Protein AF-A0A212D4Y9-F1 (afdb_monomer_lite)

Secondary structure (DSSP, 8-state):
-HHHHHHHHHHHHH----SSHHHHHHTT-EEEE-TTSPEEE--TTHHHHHHHHHHHHHHHHHHHHHTSHHHHTTS-GGGTTTTSPPHHHHHHHTTPPPP---TTTS-S-S-HHHHHHHHHHHHHHHHHHHHHHHHHHHTHHHHTSTTHHHHHHHHTTTTGGGS-HHHHHHHIIIIIHHHHHT--GGGIIIIIHHHHHHHHHHHHHHHHHHHHHHHHHHHHTTS-----S-HHHHHHHHHHHHHHHHHHHHHHHHHHHEE-TT--TTSPPPS------------------EE-HHHHHHTTSHHHHHHHHHHHHHHTTSS-HHHHHHHIIIIIHHHHHHHTTSPPPHHHHHHHHHHHHHHHHHHTTSHHHHHHHHHHHHHHHHHHTTT-SHHHHHHTTSTT--HHHHHHHHHHHH-GGG--S-HHHHHHHHHHHTGGGSPPPHHHHS--------PPPS--PPPPPPP------------S---

InterPro domains:
  IPR011989 Armadillo-like helical [G3DSA:1.25.10.10] (1-416)
  IPR016024 Armadillo-type fold [SSF48371] (43-429)
  IPR045065 Exportin-1/5 [PTHR11223] (23-455)
  IPR045478 Exportin-5, C-terminal domain [PF19273] (5-444)

Structure (mmCIF, N/CA/C/O backbone):
data_AF-A0A212D4Y9-F1
#
_entry.id   AF-A0A212D4Y9-F1
#
loop_
_atom_site.group_PDB
_atom_site.id
_atom_site.type_symbol
_atom_site.label_atom_id
_atom_site.label_alt_id
_atom_site.label_comp_id
_atom_site.label_asym_id
_atom_site.label_entity_id
_atom_site.label_seq_id
_atom_site.pdbx_PDB_ins_code
_atom_site.Cartn_x
_atom_site.Cartn_y
_atom_site.Cartn_z
_atom_site.occupancy
_atom_site.B_iso_or_equiv
_atom_site.auth_seq_id
_atom_site.auth_comp_id
_atom_site.auth_asym_id
_atom_site.auth_atom_id
_atom_site.pdbx_PDB_model_num
ATOM 1 N N . MET A 1 1 ? 23.185 -9.339 -19.154 1.00 93.62 1 MET A N 1
ATOM 2 C CA . MET A 1 1 ? 21.873 -9.015 -18.549 1.00 93.62 1 MET A CA 1
ATOM 3 C C . MET A 1 1 ? 21.935 -7.752 -17.697 1.00 93.62 1 MET A C 1
ATOM 5 O O . MET A 1 1 ? 21.326 -6.777 -18.110 1.00 93.62 1 MET A O 1
ATOM 9 N N . SER A 1 2 ? 22.693 -7.715 -16.588 1.00 94.94 2 SER A N 1
ATOM 10 C CA . SER A 1 2 ? 22.741 -6.531 -15.702 1.00 94.94 2 SER A CA 1
ATOM 11 C C . SER A 1 2 ? 23.080 -5.238 -16.435 1.00 94.94 2 SER A C 1
ATOM 13 O O . SER A 1 2 ? 22.380 -4.257 -16.245 1.00 94.94 2 SER A O 1
ATOM 15 N N . PHE A 1 3 ? 24.086 -5.252 -17.320 1.00 97.56 3 PHE A N 1
ATOM 16 C CA . PHE A 1 3 ? 24.431 -4.093 -18.151 1.00 97.56 3 PHE A CA 1
ATOM 17 C C . PHE A 1 3 ? 23.211 -3.533 -18.897 1.00 97.56 3 PHE A C 1
ATOM 19 O O . PHE A 1 3 ? 22.905 -2.361 -18.748 1.00 97.56 3 PHE A O 1
ATOM 26 N N . CYS A 1 4 ? 22.459 -4.379 -19.608 1.00 97.88 4 CYS A N 1
ATOM 27 C CA . CYS A 1 4 ? 21.269 -3.963 -20.352 1.00 97.88 4 CYS A CA 1
ATOM 28 C C . CYS A 1 4 ? 20.215 -3.329 -19.436 1.00 97.88 4 CYS A C 1
ATOM 30 O O . CYS A 1 4 ? 19.709 -2.255 -19.744 1.00 97.88 4 CYS A O 1
ATOM 32 N N . VAL A 1 5 ? 19.917 -3.961 -18.295 1.00 98.00 5 VAL A N 1
ATOM 33 C CA . VAL A 1 5 ? 18.945 -3.438 -17.321 1.00 98.00 5 VAL A CA 1
ATOM 34 C C . VAL A 1 5 ? 19.407 -2.086 -16.763 1.00 98.00 5 VAL A C 1
ATOM 36 O O . VAL A 1 5 ? 18.630 -1.135 -16.735 1.00 98.00 5 VAL A O 1
ATOM 39 N N . TYR A 1 6 ? 20.683 -1.955 -16.393 1.00 97.56 6 TYR A N 1
ATOM 40 C CA . TYR A 1 6 ? 21.249 -0.685 -15.936 1.00 97.56 6 TYR A CA 1
ATOM 41 C C . TYR A 1 6 ? 21.228 0.399 -17.013 1.00 97.56 6 TYR A C 1
ATOM 43 O O . TYR A 1 6 ? 20.938 1.548 -16.695 1.00 97.56 6 TYR A O 1
ATOM 51 N N . SER A 1 7 ? 21.505 0.059 -18.273 1.00 97.81 7 SER A N 1
ATOM 52 C CA . SER A 1 7 ? 21.451 1.011 -19.385 1.00 97.81 7 SER A CA 1
ATOM 53 C C . SER A 1 7 ? 20.031 1.521 -19.619 1.00 97.81 7 SER A C 1
ATOM 55 O O . SER A 1 7 ? 19.841 2.731 -19.699 1.00 97.81 7 SER A O 1
ATOM 57 N N . ILE A 1 8 ? 19.035 0.626 -19.660 1.00 97.75 8 ILE A N 1
ATOM 58 C CA . ILE A 1 8 ? 17.616 0.998 -19.792 1.00 97.75 8 ILE A CA 1
ATOM 59 C C . ILE A 1 8 ? 17.222 1.934 -18.644 1.00 97.75 8 ILE A C 1
ATOM 61 O O . ILE A 1 8 ? 16.706 3.027 -18.877 1.00 97.75 8 ILE A O 1
ATOM 65 N N . LEU A 1 9 ? 17.536 1.542 -17.406 1.00 96.62 9 LEU A N 1
ATOM 66 C CA . LEU A 1 9 ? 17.219 2.337 -16.224 1.00 96.62 9 LEU A CA 1
ATOM 67 C C . LEU A 1 9 ? 17.926 3.699 -16.224 1.00 96.62 9 LEU A C 1
ATOM 69 O O . LEU A 1 9 ? 17.322 4.706 -15.858 1.00 96.62 9 LEU A O 1
ATOM 73 N N . GLY A 1 10 ? 19.198 3.736 -16.619 1.00 96.25 10 GLY A N 1
ATOM 74 C CA . GLY A 1 10 ? 20.003 4.952 -16.690 1.00 96.25 10 GLY A CA 1
ATOM 75 C C . GLY A 1 10 ? 19.449 5.949 -17.702 1.00 96.25 10 GLY A C 1
ATOM 76 O O . GLY A 1 10 ? 19.283 7.118 -17.360 1.00 96.25 10 GLY A O 1
ATOM 77 N N . VAL A 1 11 ? 19.096 5.482 -18.904 1.00 96.56 11 VAL A N 1
ATOM 78 C CA . VAL A 1 11 ? 18.457 6.308 -19.939 1.00 96.56 11 VAL A CA 1
ATOM 79 C C . VAL A 1 11 ? 17.124 6.855 -19.426 1.00 96.56 11 VAL A C 1
ATOM 81 O O . VAL A 1 11 ? 16.944 8.068 -19.368 1.00 96.56 11 VAL A O 1
ATOM 84 N N . MET A 1 12 ? 16.235 5.994 -18.926 1.00 92.81 12 MET A N 1
ATOM 85 C CA . MET A 1 12 ? 14.918 6.426 -18.437 1.00 92.81 12 MET A CA 1
ATOM 86 C C . MET A 1 12 ? 14.974 7.395 -17.254 1.00 92.81 12 MET A C 1
ATOM 88 O O . MET A 1 12 ? 14.111 8.260 -17.122 1.00 92.81 12 MET A O 1
ATOM 92 N N . LYS A 1 13 ? 15.977 7.263 -16.376 1.00 91.31 13 LYS A N 1
ATOM 93 C CA . LYS A 1 13 ? 16.162 8.170 -15.234 1.00 91.31 13 LYS A CA 1
ATOM 94 C C . LYS A 1 13 ? 16.714 9.539 -15.629 1.00 91.31 13 LYS A C 1
ATOM 96 O O . LYS A 1 13 ? 16.570 10.470 -14.841 1.00 91.31 13 LYS A O 1
ATOM 101 N N . ARG A 1 14 ? 17.414 9.651 -16.761 1.00 93.81 14 ARG A N 1
ATOM 102 C CA . ARG A 1 14 ? 18.201 10.848 -17.103 1.00 93.81 14 ARG A CA 1
ATOM 103 C C . ARG A 1 14 ? 17.676 11.605 -18.317 1.00 93.81 14 ARG A C 1
ATOM 105 O O . ARG A 1 14 ? 17.945 12.795 -18.416 1.00 93.81 14 ARG A O 1
ATOM 112 N N . THR A 1 15 ? 16.944 10.960 -19.221 1.00 95.06 15 THR A N 1
ATOM 113 C CA . THR A 1 15 ? 16.364 11.639 -20.383 1.00 95.06 15 THR A CA 1
ATOM 114 C C . THR A 1 15 ? 15.118 12.429 -19.982 1.00 95.06 15 THR A C 1
ATOM 116 O O . THR A 1 15 ? 14.112 11.850 -19.569 1.00 95.06 15 THR A O 1
ATOM 119 N N . CYS A 1 16 ? 15.174 13.748 -20.153 1.00 94.00 16 CYS A N 1
ATOM 120 C CA . CYS A 1 16 ? 14.063 14.674 -19.944 1.00 94.00 16 CYS A CA 1
ATOM 121 C C . CYS A 1 16 ? 13.984 15.703 -21.082 1.00 94.00 16 CYS A C 1
ATOM 123 O O . CYS A 1 16 ? 14.956 15.925 -21.808 1.00 94.00 16 CYS A O 1
ATOM 125 N N . TRP A 1 17 ? 12.812 16.314 -21.245 1.00 93.44 17 TRP A N 1
ATOM 126 C CA . TRP A 1 17 ? 12.629 17.516 -22.061 1.00 93.44 17 TRP A CA 1
ATOM 127 C C . TRP A 1 17 ? 13.047 18.774 -21.272 1.00 93.44 17 TRP A C 1
ATOM 129 O O . TRP A 1 17 ? 13.162 18.708 -20.043 1.00 93.44 17 TRP A O 1
ATOM 139 N N . PRO A 1 18 ? 13.279 19.916 -21.949 1.00 95.88 18 PRO A N 1
ATOM 140 C CA . PRO A 1 18 ? 13.567 21.186 -21.283 1.00 95.88 18 PRO A CA 1
ATOM 141 C C . PRO A 1 18 ? 12.462 21.597 -20.304 1.00 95.88 18 PRO A C 1
ATOM 143 O O . PRO A 1 18 ? 11.278 21.404 -20.578 1.00 95.88 18 PRO A O 1
ATOM 146 N N . THR A 1 19 ? 12.849 22.183 -19.170 1.00 93.75 19 THR A N 1
ATOM 147 C CA . THR A 1 19 ? 11.899 22.691 -18.167 1.00 93.75 19 THR A CA 1
ATOM 148 C C . THR A 1 19 ? 11.177 23.948 -18.658 1.00 93.75 19 THR A C 1
ATOM 150 O O . THR A 1 19 ? 10.019 24.164 -18.303 1.00 93.75 19 THR A O 1
ATOM 153 N N . ASP A 1 20 ? 11.846 24.771 -19.473 1.00 96.19 20 ASP A N 1
ATOM 154 C CA . ASP A 1 20 ? 11.232 25.939 -20.099 1.00 96.19 20 ASP A CA 1
ATOM 155 C C . ASP A 1 20 ? 10.284 25.513 -21.232 1.00 96.19 20 ASP A C 1
ATOM 157 O O . ASP A 1 20 ? 10.639 24.731 -22.119 1.00 96.19 20 ASP A O 1
ATOM 161 N N . LEU A 1 21 ? 9.050 26.022 -21.195 1.00 94.19 21 LEU A N 1
ATOM 162 C CA . LEU A 1 21 ? 8.006 25.618 -22.134 1.00 94.19 21 LEU A CA 1
ATOM 163 C C . LEU A 1 21 ? 8.288 26.100 -23.562 1.00 94.19 21 LEU A C 1
ATOM 165 O O . LEU A 1 21 ? 7.937 25.401 -24.515 1.00 94.19 21 LEU A O 1
ATOM 169 N N . GLU A 1 22 ? 8.898 27.271 -23.733 1.00 95.88 22 GLU A N 1
ATOM 170 C CA . GLU A 1 22 ? 9.214 27.802 -25.059 1.00 95.88 22 GLU A CA 1
ATOM 171 C C . GLU A 1 22 ? 10.401 27.050 -25.672 1.00 95.88 22 GLU A C 1
ATOM 173 O O . GLU A 1 22 ? 10.342 26.691 -26.850 1.00 95.88 22 GLU A O 1
ATOM 178 N N . GLU A 1 23 ? 11.408 26.684 -24.874 1.00 97.00 23 GLU A N 1
ATOM 179 C CA . GLU A 1 23 ? 12.475 25.763 -25.291 1.00 97.00 23 GLU A CA 1
ATOM 180 C C . GLU A 1 23 ? 11.918 24.386 -25.670 1.00 97.00 23 GLU A C 1
ATOM 182 O O . GLU A 1 23 ? 12.287 23.824 -26.705 1.00 97.00 23 GLU A O 1
ATOM 187 N N . ALA A 1 24 ? 10.989 23.845 -24.876 1.00 96.44 24 ALA A N 1
ATOM 188 C CA . ALA A 1 24 ? 10.356 22.564 -25.166 1.00 96.44 24 ALA A CA 1
ATOM 189 C C . ALA A 1 24 ? 9.527 22.609 -26.463 1.00 96.44 24 ALA A C 1
ATOM 191 O O . ALA A 1 24 ? 9.561 21.660 -27.252 1.00 96.44 24 ALA A O 1
ATOM 192 N N . LYS A 1 25 ? 8.811 23.709 -26.729 1.00 95.38 25 LYS A N 1
ATOM 193 C CA . LYS A 1 25 ? 8.102 23.925 -28.003 1.00 95.38 25 LYS A CA 1
ATOM 194 C C . LYS A 1 25 ? 9.075 24.059 -29.171 1.00 95.38 25 LYS A C 1
ATOM 196 O O . LYS A 1 25 ? 8.894 23.383 -30.181 1.00 95.38 25 LYS A O 1
ATOM 201 N N . ALA A 1 26 ? 10.113 24.884 -29.027 1.00 96.50 26 ALA A N 1
ATOM 202 C CA . ALA A 1 26 ? 11.122 25.107 -30.061 1.00 96.50 26 ALA A CA 1
ATOM 203 C C . ALA A 1 26 ? 11.876 23.814 -30.413 1.00 96.50 26 ALA A C 1
ATOM 205 O O . ALA A 1 26 ? 12.131 23.543 -31.585 1.00 96.50 26 ALA A O 1
ATOM 206 N N . GLY A 1 27 ? 12.167 22.982 -29.410 1.00 95.81 27 GLY A N 1
ATOM 207 C CA . GLY A 1 27 ? 12.758 21.653 -29.577 1.00 95.81 27 GLY A CA 1
ATOM 208 C C . GLY A 1 27 ? 11.782 20.575 -30.063 1.00 95.81 27 GLY A C 1
ATOM 209 O O . GLY A 1 27 ? 12.187 19.431 -30.260 1.00 95.81 27 GLY A O 1
ATOM 210 N N . GLY A 1 28 ? 10.500 20.902 -30.254 1.00 95.44 28 GLY A N 1
ATOM 211 C CA . GLY A 1 28 ? 9.482 19.963 -30.723 1.00 95.44 28 GLY A CA 1
ATOM 212 C C . GLY A 1 28 ? 9.141 18.858 -29.718 1.00 95.44 28 GLY A C 1
ATOM 213 O O . GLY A 1 28 ? 8.780 17.755 -30.130 1.00 95.44 28 GLY A O 1
ATOM 214 N N . PHE A 1 29 ? 9.278 19.109 -28.417 1.00 96.31 29 PHE A N 1
ATOM 215 C CA . PHE A 1 29 ? 8.906 18.166 -27.356 1.00 96.31 29 PHE A CA 1
ATOM 216 C C . PHE A 1 29 ? 7.416 18.217 -27.013 1.00 96.31 29 PHE A C 1
ATOM 218 O O . PHE A 1 29 ? 6.874 17.214 -26.558 1.00 96.31 29 PHE A O 1
ATOM 225 N N . VAL A 1 30 ? 6.750 19.353 -27.240 1.00 95.81 30 VAL A N 1
ATOM 226 C CA . VAL A 1 30 ? 5.304 19.504 -27.015 1.00 95.81 30 VAL A CA 1
ATOM 227 C C . VAL A 1 30 ? 4.541 18.973 -28.227 1.00 95.81 30 VAL A C 1
ATOM 229 O O . VAL A 1 30 ? 4.705 19.486 -29.333 1.00 95.81 30 VAL A O 1
ATOM 232 N N . VAL A 1 31 ? 3.707 17.952 -28.020 1.00 94.19 31 VAL A N 1
ATOM 233 C CA . VAL A 1 31 ? 2.950 17.280 -29.096 1.00 94.19 31 VAL A CA 1
ATOM 234 C C . VAL A 1 31 ? 1.458 17.596 -29.083 1.00 94.19 31 VAL A C 1
ATOM 236 O O . VAL A 1 31 ? 0.815 17.537 -30.128 1.00 94.19 31 VAL A O 1
ATOM 239 N N . ALA A 1 32 ? 0.899 17.931 -27.920 1.00 91.44 32 ALA A N 1
ATOM 240 C CA . ALA A 1 32 ? -0.518 18.237 -27.757 1.00 91.44 32 ALA A CA 1
ATOM 241 C C . ALA A 1 32 ? -0.763 19.053 -26.478 1.00 91.44 32 ALA A C 1
ATOM 243 O O . ALA A 1 32 ? 0.169 19.390 -25.746 1.00 91.44 32 ALA A O 1
ATOM 244 N N . TYR A 1 33 ? -2.035 19.339 -26.205 1.00 90.75 33 TYR A N 1
ATOM 245 C CA . TYR A 1 33 ? -2.509 19.911 -24.949 1.00 90.75 33 TYR A CA 1
ATOM 246 C C . TYR A 1 33 ? -3.666 19.070 -24.411 1.00 90.75 33 TYR A C 1
ATOM 248 O O . TYR A 1 33 ? -4.491 18.579 -25.185 1.00 90.75 33 TYR A O 1
ATOM 256 N N . THR A 1 34 ? -3.733 18.898 -23.092 1.00 87.62 34 THR A N 1
ATOM 257 C CA . THR A 1 34 ? -4.865 18.243 -22.426 1.00 87.62 34 THR A CA 1
ATOM 258 C C . THR A 1 34 ? -6.124 19.120 -22.512 1.00 87.62 34 THR A C 1
ATOM 260 O O . THR A 1 34 ? -6.019 20.325 -22.758 1.00 87.62 34 THR A O 1
ATOM 263 N N . PRO A 1 35 ? -7.327 18.577 -22.234 1.00 84.69 35 PRO A N 1
ATOM 264 C CA . PRO A 1 35 ? -8.555 19.378 -22.165 1.00 84.69 35 PRO A CA 1
ATOM 265 C C . PRO A 1 35 ? -8.492 20.526 -21.144 1.00 84.69 35 PRO A C 1
ATOM 267 O O . PRO A 1 35 ? -9.170 21.536 -21.299 1.00 84.69 35 PRO A O 1
ATOM 270 N N . THR A 1 36 ? -7.656 20.386 -20.111 1.00 86.06 36 THR A N 1
ATOM 271 C CA . THR A 1 36 ? -7.394 21.413 -19.092 1.00 86.06 36 THR A CA 1
ATOM 272 C C . THR A 1 36 ? -6.335 22.439 -19.512 1.00 86.06 36 THR A C 1
ATOM 274 O O . THR A 1 36 ? -6.017 23.329 -18.730 1.00 86.06 36 THR A O 1
ATOM 277 N N . GLY A 1 37 ? -5.779 22.325 -20.723 1.00 87.19 37 GLY A N 1
ATOM 278 C CA . GLY A 1 37 ? -4.776 23.242 -21.269 1.00 87.19 37 GLY A CA 1
ATOM 279 C C . GLY A 1 37 ? -3.330 22.944 -20.863 1.00 87.19 37 GLY A C 1
ATOM 280 O O . GLY A 1 37 ? -2.452 23.757 -21.147 1.00 87.19 37 GLY A O 1
ATOM 281 N N . ASN A 1 38 ? -3.048 21.799 -20.232 1.00 89.38 38 ASN A N 1
ATOM 282 C CA . ASN A 1 38 ? -1.681 21.428 -19.854 1.00 89.38 38 ASN A CA 1
ATOM 283 C C . ASN A 1 38 ? -0.919 20.865 -21.068 1.00 89.38 38 ASN A C 1
ATOM 285 O O . ASN A 1 38 ? -1.505 20.103 -21.839 1.00 89.38 38 ASN A O 1
ATOM 289 N N . PRO A 1 39 ? 0.369 21.202 -21.260 1.00 91.38 39 PRO A N 1
ATOM 290 C CA . PRO A 1 39 ? 1.160 20.671 -22.366 1.00 91.38 39 PRO A CA 1
ATOM 291 C C . PRO A 1 39 ? 1.391 19.162 -22.219 1.00 91.38 39 PRO A C 1
ATOM 293 O O . PRO A 1 39 ? 1.652 18.661 -21.125 1.00 91.38 39 PRO A O 1
ATOM 296 N N . VAL A 1 40 ? 1.322 18.452 -23.342 1.00 91.81 40 VAL A N 1
ATOM 297 C CA . VAL A 1 40 ? 1.643 17.026 -23.461 1.00 91.81 40 VAL A CA 1
ATOM 298 C C . VAL A 1 40 ? 3.011 16.894 -24.115 1.00 91.81 40 VAL A C 1
ATOM 300 O O . VAL A 1 40 ? 3.221 17.418 -25.214 1.00 91.81 40 VAL A O 1
ATOM 303 N N . PHE A 1 41 ? 3.930 16.201 -23.446 1.00 93.75 41 PHE A N 1
ATOM 304 C CA . PHE A 1 41 ? 5.310 16.050 -23.895 1.00 93.75 41 PHE A CA 1
ATOM 305 C C . PHE A 1 41 ? 5.570 14.652 -24.454 1.00 93.75 41 PHE A C 1
ATOM 307 O O . PHE A 1 41 ? 4.936 13.682 -24.051 1.00 93.75 41 PHE A O 1
ATOM 314 N N . ARG A 1 42 ? 6.553 14.548 -25.350 1.00 94.25 42 ARG A N 1
ATOM 315 C CA . ARG A 1 42 ? 7.141 13.270 -25.775 1.00 94.25 42 ARG A CA 1
ATOM 316 C C . ARG A 1 42 ? 8.570 13.138 -25.266 1.00 94.25 42 ARG A C 1
ATOM 318 O O . ARG A 1 42 ? 9.326 14.114 -25.263 1.00 94.25 42 ARG A O 1
ATOM 325 N N . ASN A 1 43 ? 8.969 11.926 -24.894 1.00 95.62 43 ASN A N 1
ATOM 326 C CA . ASN A 1 43 ? 10.338 11.649 -24.470 1.00 95.62 43 ASN A CA 1
ATOM 327 C C . ASN A 1 43 ? 11.170 11.084 -25.638 1.00 95.62 43 ASN A C 1
ATOM 329 O O . ASN A 1 43 ? 10.737 10.131 -26.286 1.00 95.62 43 ASN A O 1
ATOM 333 N N . PRO A 1 44 ? 12.391 11.589 -25.900 1.00 95.94 44 PRO A N 1
ATOM 334 C CA . PRO A 1 44 ? 13.267 11.029 -26.931 1.00 95.94 44 PRO A CA 1
ATOM 335 C C . PRO A 1 44 ? 13.588 9.546 -26.751 1.00 95.94 44 PRO A C 1
ATOM 337 O O . PRO A 1 44 ? 13.867 8.859 -27.731 1.00 95.94 44 PRO A O 1
ATOM 340 N N . CYS A 1 45 ? 13.578 9.038 -25.513 1.00 96.38 45 CYS A N 1
ATOM 341 C CA . CYS A 1 45 ? 13.884 7.633 -25.270 1.00 96.38 45 CYS A CA 1
ATOM 342 C C . CYS A 1 45 ? 12.695 6.693 -25.526 1.00 96.38 45 CYS A C 1
ATOM 344 O O . CYS A 1 45 ? 12.926 5.489 -25.646 1.00 96.38 45 CYS A O 1
ATOM 346 N N . THR A 1 46 ? 11.464 7.210 -25.670 1.00 96.25 46 THR A N 1
ATOM 347 C CA . THR A 1 46 ? 10.235 6.402 -25.750 1.00 96.25 46 THR A CA 1
ATOM 348 C C . THR A 1 46 ? 10.343 5.286 -26.785 1.00 96.25 46 THR A C 1
ATOM 350 O O . THR A 1 46 ? 10.201 4.113 -26.445 1.00 96.25 46 THR A O 1
ATOM 353 N N . GLU A 1 47 ? 10.643 5.625 -28.042 1.00 96.50 47 GLU A N 1
ATOM 354 C CA . GLU A 1 47 ? 10.642 4.653 -29.142 1.00 96.50 47 GLU A CA 1
ATOM 355 C C . GLU A 1 47 ? 11.610 3.489 -28.883 1.00 96.50 47 GLU A C 1
ATOM 357 O O . GLU A 1 47 ? 11.300 2.327 -29.152 1.00 96.50 47 GLU A O 1
ATOM 362 N N . GLN A 1 48 ? 12.787 3.788 -28.330 1.00 96.69 48 GLN A N 1
ATOM 363 C CA . GLN A 1 48 ? 13.800 2.777 -28.057 1.00 96.69 48 GLN A CA 1
ATOM 364 C C . GLN A 1 48 ? 13.449 1.928 -26.832 1.00 96.69 48 GLN A C 1
ATOM 366 O O . GLN A 1 48 ? 13.703 0.724 -26.836 1.00 96.69 48 GLN A O 1
ATOM 371 N N . ILE A 1 49 ? 12.874 2.531 -25.790 1.00 97.00 49 ILE A N 1
ATOM 372 C CA . ILE A 1 49 ? 12.504 1.832 -24.556 1.00 97.00 49 ILE A CA 1
ATOM 373 C C . ILE A 1 49 ? 11.305 0.910 -24.788 1.00 97.00 49 ILE A C 1
ATOM 375 O O . ILE A 1 49 ? 11.332 -0.234 -24.332 1.00 97.00 49 ILE A O 1
ATOM 379 N N . LEU A 1 50 ? 10.297 1.349 -25.547 1.00 97.00 50 LEU A N 1
ATOM 380 C CA . LEU A 1 50 ? 9.124 0.525 -25.852 1.00 97.00 50 LEU A CA 1
ATOM 381 C C . LEU A 1 50 ? 9.496 -0.749 -26.626 1.00 97.00 50 LEU A C 1
ATOM 383 O O . LEU A 1 50 ? 8.974 -1.815 -26.317 1.00 97.00 50 LEU A O 1
ATOM 387 N N . LYS A 1 51 ? 10.489 -0.695 -27.528 1.00 97.56 51 LYS A N 1
ATOM 388 C CA . LYS A 1 51 ? 11.032 -1.892 -28.213 1.00 97.56 51 LYS A CA 1
ATOM 389 C C . LYS A 1 51 ? 11.639 -2.927 -27.254 1.00 97.56 51 LYS A C 1
ATOM 391 O O . LYS A 1 51 ? 11.803 -4.089 -27.620 1.00 97.56 51 LYS A O 1
ATOM 396 N N . LEU A 1 52 ? 12.025 -2.514 -26.047 1.00 97.69 52 LEU A N 1
ATOM 397 C CA . LEU A 1 52 ? 12.647 -3.371 -25.034 1.00 97.69 52 LEU A CA 1
ATOM 398 C C . LEU A 1 52 ? 11.651 -3.830 -23.959 1.00 97.69 52 LEU A C 1
ATOM 400 O O . LEU A 1 52 ? 11.987 -4.718 -23.169 1.00 97.69 52 LEU A O 1
ATOM 404 N N . LEU A 1 53 ? 10.443 -3.257 -23.932 1.00 97.38 53 LEU A N 1
ATOM 405 C CA . LEU A 1 53 ? 9.449 -3.483 -22.885 1.00 97.38 53 LEU A CA 1
ATOM 406 C C . LEU A 1 53 ? 9.016 -4.952 -22.808 1.00 97.38 53 LEU A C 1
ATOM 408 O O . LEU A 1 53 ? 9.009 -5.522 -21.719 1.00 97.38 53 LEU A O 1
ATOM 412 N N . ASP A 1 54 ? 8.761 -5.601 -23.943 1.00 97.44 54 ASP A N 1
ATOM 413 C CA . ASP A 1 54 ? 8.308 -7.000 -23.976 1.00 97.44 54 ASP A CA 1
ATOM 414 C C . ASP A 1 54 ? 9.324 -7.956 -23.335 1.00 97.44 54 ASP A C 1
ATOM 416 O O . ASP A 1 54 ? 8.977 -8.836 -22.543 1.00 97.44 54 ASP A O 1
ATOM 420 N N . ASN A 1 55 ? 10.611 -7.752 -23.633 1.00 98.19 55 ASN A N 1
ATOM 421 C CA . ASN A 1 55 ? 11.697 -8.558 -23.077 1.00 98.19 55 ASN A CA 1
ATOM 422 C C . ASN A 1 55 ? 11.920 -8.262 -21.590 1.00 98.19 55 ASN A C 1
ATOM 424 O O . ASN A 1 55 ? 12.228 -9.174 -20.819 1.00 98.19 55 ASN A O 1
ATOM 428 N N . LEU A 1 56 ? 11.733 -7.008 -21.168 1.00 98.44 56 LEU A N 1
ATOM 429 C CA . LEU A 1 56 ? 11.754 -6.642 -19.755 1.00 98.44 56 LEU A CA 1
ATOM 430 C C . LEU A 1 56 ? 10.622 -7.342 -18.992 1.00 98.44 56 LEU A C 1
ATOM 432 O O . LEU A 1 56 ? 10.871 -7.946 -17.950 1.00 98.44 56 LEU A O 1
ATOM 436 N N . LEU A 1 57 ? 9.397 -7.311 -19.519 1.00 98.50 57 LEU A N 1
ATOM 437 C CA . LEU A 1 57 ? 8.246 -7.987 -18.920 1.00 98.50 57 LEU A CA 1
ATOM 438 C C . LEU A 1 57 ? 8.440 -9.507 -18.892 1.00 98.50 57 LEU A C 1
ATOM 440 O O . LEU A 1 57 ? 8.130 -10.148 -17.888 1.00 98.50 57 LEU A O 1
ATOM 444 N N . ALA A 1 58 ? 9.025 -10.089 -19.941 1.00 98.62 58 ALA A N 1
ATOM 445 C CA . ALA A 1 58 ? 9.395 -11.502 -19.957 1.00 98.62 58 ALA A CA 1
ATOM 446 C C . ALA A 1 58 ? 10.423 -11.853 -18.871 1.00 98.62 58 ALA A C 1
ATOM 448 O O . ALA A 1 58 ? 10.273 -12.873 -18.189 1.00 98.62 58 ALA A O 1
ATOM 449 N N . LEU A 1 59 ? 11.430 -11.001 -18.662 1.00 98.56 59 LEU A N 1
ATOM 450 C CA . LEU A 1 59 ? 12.408 -11.173 -17.591 1.00 98.56 59 LEU A CA 1
ATOM 451 C C . LEU A 1 59 ? 11.751 -11.080 -16.209 1.00 98.56 59 LEU A C 1
ATOM 453 O O . LEU A 1 59 ? 12.001 -11.942 -15.371 1.00 98.56 59 LEU A O 1
ATOM 457 N N . ILE A 1 60 ? 10.885 -10.089 -15.983 1.00 98.62 60 ILE A N 1
ATOM 458 C CA . ILE A 1 60 ? 10.149 -9.921 -14.719 1.00 98.62 60 ILE A CA 1
ATOM 459 C C . ILE A 1 60 ? 9.278 -11.145 -14.439 1.00 98.62 60 ILE A C 1
ATOM 461 O O . ILE A 1 60 ? 9.367 -11.725 -13.359 1.00 98.62 60 ILE A O 1
ATOM 465 N N . ARG A 1 61 ? 8.502 -11.597 -15.430 1.00 98.62 61 ARG A N 1
ATOM 466 C CA . ARG A 1 61 ? 7.665 -12.799 -15.321 1.00 98.62 61 ARG A CA 1
ATOM 467 C C . ARG A 1 61 ? 8.493 -14.029 -14.953 1.00 98.62 61 ARG A C 1
ATOM 469 O O . ARG A 1 61 ? 8.108 -14.795 -14.072 1.00 98.62 61 ARG A O 1
ATOM 476 N N . THR A 1 62 ? 9.644 -14.201 -15.602 1.00 98.44 62 THR A N 1
ATOM 477 C CA . THR A 1 62 ? 10.561 -15.320 -15.337 1.00 98.44 62 THR A CA 1
ATOM 478 C C . THR A 1 62 ? 11.138 -15.239 -13.926 1.00 98.44 62 THR A C 1
ATOM 480 O O . THR A 1 62 ? 11.143 -16.236 -13.211 1.00 98.44 62 THR A O 1
ATOM 483 N N . HIS A 1 63 ? 11.570 -14.051 -13.499 1.00 98.12 63 HIS A N 1
ATOM 484 C CA . HIS A 1 63 ? 12.122 -13.834 -12.165 1.00 98.12 63 HIS A CA 1
ATOM 485 C C . HIS A 1 63 ? 11.065 -14.092 -11.082 1.00 98.12 63 HIS A C 1
ATOM 487 O O . HIS A 1 63 ? 11.333 -14.823 -10.137 1.00 98.12 63 HIS A O 1
ATOM 493 N N . ASN A 1 64 ? 9.840 -13.590 -11.250 1.00 98.19 64 ASN A N 1
ATOM 494 C CA . ASN A 1 64 ? 8.736 -13.865 -10.330 1.00 98.19 64 ASN A CA 1
ATOM 495 C C . ASN A 1 64 ? 8.403 -15.362 -10.257 1.00 98.19 64 ASN A C 1
ATOM 497 O O . ASN A 1 64 ? 8.181 -15.901 -9.175 1.00 98.19 64 ASN A O 1
ATOM 501 N N . THR A 1 65 ? 8.415 -16.060 -11.395 1.00 98.06 65 THR A N 1
ATOM 502 C CA . THR A 1 65 ? 8.175 -17.514 -11.458 1.00 98.06 65 THR A CA 1
ATOM 503 C C . THR A 1 65 ? 9.280 -18.312 -10.759 1.00 98.06 65 THR A C 1
ATOM 505 O O . THR A 1 65 ? 9.012 -19.374 -10.205 1.00 98.06 65 THR A O 1
ATOM 508 N N . LEU A 1 66 ? 10.513 -17.795 -10.727 1.00 97.44 66 LEU A N 1
ATOM 509 C CA . LEU A 1 66 ? 11.649 -18.458 -10.084 1.00 97.44 66 LEU A CA 1
ATOM 510 C C . LEU A 1 66 ? 11.457 -18.652 -8.574 1.00 97.44 66 LEU A C 1
ATOM 512 O O . LEU A 1 66 ? 12.033 -19.583 -8.030 1.00 97.44 66 LEU A O 1
ATOM 516 N N . TYR A 1 67 ? 10.628 -17.828 -7.924 1.00 97.56 67 TYR A N 1
ATOM 517 C CA . TYR A 1 67 ? 10.283 -17.971 -6.504 1.00 97.56 67 TYR A CA 1
ATOM 518 C C . TYR A 1 67 ? 9.315 -19.127 -6.214 1.00 97.56 67 TYR A C 1
ATOM 520 O O . TYR A 1 67 ? 9.089 -19.443 -5.050 1.00 97.56 67 TYR A O 1
ATOM 528 N N . ALA A 1 68 ? 8.719 -19.763 -7.230 1.00 97.56 68 ALA A N 1
ATOM 529 C CA . ALA A 1 68 ? 7.890 -20.941 -6.999 1.00 97.56 68 ALA A CA 1
ATOM 530 C C . ALA A 1 68 ? 8.750 -22.104 -6.449 1.00 97.56 68 ALA A C 1
ATOM 532 O O . ALA A 1 68 ? 9.848 -22.326 -6.973 1.00 97.56 68 ALA A O 1
ATOM 533 N N . PRO A 1 69 ? 8.290 -22.865 -5.436 1.00 96.31 69 PRO A N 1
ATOM 534 C CA . PRO A 1 69 ? 9.080 -23.932 -4.813 1.00 96.31 69 PRO A CA 1
ATOM 535 C C . PRO A 1 69 ? 9.637 -24.956 -5.812 1.00 96.31 69 PRO A C 1
ATOM 537 O O . PRO A 1 69 ? 10.799 -25.352 -5.731 1.00 96.31 69 PRO A O 1
ATOM 540 N N . GLU A 1 70 ? 8.843 -25.330 -6.815 1.00 96.62 70 GLU A N 1
ATOM 541 C CA . GLU A 1 70 ? 9.228 -26.252 -7.886 1.00 96.62 70 GLU A CA 1
ATOM 542 C C . GLU A 1 70 ? 10.303 -25.693 -8.831 1.00 96.62 70 GLU A C 1
ATOM 544 O O . GLU A 1 70 ? 11.000 -26.458 -9.502 1.00 96.62 70 GLU A O 1
ATOM 549 N N . MET A 1 71 ? 10.448 -24.368 -8.901 1.00 96.62 71 MET A N 1
ATOM 550 C CA . MET A 1 71 ? 11.491 -23.695 -9.676 1.00 96.62 71 MET A CA 1
ATOM 551 C C . MET A 1 71 ? 12.742 -23.458 -8.832 1.00 96.62 71 MET A C 1
ATOM 553 O O . MET A 1 71 ? 13.846 -23.681 -9.330 1.00 96.62 71 MET A O 1
ATOM 557 N N . LEU A 1 72 ? 12.582 -23.100 -7.555 1.00 93.56 72 LEU A N 1
ATOM 558 C CA . LEU A 1 72 ? 13.672 -23.026 -6.578 1.00 93.56 72 LEU A CA 1
ATOM 559 C C . LEU A 1 72 ? 14.404 -24.366 -6.443 1.00 93.56 72 LEU A C 1
ATOM 561 O O . LEU A 1 72 ? 15.633 -24.401 -6.470 1.00 93.56 72 LEU A O 1
ATOM 565 N N . ALA A 1 73 ? 13.663 -25.477 -6.408 1.00 95.31 73 ALA A N 1
ATOM 566 C CA . ALA A 1 73 ? 14.222 -26.828 -6.327 1.00 95.31 73 ALA A CA 1
ATOM 567 C C . ALA A 1 73 ? 15.091 -27.226 -7.539 1.00 95.31 73 ALA A C 1
ATOM 569 O O . ALA A 1 73 ? 15.799 -28.229 -7.484 1.00 95.31 73 ALA A O 1
ATOM 570 N N . LYS A 1 74 ? 15.057 -26.459 -8.639 1.00 96.62 74 LYS A N 1
ATOM 571 C CA . LYS A 1 74 ? 15.922 -26.675 -9.812 1.00 96.62 74 LYS A CA 1
ATOM 572 C C . LYS A 1 74 ? 17.297 -26.020 -9.668 1.00 96.62 74 LYS A C 1
ATOM 574 O O . LYS A 1 74 ? 18.154 -26.237 -10.526 1.00 96.62 74 LYS A O 1
ATOM 579 N N . MET A 1 75 ? 17.514 -25.197 -8.641 1.00 95.12 75 MET A N 1
ATOM 580 C CA . MET A 1 75 ? 18.830 -24.631 -8.352 1.00 95.12 75 MET A CA 1
ATOM 581 C C . MET A 1 75 ? 19.763 -25.713 -7.804 1.00 95.12 75 MET A C 1
ATOM 583 O O . MET A 1 75 ? 19.356 -26.566 -7.021 1.00 95.12 75 MET A O 1
ATOM 587 N N . ALA A 1 76 ? 21.034 -25.671 -8.205 1.00 95.25 76 ALA A N 1
ATOM 588 C CA . ALA A 1 76 ? 22.042 -26.549 -7.625 1.00 95.25 76 ALA A CA 1
ATOM 589 C C . ALA A 1 76 ? 22.219 -26.248 -6.127 1.00 95.25 76 ALA A C 1
ATOM 591 O O . ALA A 1 76 ? 22.071 -25.102 -5.703 1.00 95.25 76 ALA A O 1
ATOM 592 N N . GLU A 1 77 ? 22.611 -27.262 -5.354 1.00 93.50 77 GLU A N 1
ATOM 593 C CA . GLU A 1 77 ? 22.787 -27.205 -3.896 1.00 93.50 77 GLU A CA 1
ATOM 594 C C . GLU A 1 77 ? 23.468 -25.922 -3.363 1.00 93.50 77 GLU A C 1
ATOM 596 O O . GLU A 1 77 ? 22.869 -25.273 -2.499 1.00 93.50 77 GLU A O 1
ATOM 601 N N . PRO A 1 78 ? 24.619 -25.447 -3.902 1.00 93.69 78 PRO A N 1
ATOM 602 C CA . PRO A 1 78 ? 25.278 -24.241 -3.384 1.00 93.69 78 PRO A CA 1
ATOM 603 C C . PRO A 1 78 ? 24.519 -22.927 -3.650 1.00 93.69 78 PRO A C 1
ATOM 605 O O . PRO A 1 78 ? 24.916 -21.884 -3.134 1.00 93.69 78 PRO A O 1
ATOM 608 N N . PHE A 1 79 ? 23.455 -22.948 -4.460 1.00 95.12 79 PHE A N 1
ATOM 609 C CA . PHE A 1 79 ? 22.670 -21.774 -4.863 1.00 95.12 79 PHE A CA 1
ATOM 610 C C . PHE A 1 79 ? 21.205 -21.831 -4.428 1.00 95.12 79 PHE A C 1
ATOM 612 O O . PHE A 1 79 ? 20.445 -20.930 -4.764 1.00 95.12 79 PHE A O 1
ATOM 619 N N . THR A 1 80 ? 20.802 -22.832 -3.649 1.00 93.31 80 THR A N 1
ATOM 620 C CA . THR A 1 80 ? 19.428 -22.961 -3.122 1.00 93.31 80 THR A CA 1
ATOM 621 C C . THR A 1 80 ? 18.954 -21.720 -2.357 1.00 93.31 80 THR A C 1
ATOM 623 O O . THR A 1 80 ? 17.775 -21.389 -2.383 1.00 93.31 80 THR A O 1
ATOM 626 N N . ARG A 1 81 ? 19.892 -20.984 -1.748 1.00 94.19 81 ARG A N 1
ATOM 627 C CA . ARG A 1 81 ? 19.664 -19.737 -0.997 1.00 94.19 81 ARG A CA 1
ATOM 628 C C . ARG A 1 81 ? 19.971 -18.465 -1.794 1.00 94.19 81 ARG A C 1
ATOM 630 O O . ARG A 1 81 ? 20.101 -17.383 -1.223 1.00 94.19 81 ARG A O 1
ATOM 637 N N . ALA A 1 82 ? 20.135 -18.563 -3.114 1.00 96.50 82 ALA A N 1
ATOM 638 C CA . ALA A 1 82 ? 20.511 -17.423 -3.955 1.00 96.50 82 ALA A CA 1
ATOM 639 C C . ALA A 1 82 ? 19.413 -16.352 -4.064 1.00 96.50 82 ALA A C 1
ATOM 641 O O . ALA A 1 82 ? 19.715 -15.227 -4.455 1.00 96.50 82 ALA A O 1
ATOM 642 N N . LEU A 1 83 ? 18.163 -16.686 -3.735 1.00 96.88 83 LEU A N 1
ATOM 643 C CA . LEU A 1 83 ? 17.050 -15.735 -3.689 1.00 96.88 83 LEU A CA 1
ATOM 644 C C . LEU A 1 83 ? 16.755 -15.206 -2.279 1.00 96.88 83 LEU A C 1
ATOM 646 O O . LEU A 1 83 ? 15.982 -14.256 -2.170 1.00 96.88 83 LEU A O 1
ATOM 650 N N . ASP A 1 84 ? 17.390 -15.764 -1.240 1.00 95.56 84 ASP A N 1
ATOM 651 C CA . ASP A 1 84 ? 17.241 -15.305 0.142 1.00 95.56 84 ASP A CA 1
ATOM 652 C C . ASP A 1 84 ? 17.702 -13.850 0.306 1.00 95.56 84 ASP A C 1
ATOM 654 O O . ASP A 1 84 ? 18.552 -13.338 -0.427 1.00 95.56 84 ASP A O 1
ATOM 658 N N . MET A 1 85 ? 17.159 -13.202 1.334 1.00 94.56 85 MET A N 1
ATOM 659 C CA . MET A 1 85 ? 17.581 -11.875 1.770 1.00 94.56 85 MET A CA 1
ATOM 660 C C . MET A 1 85 ? 19.045 -11.880 2.227 1.00 94.56 85 MET A C 1
ATOM 662 O O . MET A 1 85 ? 19.480 -12.818 2.907 1.00 94.56 85 MET A O 1
ATOM 666 N N . LEU A 1 86 ? 19.794 -10.825 1.889 1.00 92.31 86 LEU A N 1
ATOM 667 C CA . LEU A 1 86 ? 21.196 -10.713 2.286 1.00 92.31 86 LEU A CA 1
ATOM 668 C C . LEU A 1 86 ? 21.311 -10.501 3.803 1.00 92.31 86 LEU A C 1
ATOM 670 O O . LEU A 1 86 ? 20.495 -9.813 4.413 1.00 92.31 86 LEU A O 1
ATOM 674 N N . GLU A 1 87 ? 22.376 -11.019 4.418 1.00 89.88 87 GLU A N 1
ATOM 675 C CA . GLU A 1 87 ? 22.614 -10.851 5.863 1.00 89.88 87 GLU A CA 1
ATOM 676 C C . GLU A 1 87 ? 22.735 -9.373 6.274 1.00 89.88 87 GLU A C 1
ATOM 678 O O . GLU A 1 87 ? 22.230 -8.970 7.317 1.00 89.88 87 GLU A O 1
ATOM 683 N N . VAL A 1 88 ? 23.315 -8.531 5.411 1.00 89.38 88 VAL A N 1
ATOM 684 C CA . VAL A 1 88 ? 23.386 -7.075 5.626 1.00 89.38 88 VAL A CA 1
ATOM 685 C C . VAL A 1 88 ? 21.991 -6.439 5.721 1.00 89.38 88 VAL A C 1
ATOM 687 O O . VAL A 1 88 ? 21.776 -5.549 6.543 1.00 89.38 88 VAL A O 1
ATOM 690 N N . GLU A 1 89 ? 21.031 -6.922 4.924 1.00 92.06 89 GLU A N 1
ATOM 691 C CA . GLU A 1 89 ? 19.644 -6.443 4.909 1.00 92.06 89 GLU A CA 1
ATOM 692 C C . GLU A 1 89 ? 18.894 -6.933 6.154 1.00 92.06 89 GLU A C 1
ATOM 694 O O . GLU A 1 89 ? 18.170 -6.154 6.771 1.00 92.06 89 GLU A O 1
ATOM 699 N N . LYS A 1 90 ? 19.123 -8.185 6.580 1.00 93.00 90 LYS A N 1
ATOM 700 C CA . LYS A 1 90 ? 18.581 -8.730 7.839 1.00 93.00 90 LYS A CA 1
ATOM 701 C C . LYS A 1 90 ? 19.012 -7.897 9.041 1.00 93.00 90 LYS A C 1
ATOM 703 O O . LYS A 1 90 ? 18.159 -7.438 9.799 1.00 93.00 90 LYS A O 1
ATOM 708 N N . SER A 1 91 ? 20.314 -7.646 9.175 1.00 90.88 91 SER A N 1
ATOM 709 C CA . SER A 1 91 ? 20.862 -6.828 10.260 1.00 90.88 91 SER A CA 1
ATOM 710 C C . SER A 1 91 ? 20.310 -5.404 10.235 1.00 90.88 91 SER A C 1
ATOM 712 O O . SER A 1 91 ? 19.947 -4.878 11.283 1.00 90.88 91 SER A O 1
ATOM 714 N N . ALA A 1 92 ? 20.176 -4.802 9.047 1.00 91.50 92 ALA A N 1
ATOM 715 C CA . ALA A 1 92 ? 19.600 -3.466 8.904 1.00 91.50 92 ALA A CA 1
ATOM 716 C C . ALA A 1 92 ? 18.134 -3.414 9.368 1.00 91.50 92 ALA A C 1
ATOM 718 O O . ALA A 1 92 ? 17.753 -2.494 10.087 1.00 91.50 92 ALA A O 1
ATOM 719 N N . ILE A 1 93 ? 17.323 -4.412 9.007 1.00 93.06 93 ILE A N 1
ATOM 720 C CA . ILE A 1 93 ? 15.910 -4.493 9.410 1.00 93.06 93 ILE A CA 1
ATOM 721 C C . ILE A 1 93 ? 15.766 -4.701 10.923 1.00 93.06 93 ILE A C 1
ATOM 723 O O . ILE A 1 93 ? 14.867 -4.124 11.533 1.00 93.06 93 ILE A O 1
ATOM 727 N N . LEU A 1 94 ? 16.659 -5.487 11.530 1.00 91.38 94 LEU A N 1
ATOM 728 C CA . LEU A 1 94 ? 16.690 -5.729 12.976 1.00 91.38 94 LEU A CA 1
ATOM 729 C C . LEU A 1 94 ? 17.321 -4.576 13.780 1.00 91.38 94 LEU A C 1
ATOM 731 O O . LEU A 1 94 ? 17.357 -4.640 15.006 1.00 91.38 94 LEU A O 1
ATOM 735 N N . GLY A 1 95 ? 17.827 -3.527 13.122 1.00 88.94 95 GLY A N 1
ATOM 736 C CA . GLY A 1 95 ? 18.504 -2.410 13.788 1.00 88.94 95 GLY A CA 1
ATOM 737 C C . GLY A 1 95 ? 19.858 -2.786 14.402 1.00 88.94 95 GLY A C 1
ATOM 738 O O . GLY A 1 95 ? 20.340 -2.100 15.304 1.00 88.94 95 GLY A O 1
ATOM 739 N N . LEU A 1 96 ? 20.472 -3.875 13.934 1.00 87.75 96 LEU A N 1
ATOM 740 C CA . LEU A 1 96 ? 21.776 -4.330 14.403 1.00 87.75 96 LEU A CA 1
ATOM 741 C C . LEU A 1 96 ? 22.900 -3.516 13.737 1.00 87.75 96 LEU A C 1
ATOM 743 O O . LEU A 1 96 ? 22.827 -3.239 12.534 1.00 87.75 96 LEU A O 1
ATOM 747 N N . PRO A 1 97 ? 23.965 -3.155 14.479 1.00 84.94 97 PRO A N 1
ATOM 748 C CA . PRO A 1 97 ? 25.120 -2.474 13.908 1.00 84.94 97 PRO A CA 1
ATOM 749 C C . PRO A 1 97 ? 25.742 -3.280 12.767 1.00 84.94 97 PRO A C 1
ATOM 751 O O . PRO A 1 97 ? 25.943 -4.490 12.874 1.00 84.94 97 PRO A O 1
ATOM 754 N N . GLN A 1 98 ? 26.086 -2.597 11.677 1.00 80.38 98 GLN A N 1
ATOM 755 C CA . GLN A 1 98 ? 26.793 -3.228 10.569 1.00 80.38 98 GLN A CA 1
ATOM 756 C C . GLN A 1 98 ? 28.260 -3.471 10.949 1.00 80.38 98 GLN A C 1
ATOM 758 O O . GLN A 1 98 ? 28.862 -2.634 11.628 1.00 80.38 98 GLN A O 1
ATOM 763 N N . PRO A 1 99 ? 28.866 -4.588 10.512 1.00 73.81 99 PRO A N 1
ATOM 764 C CA . PRO A 1 99 ? 30.274 -4.848 10.768 1.00 73.81 99 PRO A CA 1
ATOM 765 C C . PRO A 1 99 ? 31.129 -3.756 10.113 1.00 73.81 99 PRO A C 1
ATOM 767 O O . PRO A 1 99 ? 31.023 -3.508 8.911 1.00 73.81 99 PRO A O 1
ATOM 770 N N . LEU A 1 100 ? 31.988 -3.112 10.906 1.00 72.12 100 LEU A N 1
ATOM 771 C CA . LEU A 1 100 ? 32.976 -2.159 10.406 1.00 72.12 100 LEU A CA 1
ATOM 772 C C . LEU A 1 100 ? 34.006 -2.931 9.576 1.00 72.12 100 LEU A C 1
ATOM 774 O O . LEU A 1 100 ? 34.817 -3.678 10.116 1.00 72.12 100 LEU A O 1
ATOM 778 N N . LEU A 1 101 ? 33.933 -2.794 8.253 1.00 69.75 101 LEU A N 1
ATOM 779 C CA . LEU A 1 101 ? 34.907 -3.375 7.335 1.00 69.75 101 LEU A CA 1
ATOM 780 C C . LEU A 1 101 ? 35.998 -2.342 7.053 1.00 69.75 101 LEU A C 1
ATOM 782 O O . LEU A 1 101 ? 35.704 -1.234 6.600 1.00 69.75 101 LEU A O 1
ATOM 786 N N . GLU A 1 102 ? 37.259 -2.712 7.267 1.00 68.25 102 GLU A N 1
ATOM 787 C CA . GLU A 1 102 ? 38.384 -1.949 6.733 1.00 68.25 102 GLU A CA 1
ATOM 788 C C . GLU A 1 102 ? 38.362 -2.057 5.200 1.00 68.25 102 GLU A C 1
ATOM 790 O O . GLU A 1 102 ? 38.620 -3.115 4.623 1.00 68.25 102 GLU A O 1
ATOM 795 N N . LEU A 1 103 ? 38.009 -0.954 4.529 1.00 64.44 103 LEU A N 1
ATOM 796 C CA . LEU A 1 103 ? 37.790 -0.887 3.075 1.00 64.44 103 LEU A CA 1
ATOM 797 C C . LEU A 1 103 ? 38.996 -1.326 2.231 1.00 64.44 103 LEU A C 1
ATOM 799 O O . LEU A 1 103 ? 38.820 -1.662 1.062 1.00 64.44 103 LEU A O 1
ATOM 803 N N . ASN A 1 104 ? 40.199 -1.321 2.804 1.00 65.62 104 ASN A N 1
ATOM 804 C CA . ASN A 1 104 ? 41.433 -1.617 2.083 1.00 65.62 104 ASN A CA 1
ATOM 805 C C . ASN A 1 104 ? 41.758 -3.119 2.005 1.00 65.62 104 ASN A C 1
ATOM 807 O O . ASN A 1 104 ? 42.538 -3.494 1.136 1.00 65.62 104 ASN A O 1
ATOM 811 N N . ASP A 1 105 ? 41.151 -3.963 2.852 1.00 64.06 105 ASP A N 1
ATOM 812 C CA . ASP A 1 105 ? 41.534 -5.381 3.001 1.00 64.06 105 ASP A CA 1
ATOM 813 C C . ASP A 1 105 ? 40.370 -6.375 2.809 1.00 64.06 105 ASP A C 1
ATOM 815 O O . ASP A 1 105 ? 40.546 -7.592 2.902 1.00 64.06 105 ASP A O 1
ATOM 819 N N . SER A 1 106 ? 39.158 -5.889 2.511 1.00 67.81 106 SER A N 1
ATOM 820 C CA . SER A 1 106 ? 37.982 -6.751 2.343 1.00 67.81 106 SER A CA 1
ATOM 821 C C . SER A 1 106 ? 37.647 -7.010 0.867 1.00 67.81 106 SER A C 1
ATOM 823 O O . SER A 1 106 ? 37.511 -6.058 0.091 1.00 67.81 106 SER A O 1
ATOM 825 N N . PRO A 1 107 ? 37.458 -8.275 0.438 1.00 75.38 107 PRO A N 1
ATOM 826 C CA . PRO A 1 107 ? 36.976 -8.557 -0.908 1.00 75.38 107 PRO A CA 1
ATOM 827 C C . PRO A 1 107 ? 35.556 -8.001 -1.098 1.00 75.38 107 PRO A C 1
ATOM 829 O O . PRO A 1 107 ? 34.713 -8.112 -0.214 1.00 75.38 107 PRO A O 1
ATOM 832 N N . VAL A 1 108 ? 35.261 -7.472 -2.295 1.00 74.81 108 VAL A N 1
ATOM 833 C CA . VAL A 1 108 ? 33.943 -6.888 -2.648 1.00 74.81 108 VAL A CA 1
ATOM 834 C C . VAL A 1 108 ? 32.777 -7.860 -2.406 1.00 74.81 108 VAL A C 1
ATOM 836 O O . VAL A 1 108 ? 31.663 -7.434 -2.112 1.00 74.81 108 VAL A O 1
ATOM 839 N N . TYR A 1 109 ? 33.033 -9.164 -2.535 1.00 77.81 109 TYR A N 1
ATOM 840 C CA . TYR A 1 109 ? 32.101 -10.236 -2.192 1.00 77.81 109 TYR A CA 1
ATOM 841 C C . TYR A 1 109 ? 32.833 -11.281 -1.363 1.00 77.81 109 TYR A C 1
ATOM 843 O O . TYR A 1 109 ? 33.886 -11.762 -1.797 1.00 77.81 109 TYR A O 1
ATOM 851 N N . LYS A 1 110 ? 32.259 -11.682 -0.226 1.00 79.50 110 LYS A N 1
ATOM 852 C CA . LYS A 1 110 ? 32.848 -12.717 0.631 1.00 79.50 110 LYS A CA 1
ATOM 853 C C . LYS A 1 110 ? 32.631 -14.107 0.040 1.00 79.50 110 LYS A C 1
ATOM 855 O O . LYS A 1 110 ? 33.494 -14.969 0.171 1.00 79.50 110 LYS A O 1
ATOM 860 N N . THR A 1 111 ? 31.502 -14.327 -0.642 1.00 89.06 111 THR A N 1
ATOM 861 C CA . THR A 1 111 ? 31.167 -15.628 -1.246 1.00 89.06 111 THR A CA 1
ATOM 862 C C . THR A 1 111 ? 30.550 -15.508 -2.644 1.00 89.06 111 THR A C 1
ATOM 864 O O . THR A 1 111 ? 30.030 -14.466 -3.049 1.00 89.06 111 THR A O 1
ATOM 867 N N . VAL A 1 112 ? 30.586 -16.608 -3.408 1.00 92.62 112 VAL A N 1
ATOM 868 C CA . VAL A 1 112 ? 29.897 -16.703 -4.710 1.00 92.62 112 VAL A CA 1
ATOM 869 C C . VAL A 1 112 ? 28.374 -16.675 -4.531 1.00 92.62 112 VAL A C 1
ATOM 871 O O . VAL A 1 112 ? 27.677 -16.100 -5.366 1.00 92.62 112 VAL A O 1
ATOM 874 N N . LEU A 1 113 ? 27.862 -17.233 -3.429 1.00 93.62 113 LEU A N 1
ATOM 875 C CA . LEU A 1 113 ? 26.445 -17.173 -3.069 1.00 93.62 113 LEU A CA 1
ATOM 876 C C . LEU A 1 113 ? 25.994 -15.727 -2.834 1.00 93.62 113 LEU A C 1
ATOM 878 O O . LEU A 1 113 ? 25.027 -15.292 -3.449 1.00 93.62 113 LEU A O 1
ATOM 882 N N . GLU A 1 114 ? 26.737 -14.959 -2.035 1.00 93.06 114 GLU A N 1
ATOM 883 C CA . GLU A 1 114 ? 26.455 -13.540 -1.777 1.00 93.06 114 GLU A CA 1
ATOM 884 C C . GLU A 1 114 ? 26.460 -12.719 -3.075 1.00 93.06 114 GLU A C 1
ATOM 886 O O . GLU A 1 114 ? 25.597 -11.865 -3.293 1.00 93.06 114 GLU A O 1
ATOM 891 N N . ARG A 1 115 ? 27.387 -13.020 -3.996 1.00 94.31 115 ARG A N 1
ATOM 892 C CA . ARG A 1 115 ? 27.398 -12.406 -5.332 1.00 94.31 115 ARG A CA 1
ATOM 893 C C . ARG A 1 115 ? 26.108 -12.698 -6.106 1.00 94.31 115 ARG A C 1
ATOM 895 O O . ARG A 1 115 ? 25.591 -11.795 -6.764 1.00 94.31 115 ARG A O 1
ATOM 902 N N . MET A 1 116 ? 25.593 -13.928 -6.044 1.00 96.62 116 MET A N 1
ATOM 903 C CA . MET A 1 116 ? 24.324 -14.295 -6.685 1.00 96.62 116 MET A CA 1
ATOM 904 C C . MET A 1 116 ? 23.125 -13.629 -6.003 1.00 96.62 116 MET A C 1
ATOM 906 O O . MET A 1 116 ? 22.289 -13.064 -6.704 1.00 96.62 116 MET A O 1
ATOM 910 N N . GLN A 1 117 ? 23.077 -13.606 -4.669 1.00 95.75 117 GLN A N 1
ATOM 911 C CA . GLN A 1 117 ? 22.029 -12.918 -3.906 1.00 95.75 117 GLN A CA 1
ATOM 912 C C . GLN A 1 117 ? 21.957 -11.438 -4.272 1.00 95.75 117 GLN A C 1
ATOM 914 O O . GLN A 1 117 ? 20.887 -10.932 -4.614 1.00 95.75 117 GLN A O 1
ATOM 919 N N . ARG A 1 118 ? 23.106 -10.751 -4.307 1.00 95.31 118 ARG A N 1
ATOM 920 C CA . ARG A 1 118 ? 23.161 -9.347 -4.726 1.00 95.31 118 ARG A CA 1
ATOM 921 C C . ARG A 1 118 ? 22.738 -9.172 -6.182 1.00 95.31 118 ARG A C 1
ATOM 923 O O . ARG A 1 118 ? 21.995 -8.244 -6.488 1.00 95.31 118 ARG A O 1
ATOM 930 N N . PHE A 1 119 ? 23.164 -10.067 -7.076 1.00 97.00 119 PHE A N 1
ATOM 931 C CA . PHE A 1 119 ? 22.747 -10.041 -8.478 1.00 97.00 119 PHE A CA 1
ATOM 932 C C . PHE A 1 119 ? 21.224 -10.145 -8.625 1.00 97.00 119 PHE A C 1
ATOM 934 O O . PHE A 1 119 ? 20.635 -9.280 -9.273 1.00 97.00 119 PHE A O 1
ATOM 941 N N . PHE A 1 120 ? 20.582 -11.151 -8.021 1.00 97.69 120 PHE A N 1
ATOM 942 C CA . PHE A 1 120 ? 19.129 -11.312 -8.101 1.00 97.69 120 PHE A CA 1
ATOM 943 C C . PHE A 1 120 ? 18.399 -10.155 -7.423 1.00 97.69 120 PHE A C 1
ATOM 945 O O . PHE A 1 120 ? 17.444 -9.631 -7.996 1.00 97.69 120 PHE A O 1
ATOM 952 N N . CYS A 1 121 ? 18.896 -9.700 -6.269 1.00 96.50 121 CYS A N 1
ATOM 953 C CA . CYS A 1 121 ? 18.339 -8.567 -5.543 1.00 96.50 121 CYS A CA 1
ATOM 954 C C . CYS A 1 121 ? 18.277 -7.310 -6.409 1.00 96.50 121 CYS A C 1
ATOM 956 O O . CYS A 1 121 ? 17.206 -6.779 -6.708 1.00 96.50 121 CYS A O 1
ATOM 958 N N . THR A 1 122 ? 19.439 -6.894 -6.899 1.00 96.69 122 THR A N 1
ATOM 959 C CA . THR A 1 122 ? 19.572 -5.677 -7.687 1.00 96.69 122 THR A CA 1
ATOM 960 C C . THR A 1 122 ? 18.903 -5.800 -9.055 1.00 96.69 122 THR A C 1
ATOM 962 O O . THR A 1 122 ? 18.344 -4.826 -9.556 1.00 96.69 122 THR A O 1
ATOM 965 N N . LEU A 1 123 ? 18.917 -6.984 -9.676 1.00 98.00 123 LEU A N 1
ATOM 966 C CA . LEU A 1 123 ? 18.208 -7.211 -10.933 1.00 98.00 123 LEU A CA 1
ATOM 967 C C . LEU A 1 123 ? 16.693 -7.061 -10.754 1.00 98.00 123 LEU A C 1
ATOM 969 O O . LEU A 1 123 ? 16.063 -6.390 -11.570 1.00 98.00 123 LEU A O 1
ATOM 973 N N . TYR A 1 124 ? 16.128 -7.661 -9.702 1.00 97.69 124 TYR A N 1
ATOM 974 C CA . TYR A 1 124 ? 14.703 -7.572 -9.390 1.00 97.69 124 TYR A CA 1
ATOM 975 C C . TYR A 1 124 ? 14.284 -6.108 -9.225 1.00 97.69 124 TYR A C 1
ATOM 977 O O . TYR A 1 124 ? 13.437 -5.615 -9.970 1.00 97.69 124 TYR A O 1
ATOM 985 N N . GLU A 1 125 ? 14.940 -5.382 -8.320 1.00 97.06 125 GLU A N 1
ATOM 986 C CA . GLU A 1 125 ? 14.612 -3.983 -8.031 1.00 97.06 125 GLU A CA 1
ATOM 987 C C . GLU A 1 125 ? 14.787 -3.078 -9.248 1.00 97.06 125 GLU A C 1
ATOM 989 O O . GLU A 1 125 ? 13.918 -2.252 -9.529 1.00 97.06 125 GLU A O 1
ATOM 994 N N . ASN A 1 126 ? 15.863 -3.252 -10.020 1.00 98.19 126 ASN A N 1
ATOM 995 C CA . ASN A 1 126 ? 16.091 -2.435 -11.207 1.00 98.19 126 ASN A CA 1
ATOM 996 C C . ASN A 1 126 ? 15.016 -2.653 -12.277 1.00 98.19 126 ASN A C 1
ATOM 998 O O . ASN A 1 126 ? 14.585 -1.681 -12.896 1.00 98.19 126 ASN A O 1
ATOM 1002 N N . CYS A 1 127 ? 14.547 -3.887 -12.481 1.00 98.31 127 CYS A N 1
ATOM 1003 C CA . CYS A 1 127 ? 13.452 -4.153 -13.413 1.00 98.31 127 CYS A CA 1
ATOM 1004 C C . CYS A 1 127 ? 12.162 -3.424 -13.002 1.00 98.31 127 CYS A C 1
ATOM 1006 O O . CYS A 1 127 ? 11.512 -2.797 -13.842 1.00 98.31 127 CYS A O 1
ATOM 1008 N N . PHE A 1 128 ? 11.818 -3.436 -11.712 1.00 98.12 128 PHE A N 1
ATOM 1009 C CA . PHE A 1 128 ? 10.661 -2.693 -11.206 1.00 98.12 128 PHE A CA 1
ATOM 1010 C C . PHE A 1 128 ? 10.880 -1.177 -11.220 1.00 98.12 128 PHE A C 1
ATOM 1012 O O . PHE A 1 128 ? 9.941 -0.440 -11.509 1.00 98.12 128 PHE A O 1
ATOM 1019 N N . HIS A 1 129 ? 12.106 -0.695 -11.004 1.00 97.75 129 HIS A N 1
ATOM 1020 C CA . HIS A 1 129 ? 12.451 0.720 -11.159 1.00 97.75 129 HIS A CA 1
ATOM 1021 C C . HIS A 1 129 ? 12.264 1.215 -12.590 1.00 97.75 129 HIS A C 1
ATOM 1023 O O . HIS A 1 129 ? 11.823 2.348 -12.776 1.00 97.75 129 HIS A O 1
ATOM 1029 N N . ILE A 1 130 ? 12.591 0.391 -13.588 1.00 97.88 130 ILE A N 1
ATOM 1030 C CA . ILE A 1 130 ? 12.350 0.715 -14.995 1.00 97.88 130 ILE A CA 1
ATOM 1031 C C . ILE A 1 130 ? 10.849 0.927 -15.214 1.00 97.88 130 ILE A C 1
ATOM 1033 O O . ILE A 1 130 ? 10.448 2.002 -15.653 1.00 97.88 130 ILE A O 1
ATOM 1037 N N . LEU A 1 131 ? 10.009 -0.038 -14.822 1.00 97.31 131 LEU A N 1
ATOM 1038 C CA . LEU A 1 131 ? 8.554 0.090 -14.964 1.00 97.31 131 LEU A CA 1
ATOM 1039 C C . LEU A 1 131 ? 7.981 1.270 -14.162 1.00 97.31 131 LEU A C 1
ATOM 1041 O O . LEU A 1 131 ? 7.170 2.032 -14.679 1.00 97.31 131 LEU A O 1
ATOM 1045 N N . GLY A 1 132 ? 8.441 1.476 -12.928 1.00 96.12 132 GLY A N 1
ATOM 1046 C CA . GLY A 1 132 ? 8.008 2.588 -12.081 1.00 96.12 132 GLY A CA 1
ATOM 1047 C C . GLY A 1 132 ? 8.381 3.968 -12.624 1.00 96.12 132 GLY A C 1
ATOM 1048 O O . GLY A 1 132 ? 7.676 4.946 -12.381 1.00 96.12 132 GLY A O 1
ATOM 1049 N N . LYS A 1 133 ? 9.478 4.067 -13.385 1.00 95.62 133 LYS A N 1
ATOM 1050 C CA . LYS A 1 133 ? 9.888 5.304 -14.067 1.00 95.62 133 LYS A CA 1
ATOM 1051 C C . LYS A 1 133 ? 9.279 5.457 -15.460 1.00 95.62 133 LYS A C 1
ATOM 1053 O O . LYS A 1 133 ? 9.308 6.568 -15.981 1.00 95.62 133 LYS A O 1
ATOM 1058 N N . ALA A 1 134 ? 8.702 4.404 -16.038 1.00 95.56 134 ALA A N 1
ATOM 1059 C CA . ALA A 1 134 ? 8.110 4.440 -17.375 1.00 95.56 134 ALA A CA 1
ATOM 1060 C C . ALA A 1 134 ? 6.973 5.458 -17.478 1.00 95.56 134 ALA A C 1
ATOM 1062 O O . ALA A 1 134 ? 6.998 6.308 -18.365 1.00 95.56 134 ALA A O 1
ATOM 1063 N N . GLY A 1 135 ? 6.053 5.433 -16.511 1.00 93.50 135 GLY A N 1
ATOM 1064 C CA . GLY A 1 135 ? 4.943 6.379 -16.406 1.00 93.50 135 GLY A CA 1
ATOM 1065 C C . GLY A 1 135 ? 5.377 7.850 -16.400 1.00 93.50 135 GLY A C 1
ATOM 1066 O O . GLY A 1 135 ? 5.040 8.573 -17.331 1.00 93.50 135 GLY A O 1
ATOM 1067 N N . PRO A 1 136 ? 6.153 8.325 -15.407 1.00 92.31 136 PRO A N 1
ATOM 1068 C CA . PRO A 1 136 ? 6.577 9.726 -15.363 1.00 92.31 136 PRO A CA 1
ATOM 1069 C C . PRO A 1 136 ? 7.525 10.133 -16.502 1.00 92.31 136 PRO A C 1
ATOM 1071 O O . PRO A 1 136 ? 7.552 11.306 -16.865 1.00 92.31 136 PRO A O 1
ATOM 1074 N N . SER A 1 137 ? 8.309 9.202 -17.057 1.00 94.19 137 SER A N 1
ATOM 1075 C CA . SER A 1 137 ? 9.289 9.507 -18.110 1.00 94.19 137 SER A CA 1
ATOM 1076 C C . SER A 1 137 ? 8.651 9.628 -19.495 1.00 94.19 137 SER A C 1
ATOM 1078 O O . SER A 1 137 ? 8.983 10.558 -20.224 1.00 94.19 137 SER A O 1
ATOM 1080 N N . MET A 1 138 ? 7.745 8.714 -19.859 1.00 94.19 138 MET A N 1
ATOM 1081 C CA . MET A 1 138 ? 7.150 8.629 -21.204 1.00 94.19 138 MET A CA 1
ATOM 1082 C C . MET A 1 138 ? 5.675 9.064 -21.242 1.00 94.19 138 MET A C 1
ATOM 1084 O O . MET A 1 138 ? 5.107 9.197 -22.320 1.00 94.19 138 MET A O 1
ATOM 1088 N N . GLN A 1 139 ? 5.053 9.303 -20.083 1.00 90.31 139 GLN A N 1
ATOM 1089 C CA . GLN A 1 139 ? 3.687 9.815 -19.941 1.00 90.31 139 GLN A CA 1
ATOM 1090 C C . GLN A 1 139 ? 2.665 9.018 -20.775 1.00 90.31 139 GLN A C 1
ATOM 1092 O O . GLN A 1 139 ? 2.546 7.800 -20.610 1.00 90.31 139 GLN A O 1
ATOM 1097 N N . GLN A 1 140 ? 1.908 9.689 -21.648 1.00 90.62 140 GLN A N 1
ATOM 1098 C CA . GLN A 1 140 ? 0.841 9.093 -22.453 1.00 90.62 140 GLN A CA 1
ATOM 1099 C C . GLN A 1 140 ? 1.358 7.957 -23.339 1.00 90.62 140 GLN A C 1
ATOM 1101 O O . GLN A 1 140 ? 0.654 6.962 -23.494 1.00 90.62 140 GLN A O 1
ATOM 1106 N N . ASP A 1 141 ? 2.588 8.046 -23.853 1.00 93.69 141 ASP A N 1
ATOM 1107 C CA . ASP A 1 141 ? 3.161 7.003 -24.713 1.00 93.69 141 ASP A CA 1
ATOM 1108 C C . ASP A 1 141 ? 3.299 5.662 -23.977 1.00 93.69 141 ASP A C 1
ATOM 1110 O O . ASP A 1 141 ? 3.190 4.601 -24.587 1.00 93.69 141 ASP A O 1
ATOM 1114 N N . PHE A 1 142 ? 3.515 5.689 -22.657 1.00 95.62 142 PHE A N 1
ATOM 1115 C CA . PHE A 1 142 ? 3.511 4.476 -21.842 1.00 95.62 142 PHE A CA 1
ATOM 1116 C C . PHE A 1 142 ? 2.088 4.022 -21.526 1.00 95.62 142 PHE A C 1
ATOM 1118 O O . PHE A 1 142 ? 1.755 2.861 -21.733 1.00 95.62 142 PHE A O 1
ATOM 1125 N N . TYR A 1 143 ? 1.231 4.925 -21.044 1.00 94.75 143 TYR A N 1
ATOM 1126 C CA . TYR A 1 143 ? -0.116 4.562 -20.585 1.00 94.75 143 TYR A CA 1
ATOM 1127 C C . TYR A 1 143 ? -1.075 4.141 -21.708 1.00 94.75 143 TYR A C 1
ATOM 1129 O O . TYR A 1 143 ? -2.106 3.530 -21.427 1.00 94.75 143 TYR A O 1
ATOM 1137 N N . THR A 1 144 ? -0.728 4.424 -22.964 1.00 93.81 144 THR A N 1
ATOM 1138 C CA . THR A 1 144 ? -1.476 4.003 -24.159 1.00 93.81 144 THR A CA 1
ATOM 1139 C C . THR A 1 144 ? -0.932 2.731 -24.813 1.00 93.81 144 THR A C 1
ATOM 1141 O O . THR A 1 144 ? -1.471 2.303 -25.834 1.00 93.81 144 THR A O 1
ATOM 1144 N N . VAL A 1 145 ? 0.086 2.084 -24.225 1.00 95.94 145 VAL A N 1
ATOM 1145 C CA . VAL A 1 145 ? 0.563 0.769 -24.682 1.00 95.94 145 VAL A CA 1
ATOM 1146 C C . VAL A 1 145 ? -0.594 -0.232 -24.687 1.00 95.94 145 VAL A C 1
ATOM 1148 O O . VAL A 1 145 ? -1.340 -0.378 -23.714 1.00 95.94 145 VAL A O 1
ATOM 1151 N N . GLU A 1 146 ? -0.731 -0.946 -25.802 1.00 95.00 146 GLU A N 1
ATOM 1152 C CA . GLU A 1 146 ? -1.828 -1.877 -26.027 1.00 95.00 146 GLU A CA 1
ATOM 1153 C C . GLU A 1 146 ? -1.863 -2.972 -24.950 1.00 95.00 146 GLU A C 1
ATOM 1155 O O . GLU A 1 146 ? -0.868 -3.643 -24.666 1.00 95.00 146 GLU A O 1
ATOM 1160 N N . HIS A 1 147 ? -3.027 -3.147 -24.321 1.00 95.25 147 HIS A N 1
ATOM 1161 C CA . HIS A 1 147 ? -3.243 -4.124 -23.250 1.00 95.25 147 HIS A CA 1
ATOM 1162 C C . HIS A 1 147 ? -2.263 -4.018 -22.064 1.00 95.25 147 HIS A C 1
ATOM 1164 O O . HIS A 1 147 ? -2.036 -5.014 -21.372 1.00 95.25 147 HIS A O 1
ATOM 1170 N N . LEU A 1 148 ? -1.710 -2.829 -21.779 1.00 96.31 148 LEU A N 1
ATOM 1171 C CA . LEU A 1 148 ? -0.711 -2.637 -20.718 1.00 96.31 148 LEU A CA 1
ATOM 1172 C C . LEU A 1 148 ? -1.133 -3.237 -19.366 1.00 96.31 148 LEU A C 1
ATOM 1174 O O . LEU A 1 148 ? -0.326 -3.892 -18.708 1.00 96.31 148 LEU A O 1
ATOM 1178 N N . ALA A 1 149 ? -2.399 -3.074 -18.966 1.00 96.12 149 ALA A N 1
ATOM 1179 C CA . ALA A 1 149 ? -2.915 -3.633 -17.715 1.00 96.12 149 ALA A CA 1
ATOM 1180 C C . ALA A 1 149 ? -2.746 -5.157 -17.650 1.00 96.12 149 ALA A C 1
ATOM 1182 O O . ALA A 1 149 ? -2.196 -5.699 -16.690 1.00 96.12 149 ALA A O 1
ATOM 1183 N N . THR A 1 150 ? -3.163 -5.849 -18.710 1.00 96.81 150 THR A N 1
ATOM 1184 C CA . THR A 1 150 ? -3.055 -7.304 -18.847 1.00 96.81 150 THR A CA 1
ATOM 1185 C C . THR A 1 150 ? -1.596 -7.753 -18.909 1.00 96.81 150 THR A C 1
ATOM 1187 O O . THR A 1 150 ? -1.232 -8.763 -18.300 1.00 96.81 150 THR A O 1
ATOM 1190 N N . GLN A 1 151 ? -0.737 -6.999 -19.597 1.00 97.50 151 GLN A N 1
ATOM 1191 C CA . GLN A 1 151 ? 0.694 -7.292 -19.670 1.00 97.50 151 GLN A CA 1
ATOM 1192 C C . GLN A 1 151 ? 1.382 -7.181 -18.299 1.00 97.50 151 GLN A C 1
ATOM 1194 O O . GLN A 1 151 ? 2.166 -8.059 -17.925 1.00 97.50 151 GLN A O 1
ATOM 1199 N N . LEU A 1 152 ? 1.051 -6.147 -17.518 1.00 97.62 152 LEU A N 1
ATOM 1200 C CA . LEU A 1 152 ? 1.556 -5.976 -16.155 1.00 97.62 152 LEU A CA 1
ATOM 1201 C C . LEU A 1 152 ? 1.031 -7.076 -15.227 1.00 97.62 152 LEU A C 1
ATOM 1203 O O . LEU A 1 152 ? 1.826 -7.695 -14.519 1.00 97.62 152 LEU A O 1
ATOM 1207 N N . LEU A 1 153 ? -0.269 -7.379 -15.266 1.00 97.38 153 LEU A N 1
ATOM 1208 C CA . LEU A 1 153 ? -0.868 -8.451 -14.462 1.00 97.38 153 LEU A CA 1
ATOM 1209 C C . LEU A 1 153 ? -0.226 -9.817 -14.739 1.00 97.38 153 LEU A C 1
ATOM 1211 O O . LEU A 1 153 ? 0.122 -10.538 -13.809 1.00 97.38 153 LEU A O 1
ATOM 1215 N N . SER A 1 154 ? 0.000 -10.145 -16.012 1.00 97.06 154 SER A N 1
ATOM 1216 C CA . SER A 1 154 ? 0.603 -11.421 -16.426 1.00 97.06 154 SER A CA 1
ATOM 1217 C C . SER A 1 154 ? 2.123 -11.501 -16.235 1.00 97.06 154 SER A C 1
ATOM 1219 O O . SER A 1 154 ? 2.701 -12.572 -16.426 1.00 97.06 154 SER A O 1
ATOM 1221 N N . SER A 1 155 ? 2.783 -10.401 -15.854 1.00 97.88 155 SER A N 1
ATOM 1222 C CA . SER A 1 155 ? 4.245 -10.344 -15.728 1.00 97.88 155 SER A CA 1
ATOM 1223 C C . SER A 1 155 ? 4.711 -9.876 -14.351 1.00 97.88 155 SER A C 1
ATOM 1225 O O . SER A 1 155 ? 5.345 -10.639 -13.625 1.00 97.88 155 SER A O 1
ATOM 1227 N N . ALA A 1 156 ? 4.385 -8.640 -13.970 1.00 97.06 156 ALA A N 1
ATOM 1228 C CA . ALA A 1 156 ? 4.780 -8.030 -12.701 1.00 97.06 156 ALA A CA 1
ATOM 1229 C C . ALA A 1 156 ? 4.038 -8.628 -11.499 1.00 97.06 156 ALA A C 1
ATOM 1231 O O . ALA A 1 156 ? 4.637 -8.784 -10.439 1.00 97.06 156 ALA A O 1
ATOM 1232 N N . PHE A 1 157 ? 2.770 -9.002 -11.682 1.00 96.94 157 PHE A N 1
ATOM 1233 C CA . PHE A 1 157 ? 1.901 -9.517 -10.617 1.00 96.94 157 PHE A CA 1
ATOM 1234 C C . PHE A 1 157 ? 1.637 -11.027 -10.724 1.00 96.94 157 PHE A C 1
ATOM 1236 O O . PHE A 1 157 ? 0.676 -11.544 -10.158 1.00 96.94 157 PHE A O 1
ATOM 1243 N N . VAL A 1 158 ? 2.501 -11.757 -11.433 1.00 95.38 158 VAL A N 1
ATOM 1244 C CA . VAL A 1 158 ? 2.468 -13.223 -11.447 1.00 95.38 158 VAL A CA 1
ATOM 1245 C C . VAL A 1 158 ? 3.075 -13.778 -10.157 1.00 95.38 158 VAL A C 1
ATOM 1247 O O . VAL A 1 158 ? 4.001 -13.197 -9.595 1.00 95.38 158 VAL A O 1
ATOM 1250 N N . ASN A 1 159 ? 2.593 -14.939 -9.715 1.00 95.81 159 ASN A N 1
ATOM 1251 C CA . ASN A 1 159 ? 3.194 -15.712 -8.626 1.00 95.81 159 ASN A CA 1
ATOM 1252 C C . ASN A 1 159 ? 3.324 -14.970 -7.277 1.00 95.81 159 ASN A C 1
ATOM 1254 O O . ASN A 1 159 ? 4.178 -15.320 -6.464 1.00 95.81 159 ASN A O 1
ATOM 1258 N N . LEU A 1 160 ? 2.476 -13.967 -7.003 1.00 97.31 160 LEU A N 1
ATOM 1259 C CA . LEU A 1 160 ? 2.591 -13.140 -5.793 1.00 97.31 160 LEU A CA 1
ATOM 1260 C C . LEU A 1 160 ? 2.618 -13.960 -4.496 1.00 97.31 160 LEU A C 1
ATOM 1262 O O . LEU A 1 160 ? 3.326 -13.577 -3.566 1.00 97.31 160 LEU A O 1
ATOM 1266 N N . ASN A 1 161 ? 1.899 -15.088 -4.451 1.00 96.94 161 ASN A N 1
ATOM 1267 C CA . ASN A 1 161 ? 1.844 -15.998 -3.302 1.00 96.94 161 ASN A CA 1
ATOM 1268 C C . ASN A 1 161 ? 3.236 -16.449 -2.834 1.00 96.94 161 ASN A C 1
ATOM 1270 O O . ASN A 1 161 ? 3.470 -16.537 -1.633 1.00 96.94 161 ASN A O 1
ATOM 1274 N N . ASN A 1 162 ? 4.156 -16.692 -3.772 1.00 97.56 162 ASN A N 1
ATOM 1275 C CA . ASN A 1 162 ? 5.504 -17.175 -3.479 1.00 97.56 162 ASN A CA 1
ATOM 1276 C C . ASN A 1 162 ? 6.544 -16.044 -3.382 1.00 97.56 162 ASN A C 1
ATOM 1278 O O . ASN A 1 162 ? 7.670 -16.276 -2.950 1.00 97.56 162 ASN A O 1
ATOM 1282 N N . ILE A 1 163 ? 6.190 -14.807 -3.752 1.00 98.00 163 ILE A N 1
ATOM 1283 C CA . ILE A 1 163 ? 7.078 -13.651 -3.580 1.00 98.00 163 ILE A CA 1
ATOM 1284 C C . ILE A 1 163 ? 7.176 -13.312 -2.084 1.00 98.00 163 ILE A C 1
ATOM 1286 O O . ILE A 1 163 ? 6.139 -13.124 -1.441 1.00 98.00 163 ILE A O 1
ATOM 1290 N N . PRO A 1 164 ? 8.380 -13.195 -1.499 1.00 97.38 164 PRO A N 1
ATOM 1291 C CA . PRO A 1 164 ? 8.555 -12.890 -0.080 1.00 97.38 164 PRO A CA 1
ATOM 1292 C C . PRO A 1 164 ? 8.355 -11.398 0.231 1.00 97.38 164 PRO A C 1
ATOM 1294 O O . PRO A 1 164 ? 8.436 -10.542 -0.651 1.00 97.38 164 PRO A O 1
ATOM 1297 N N . ASP A 1 165 ? 8.120 -11.062 1.503 1.00 97.81 165 ASP A N 1
ATOM 1298 C CA . ASP A 1 165 ? 7.784 -9.688 1.923 1.00 97.81 165 ASP A CA 1
ATOM 1299 C C . ASP A 1 165 ? 8.896 -8.677 1.589 1.00 97.81 165 ASP A C 1
ATOM 1301 O O . ASP A 1 165 ? 8.603 -7.570 1.135 1.00 97.81 165 ASP A O 1
ATOM 1305 N N . TYR A 1 166 ? 10.168 -9.080 1.715 1.00 96.62 166 TYR A N 1
ATOM 1306 C CA . TYR A 1 166 ? 11.329 -8.248 1.371 1.00 96.62 166 TYR A CA 1
ATOM 1307 C C . TYR A 1 166 ? 11.452 -7.945 -0.133 1.00 96.62 166 TYR A C 1
ATOM 1309 O O . TYR A 1 166 ? 12.176 -7.030 -0.509 1.00 96.62 166 TYR A O 1
ATOM 1317 N N . ARG A 1 167 ? 10.724 -8.661 -1.004 1.00 97.81 167 ARG A N 1
ATOM 1318 C CA . ARG A 1 167 ? 10.611 -8.367 -2.448 1.00 97.81 167 ARG A CA 1
ATOM 1319 C C . ARG A 1 167 ? 9.312 -7.665 -2.797 1.00 97.81 167 ARG A C 1
ATOM 1321 O O . ARG A 1 167 ? 9.300 -6.763 -3.636 1.00 97.81 167 ARG A O 1
ATOM 1328 N N . LEU A 1 168 ? 8.225 -8.058 -2.138 1.00 98.38 168 LEU A N 1
ATOM 1329 C CA . LEU A 1 168 ? 6.911 -7.473 -2.355 1.00 98.38 168 LEU A CA 1
ATOM 1330 C C . LEU A 1 168 ? 6.886 -6.002 -1.928 1.00 98.38 168 LEU A C 1
ATOM 1332 O O . LEU A 1 168 ? 6.389 -5.170 -2.681 1.00 98.38 168 LEU A O 1
ATOM 1336 N N . ARG A 1 169 ? 7.473 -5.651 -0.777 1.00 97.88 169 ARG A N 1
ATOM 1337 C CA . ARG A 1 169 ? 7.516 -4.257 -0.311 1.00 97.88 169 ARG A CA 1
ATOM 1338 C C . ARG A 1 169 ? 8.201 -3.323 -1.330 1.00 97.88 169 ARG A C 1
ATOM 1340 O O . ARG A 1 169 ? 7.545 -2.369 -1.749 1.00 97.88 169 ARG A O 1
ATOM 1347 N N . PRO A 1 170 ? 9.443 -3.577 -1.795 1.00 96.56 170 PRO A N 1
ATOM 1348 C CA . PRO A 1 170 ? 10.054 -2.764 -2.847 1.00 96.56 170 PRO A CA 1
ATOM 1349 C C . PRO A 1 170 ? 9.223 -2.717 -4.131 1.00 96.56 170 PRO A C 1
ATOM 1351 O O . PRO A 1 170 ? 9.107 -1.659 -4.735 1.00 96.56 170 PRO A O 1
ATOM 1354 N N . MET A 1 171 ? 8.586 -3.821 -4.535 1.00 97.94 171 MET A N 1
ATOM 1355 C CA . MET A 1 171 ? 7.707 -3.843 -5.711 1.00 97.94 171 MET A CA 1
ATOM 1356 C C . MET A 1 171 ? 6.530 -2.862 -5.578 1.00 97.94 171 MET A C 1
ATOM 1358 O O . MET A 1 171 ? 6.230 -2.112 -6.510 1.00 97.94 171 MET A O 1
ATOM 1362 N N . LEU A 1 172 ? 5.867 -2.834 -4.419 1.00 98.12 172 LEU A N 1
ATOM 1363 C CA . LEU A 1 172 ? 4.778 -1.891 -4.151 1.00 98.12 172 LEU A CA 1
ATOM 1364 C C . LEU A 1 172 ? 5.286 -0.445 -4.172 1.00 98.12 172 LEU A C 1
ATOM 1366 O O . LEU A 1 172 ? 4.698 0.401 -4.850 1.00 98.12 172 LEU A O 1
ATOM 1370 N N . HIS A 1 173 ? 6.413 -0.197 -3.508 1.00 97.06 173 HIS A N 1
ATOM 1371 C CA . HIS A 1 173 ? 7.011 1.128 -3.394 1.00 97.06 173 HIS A CA 1
ATOM 1372 C C . HIS A 1 173 ? 7.498 1.690 -4.735 1.00 97.06 173 HIS A C 1
ATOM 1374 O O . HIS A 1 173 ? 7.294 2.860 -5.050 1.00 97.06 173 HIS A O 1
ATOM 1380 N N . ILE A 1 174 ? 8.168 0.857 -5.528 1.00 96.62 174 ILE A N 1
ATOM 1381 C CA . ILE A 1 174 ? 8.916 1.279 -6.712 1.00 96.62 174 ILE A CA 1
ATOM 1382 C C . ILE A 1 174 ? 8.050 1.239 -7.970 1.00 96.62 174 ILE A C 1
ATOM 1384 O O . ILE A 1 174 ? 8.252 2.067 -8.855 1.00 96.62 174 ILE A O 1
ATOM 1388 N N . LEU A 1 175 ? 7.097 0.307 -8.067 1.00 96.38 175 LEU A N 1
ATOM 1389 C CA . LEU A 1 175 ? 6.195 0.197 -9.217 1.00 96.38 175 LEU A CA 1
ATOM 1390 C C . LEU A 1 175 ? 4.799 0.722 -8.892 1.00 96.38 175 LEU A C 1
ATOM 1392 O O . LEU A 1 175 ? 4.329 1.644 -9.552 1.00 96.38 175 LEU A O 1
ATOM 1396 N N . SER A 1 176 ? 4.128 0.137 -7.898 1.00 96.56 176 SER A N 1
ATOM 1397 C CA . SER A 1 176 ? 2.684 0.358 -7.709 1.00 96.56 176 SER A CA 1
ATOM 1398 C C . SER A 1 176 ? 2.378 1.797 -7.295 1.00 96.56 176 SER A C 1
ATOM 1400 O O . SER A 1 176 ? 1.479 2.422 -7.852 1.00 96.56 176 SER A O 1
ATOM 1402 N N . LYS A 1 177 ? 3.162 2.360 -6.371 1.00 95.75 177 LYS A N 1
ATOM 1403 C CA . LYS A 1 177 ? 2.978 3.738 -5.904 1.00 95.75 177 LYS A CA 1
ATOM 1404 C C . LYS A 1 177 ? 3.256 4.783 -7.003 1.00 95.75 177 LYS A C 1
ATOM 1406 O O . LYS A 1 177 ? 2.389 5.630 -7.216 1.00 95.75 177 LYS A O 1
ATOM 1411 N N . PRO A 1 178 ? 4.372 4.739 -7.761 1.00 94.06 178 PRO A N 1
ATOM 1412 C CA . PRO A 1 178 ? 4.578 5.633 -8.903 1.00 94.06 178 PRO A CA 1
ATOM 1413 C C . PRO A 1 178 ? 3.542 5.459 -10.012 1.00 94.06 178 PRO A C 1
ATOM 1415 O O . PRO A 1 178 ? 3.098 6.459 -10.571 1.00 94.06 178 PRO A O 1
ATOM 1418 N N . LEU A 1 179 ? 3.115 4.223 -10.296 1.00 92.50 179 LEU A N 1
ATOM 1419 C CA . LEU A 1 179 ? 2.058 3.966 -11.276 1.00 92.50 179 LEU A CA 1
ATOM 1420 C C . LEU A 1 179 ? 0.780 4.730 -10.917 1.00 92.50 179 LEU A C 1
ATOM 1422 O O . LEU A 1 179 ? 0.122 5.256 -11.798 1.00 92.50 179 LEU A O 1
ATOM 1426 N N . VAL A 1 180 ? 0.453 4.838 -9.631 1.00 92.12 180 VAL A N 1
ATOM 1427 C CA . VAL A 1 180 ? -0.705 5.607 -9.163 1.00 92.12 180 VAL A CA 1
ATOM 1428 C C . VAL A 1 180 ? -0.459 7.108 -9.231 1.00 92.12 180 VAL A C 1
ATOM 1430 O O . VAL A 1 180 ? -1.265 7.836 -9.804 1.00 92.12 180 VAL A O 1
ATOM 1433 N N . LEU A 1 181 ? 0.658 7.569 -8.663 1.00 91.12 181 LEU A N 1
ATOM 1434 C CA . LEU A 1 181 ? 0.963 8.996 -8.522 1.00 91.12 181 LEU A CA 1
ATOM 1435 C C . LEU A 1 181 ? 1.109 9.723 -9.860 1.00 91.12 181 LEU A C 1
ATOM 1437 O O . LEU A 1 181 ? 0.805 10.908 -9.945 1.00 91.12 181 LEU A O 1
ATOM 1441 N N . PHE A 1 182 ? 1.595 9.028 -10.888 1.00 92.06 182 PHE A N 1
ATOM 1442 C CA . PHE A 1 182 ? 1.901 9.624 -12.186 1.00 92.06 182 PHE A CA 1
ATOM 1443 C C . PHE A 1 182 ? 0.933 9.201 -13.291 1.00 92.06 182 PHE A C 1
ATOM 1445 O O . PHE A 1 182 ? 1.178 9.536 -14.451 1.00 92.06 182 PHE A O 1
ATOM 1452 N N . CYS A 1 183 ? -0.116 8.431 -12.988 1.00 92.25 183 CYS A N 1
ATOM 1453 C CA . CYS A 1 183 ? -1.099 8.047 -13.996 1.00 92.25 183 CYS A CA 1
ATOM 1454 C C . CYS A 1 183 ? -2.135 9.167 -14.183 1.00 92.25 183 CYS A C 1
ATOM 1456 O O . CYS A 1 183 ? -2.722 9.623 -13.195 1.00 92.25 183 CYS A O 1
ATOM 1458 N N . PRO A 1 184 ? -2.361 9.625 -15.428 1.00 89.81 184 PRO A N 1
ATOM 1459 C CA . PRO A 1 184 ? -3.414 10.581 -15.733 1.00 89.81 184 PRO A CA 1
ATOM 1460 C C . PRO A 1 184 ? -4.810 10.021 -15.403 1.00 89.81 184 PRO A C 1
ATOM 1462 O O . PRO A 1 184 ? -5.042 8.821 -15.602 1.00 89.81 184 PRO A O 1
ATOM 1465 N N . PRO A 1 185 ? -5.761 10.859 -14.945 1.00 88.56 185 PRO A N 1
ATOM 1466 C CA . PRO A 1 185 ? -7.099 10.408 -14.563 1.00 88.56 185 PRO A CA 1
ATOM 1467 C C . PRO A 1 185 ? -7.860 9.651 -15.655 1.00 88.56 185 PRO A C 1
ATOM 1469 O O . PRO A 1 185 ? -8.656 8.762 -15.350 1.00 88.56 185 PRO A O 1
ATOM 1472 N N . GLU A 1 186 ? -7.589 9.952 -16.925 1.00 90.06 186 GLU A N 1
ATOM 1473 C CA . GLU A 1 186 ? -8.209 9.313 -18.090 1.00 90.06 186 GLU A CA 1
ATOM 1474 C C . GLU A 1 186 ? -7.903 7.808 -18.172 1.00 90.06 186 GLU A C 1
ATOM 1476 O O . GLU A 1 186 ? -8.662 7.047 -18.772 1.00 90.06 186 GLU A O 1
ATOM 1481 N N . HIS A 1 187 ? -6.808 7.364 -17.551 1.00 91.06 187 HIS A N 1
ATOM 1482 C CA . HIS A 1 187 ? -6.357 5.974 -17.577 1.00 91.06 187 HIS A CA 1
ATOM 1483 C C . HIS A 1 187 ? -6.655 5.212 -16.274 1.00 91.06 187 HIS A C 1
ATOM 1485 O O . HIS A 1 187 ? -6.340 4.023 -16.181 1.00 91.06 187 HIS A O 1
ATOM 1491 N N . TYR A 1 188 ? -7.293 5.834 -15.275 1.00 91.12 188 TYR A N 1
ATOM 1492 C CA . TYR A 1 188 ? -7.593 5.163 -14.005 1.00 91.12 188 TYR A CA 1
ATOM 1493 C C . TYR A 1 188 ? -8.497 3.942 -14.172 1.00 91.12 188 TYR A C 1
ATOM 1495 O O . TYR A 1 188 ? -8.136 2.862 -13.704 1.00 91.12 188 TYR A O 1
ATOM 1503 N N . GLU A 1 189 ? -9.620 4.081 -14.879 1.00 90.25 189 GLU A N 1
ATOM 1504 C CA . GLU A 1 189 ? -10.564 2.972 -15.085 1.00 90.25 189 GLU A CA 1
ATOM 1505 C C . GLU A 1 189 ? -9.986 1.876 -15.995 1.00 90.25 189 GLU A C 1
ATOM 1507 O O . GLU A 1 189 ? -10.200 0.692 -15.747 1.00 90.25 189 GLU A O 1
ATOM 1512 N N . ALA A 1 190 ? -9.213 2.249 -17.020 1.00 89.00 190 ALA A N 1
ATOM 1513 C CA . ALA A 1 190 ? -8.697 1.303 -18.011 1.00 89.00 190 ALA A CA 1
ATOM 1514 C C . ALA A 1 190 ? -7.440 0.539 -17.553 1.00 89.00 190 ALA A C 1
ATOM 1516 O O . ALA A 1 190 ? -7.233 -0.602 -17.969 1.00 89.00 190 ALA A O 1
ATOM 1517 N N . LEU A 1 191 ? -6.590 1.157 -16.724 1.00 91.50 191 LEU A N 1
ATOM 1518 C CA . LEU A 1 191 ? -5.283 0.611 -16.343 1.00 91.50 191 LEU A CA 1
ATOM 1519 C C . LEU A 1 191 ? -5.146 0.389 -14.838 1.00 91.50 191 LEU A C 1
ATOM 1521 O O . LEU A 1 191 ? -4.821 -0.715 -14.404 1.00 91.50 191 LEU A O 1
ATOM 1525 N N . VAL A 1 192 ? -5.366 1.430 -14.035 1.00 92.44 192 VAL A N 1
ATOM 1526 C CA . VAL A 1 192 ? -5.005 1.407 -12.610 1.00 92.44 192 VAL A CA 1
ATOM 1527 C C . VAL A 1 192 ? -5.985 0.564 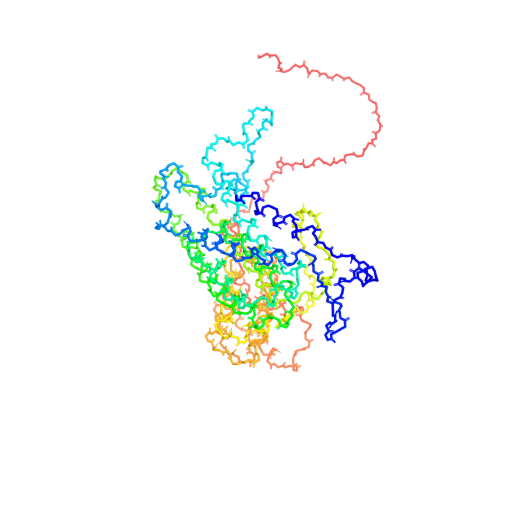-11.799 1.00 92.44 192 VAL A C 1
ATOM 1529 O O . VAL A 1 192 ? -5.556 -0.294 -11.029 1.00 92.44 192 VAL A O 1
ATOM 1532 N N . SER A 1 193 ? -7.294 0.752 -11.980 1.00 91.75 193 SER A N 1
ATOM 1533 C CA . SER A 1 193 ? -8.316 0.006 -11.237 1.00 91.75 193 SER A CA 1
ATOM 1534 C C . SER A 1 193 ? -8.269 -1.514 -11.482 1.00 91.75 193 SER A C 1
ATOM 1536 O O . SER A 1 193 ? -8.282 -2.248 -10.490 1.00 91.75 193 SER A O 1
ATOM 1538 N N . PRO A 1 194 ? -8.118 -2.019 -12.727 1.00 92.88 194 PRO A N 1
ATOM 1539 C CA . PRO A 1 194 ? -7.975 -3.455 -12.989 1.00 92.88 194 PRO A CA 1
ATOM 1540 C C . PRO A 1 194 ? -6.734 -4.096 -12.357 1.00 92.88 194 PRO A C 1
ATOM 1542 O O . PRO A 1 194 ? -6.747 -5.292 -12.074 1.00 92.88 194 PRO A O 1
ATOM 1545 N N . ILE A 1 195 ? -5.665 -3.324 -12.128 1.00 95.38 195 ILE A N 1
ATOM 1546 C CA . ILE A 1 195 ? -4.452 -3.806 -11.452 1.00 95.38 195 ILE A CA 1
ATOM 1547 C C . ILE A 1 195 ? -4.629 -3.757 -9.933 1.00 95.38 195 ILE A C 1
ATOM 1549 O O . ILE A 1 195 ? -4.398 -4.748 -9.237 1.00 95.38 195 ILE A O 1
ATOM 1553 N N . LEU A 1 196 ? -5.026 -2.597 -9.407 1.00 94.75 196 LEU A N 1
ATOM 1554 C CA . LEU A 1 196 ? -5.062 -2.353 -7.969 1.00 94.75 196 LEU A CA 1
ATOM 1555 C C . LEU A 1 196 ? -6.173 -3.110 -7.253 1.00 94.75 196 LEU A C 1
ATOM 1557 O O . LEU A 1 196 ? -5.975 -3.488 -6.104 1.00 94.75 196 LEU A O 1
ATOM 1561 N N . GLY A 1 197 ? -7.319 -3.341 -7.898 1.00 92.25 197 GLY A N 1
ATOM 1562 C CA . GLY A 1 197 ? -8.427 -4.071 -7.283 1.00 92.25 197 GLY A CA 1
ATOM 1563 C C . GLY A 1 197 ? -8.001 -5.461 -6.792 1.00 92.25 197 GLY A C 1
ATOM 1564 O O . GLY A 1 197 ? -7.979 -5.693 -5.582 1.00 92.25 197 GLY A O 1
ATOM 1565 N N . PRO A 1 198 ? -7.570 -6.363 -7.696 1.00 93.69 198 PRO A N 1
ATOM 1566 C CA . PRO A 1 198 ? -7.049 -7.676 -7.319 1.00 93.69 198 PRO A CA 1
ATOM 1567 C C . PRO A 1 198 ? -5.834 -7.603 -6.388 1.00 93.69 198 PRO A C 1
ATOM 1569 O O . PRO A 1 198 ? -5.708 -8.424 -5.478 1.00 93.69 198 PRO A O 1
ATOM 1572 N N . LEU A 1 199 ? -4.952 -6.613 -6.581 1.00 96.50 199 LEU A N 1
ATOM 1573 C CA . LEU A 1 199 ? -3.780 -6.423 -5.728 1.00 96.50 199 LEU A CA 1
ATOM 1574 C C . LEU A 1 199 ? -4.177 -6.117 -4.278 1.00 96.50 199 LEU A C 1
ATOM 1576 O O . LEU A 1 199 ? -3.632 -6.732 -3.365 1.00 96.50 199 LEU A O 1
ATOM 1580 N N . PHE A 1 200 ? -5.128 -5.213 -4.039 1.00 96.19 200 PHE A N 1
ATOM 1581 C CA . PHE A 1 200 ? -5.580 -4.887 -2.685 1.00 96.19 200 PHE A CA 1
ATOM 1582 C C . PHE A 1 200 ? -6.309 -6.050 -2.023 1.00 96.19 200 PHE A C 1
ATOM 1584 O O . PHE A 1 200 ? -6.057 -6.316 -0.848 1.00 96.19 200 PHE A O 1
ATOM 1591 N N . THR A 1 201 ? -7.129 -6.795 -2.767 1.00 94.19 201 THR A N 1
ATOM 1592 C CA . THR A 1 201 ? -7.746 -8.026 -2.252 1.00 94.19 201 THR A CA 1
ATOM 1593 C C . THR A 1 201 ? -6.685 -9.051 -1.846 1.00 94.19 201 THR A C 1
ATOM 1595 O O . THR A 1 201 ? -6.759 -9.628 -0.762 1.00 94.19 201 THR A O 1
ATOM 1598 N N . TYR A 1 202 ? -5.647 -9.236 -2.663 1.00 96.56 202 TYR A N 1
ATOM 1599 C CA . TYR A 1 202 ? -4.530 -10.119 -2.333 1.00 96.56 202 TYR A CA 1
ATOM 1600 C C . TYR A 1 202 ? -3.753 -9.654 -1.089 1.00 96.56 202 TYR A C 1
ATOM 1602 O O . TYR A 1 202 ? -3.512 -10.440 -0.169 1.00 96.56 202 TYR A O 1
ATOM 1610 N N . LEU A 1 203 ? -3.379 -8.372 -1.037 1.00 97.38 203 LEU A N 1
ATOM 1611 C CA . LEU A 1 203 ? -2.629 -7.793 0.081 1.00 97.38 203 LEU A CA 1
ATOM 1612 C C . LEU A 1 203 ? -3.419 -7.877 1.389 1.00 97.38 203 LEU A C 1
ATOM 1614 O O . LEU A 1 203 ? -2.837 -8.191 2.427 1.00 97.38 203 LEU A O 1
ATOM 1618 N N . HIS A 1 204 ? -4.736 -7.664 1.329 1.00 94.62 204 HIS A N 1
ATOM 1619 C CA . HIS A 1 204 ? -5.638 -7.852 2.459 1.00 94.62 204 HIS A CA 1
ATOM 1620 C C . HIS A 1 204 ? -5.533 -9.270 3.034 1.00 94.62 204 HIS A C 1
ATOM 1622 O O . HIS A 1 204 ? -5.291 -9.436 4.234 1.00 94.62 204 HIS A O 1
ATOM 1628 N N . VAL A 1 205 ? -5.686 -10.290 2.182 1.00 95.94 205 VAL A N 1
ATOM 1629 C CA . VAL A 1 205 ? -5.643 -11.700 2.595 1.00 95.94 205 VAL A CA 1
ATOM 1630 C C . VAL A 1 205 ? -4.273 -12.046 3.178 1.00 95.94 205 VAL A C 1
ATOM 1632 O O . VAL A 1 205 ? -4.197 -12.581 4.285 1.00 95.94 205 VAL A O 1
ATOM 1635 N N . ARG A 1 206 ? -3.187 -11.677 2.485 1.00 97.69 206 ARG A N 1
ATOM 1636 C CA . ARG A 1 206 ? -1.811 -11.951 2.924 1.00 97.69 206 ARG A CA 1
ATOM 1637 C C . ARG A 1 206 ? -1.496 -11.310 4.275 1.00 97.69 206 ARG A C 1
ATOM 1639 O O . ARG A 1 206 ? -0.971 -11.986 5.160 1.00 97.69 206 ARG A O 1
ATOM 1646 N N . LEU A 1 207 ? -1.800 -10.019 4.441 1.00 96.88 207 LEU A N 1
ATOM 1647 C CA . LEU A 1 207 ? -1.549 -9.313 5.699 1.00 96.88 207 LEU A CA 1
ATOM 1648 C C . LEU A 1 207 ? -2.400 -9.885 6.830 1.00 96.88 207 LEU A C 1
ATOM 1650 O O . LEU A 1 207 ? -1.873 -10.117 7.913 1.00 96.88 207 LEU A O 1
ATOM 1654 N N . SER A 1 208 ? -3.680 -10.174 6.582 1.00 94.12 208 SER A N 1
ATOM 1655 C CA . SER A 1 208 ? -4.567 -10.743 7.604 1.00 94.12 208 SER A CA 1
ATOM 1656 C C . SER A 1 208 ? -4.061 -12.097 8.105 1.00 94.12 208 SER A C 1
ATOM 1658 O O . SER A 1 208 ? -3.998 -12.310 9.314 1.00 94.12 208 SER A O 1
ATOM 1660 N N . GLN A 1 209 ? -3.622 -12.979 7.199 1.00 95.50 209 GLN A N 1
ATOM 1661 C CA . GLN A 1 209 ? -3.030 -14.273 7.560 1.00 95.50 209 GLN A CA 1
ATOM 1662 C C . GLN A 1 209 ? -1.731 -14.106 8.359 1.00 95.50 209 GLN A C 1
ATOM 1664 O O . GLN A 1 209 ? -1.568 -14.720 9.413 1.00 95.50 209 GLN A O 1
ATOM 1669 N N . LYS A 1 210 ? -0.817 -13.242 7.904 1.00 95.69 210 LYS A N 1
ATOM 1670 C CA . LYS A 1 210 ? 0.463 -13.003 8.591 1.00 95.69 210 LYS A CA 1
ATOM 1671 C C . LYS A 1 210 ? 0.276 -12.391 9.979 1.00 95.69 210 LYS A C 1
ATOM 1673 O O . LYS A 1 210 ? 0.888 -12.855 10.937 1.00 95.69 210 LYS A O 1
ATOM 1678 N N . TRP A 1 211 ? -0.618 -11.415 10.118 1.00 94.25 211 TRP A N 1
ATOM 1679 C CA . TRP A 1 211 ? -0.951 -10.829 11.416 1.00 94.25 211 TRP A CA 1
ATOM 1680 C C . TRP A 1 211 ? -1.680 -11.799 12.339 1.00 94.25 211 TRP A C 1
ATOM 1682 O O . TRP A 1 211 ? -1.463 -11.754 13.548 1.00 94.25 211 TRP A O 1
ATOM 1692 N N . GLN A 1 212 ? -2.505 -12.701 11.803 1.00 92.50 212 GLN A N 1
ATOM 1693 C CA . GLN A 1 212 ? -3.103 -13.771 12.596 1.00 92.50 212 GLN A CA 1
ATOM 1694 C C . GLN A 1 212 ? -2.023 -14.674 13.204 1.00 92.50 212 GLN A C 1
ATOM 1696 O O . GLN A 1 212 ? -2.081 -14.939 14.403 1.00 92.50 212 GLN A O 1
ATOM 1701 N N . VAL A 1 213 ? -1.020 -15.079 12.418 1.00 92.38 213 VAL A N 1
ATOM 1702 C CA . VAL A 1 213 ? 0.113 -15.885 12.906 1.00 92.38 213 VAL A CA 1
ATOM 1703 C C . VAL A 1 213 ? 0.891 -15.137 13.995 1.00 92.38 213 VAL A C 1
ATOM 1705 O O . VAL A 1 213 ? 1.094 -15.686 15.075 1.00 92.38 213 VAL A O 1
ATOM 1708 N N . ILE A 1 214 ? 1.252 -13.870 13.765 1.00 90.69 214 ILE A N 1
ATOM 1709 C CA . ILE A 1 214 ? 1.972 -13.038 14.752 1.00 90.69 214 ILE A CA 1
ATOM 1710 C C . ILE A 1 214 ? 1.173 -12.909 16.060 1.00 90.69 214 ILE A C 1
ATOM 1712 O O . ILE A 1 214 ? 1.709 -13.079 17.157 1.00 90.69 214 ILE A O 1
ATOM 1716 N N . ASN A 1 215 ? -0.131 -12.647 15.961 1.00 86.69 215 ASN A N 1
ATOM 1717 C CA . ASN A 1 215 ? -0.988 -12.486 17.134 1.00 86.69 215 ASN A CA 1
ATOM 1718 C C . ASN A 1 215 ? -1.185 -13.802 17.902 1.00 86.69 215 ASN A C 1
ATOM 1720 O O . ASN A 1 215 ? -1.233 -13.770 19.129 1.00 86.69 215 ASN A O 1
ATOM 1724 N N . GLN A 1 216 ? -1.276 -14.944 17.210 1.00 86.56 216 GLN A N 1
ATOM 1725 C CA . GLN A 1 216 ? -1.361 -16.264 17.843 1.00 86.56 216 GLN A CA 1
ATOM 1726 C C . GLN A 1 216 ? -0.066 -16.627 18.576 1.00 86.56 216 GLN A C 1
ATOM 1728 O O . GLN A 1 216 ? -0.139 -17.078 19.717 1.00 86.56 216 GLN A O 1
ATOM 1733 N N . ARG A 1 217 ? 1.106 -16.360 17.981 1.00 81.69 217 ARG A N 1
ATOM 1734 C CA . ARG A 1 217 ? 2.412 -16.578 18.635 1.00 81.69 217 ARG A CA 1
ATOM 1735 C C . ARG A 1 217 ? 2.514 -15.797 19.944 1.00 81.69 217 ARG A C 1
ATOM 1737 O O . ARG A 1 217 ? 2.806 -16.369 20.986 1.00 81.69 217 ARG A O 1
ATOM 1744 N N . SER A 1 218 ? 2.119 -14.524 19.929 1.00 68.94 218 SER A N 1
ATOM 1745 C CA . SER A 1 218 ? 2.104 -13.690 21.137 1.00 68.94 218 SER A CA 1
ATOM 1746 C C . SER A 1 218 ? 1.215 -14.220 22.274 1.00 68.94 218 SER A C 1
ATOM 1748 O O . SER A 1 218 ? 1.392 -13.770 23.405 1.00 68.94 218 SER A O 1
ATOM 1750 N N . LEU A 1 219 ? 0.243 -15.093 21.993 1.00 63.09 219 LEU A N 1
ATOM 1751 C CA . LEU A 1 219 ? -0.618 -15.722 23.002 1.00 63.09 219 LEU A CA 1
ATOM 1752 C C . LEU A 1 219 ? -0.047 -17.055 23.514 1.00 63.09 219 LEU A C 1
ATOM 1754 O O . LEU A 1 219 ? -0.437 -17.492 24.593 1.00 63.09 219 LEU A O 1
ATOM 1758 N N . LEU A 1 220 ? 0.842 -17.687 22.741 1.00 60.59 220 LEU A N 1
ATOM 1759 C CA . LEU A 1 220 ? 1.383 -19.029 22.971 1.00 60.59 220 LEU A CA 1
ATOM 1760 C C . LEU A 1 220 ? 2.830 -19.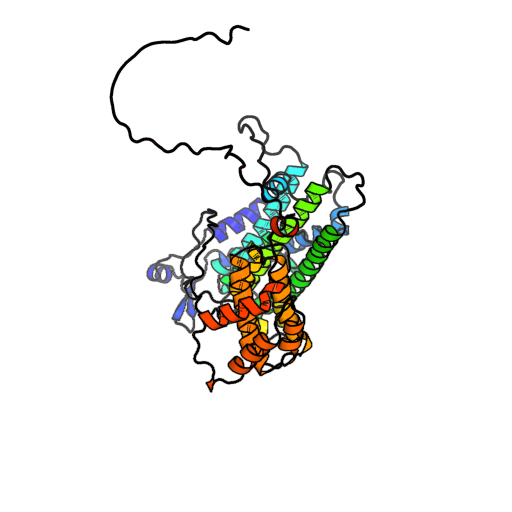040 23.490 1.00 60.59 220 LEU A C 1
ATOM 1762 O O . LEU A 1 220 ? 3.287 -20.105 23.887 1.00 60.59 220 LEU A O 1
ATOM 1766 N N . CYS A 1 221 ? 3.538 -17.900 23.525 1.00 50.44 221 CYS A N 1
ATOM 1767 C CA . CYS A 1 221 ? 4.902 -17.763 24.075 1.00 50.44 221 CYS A CA 1
ATOM 1768 C C . CYS A 1 221 ? 4.972 -17.968 25.608 1.00 50.44 221 CYS A C 1
ATOM 1770 O O . CYS A 1 221 ? 5.394 -17.083 26.353 1.00 50.44 221 CYS A O 1
ATOM 1772 N N . GLY A 1 222 ? 4.540 -19.140 26.071 1.00 47.91 222 GLY A N 1
ATOM 1773 C CA . GLY A 1 222 ? 4.703 -19.654 27.423 1.00 47.91 222 GLY A CA 1
ATOM 1774 C C . GLY A 1 222 ? 5.249 -21.084 27.473 1.00 47.91 222 GLY A C 1
ATOM 1775 O O . GLY A 1 222 ? 5.766 -21.455 28.520 1.00 47.91 222 GLY A O 1
ATOM 1776 N N . GLU A 1 223 ? 5.182 -21.878 26.397 1.00 44.00 223 GLU A N 1
ATOM 1777 C CA . GLU A 1 223 ? 5.632 -23.278 26.414 1.00 44.00 223 GLU A CA 1
ATOM 1778 C C . GLU A 1 223 ? 6.233 -23.690 25.053 1.00 44.00 223 GLU A C 1
ATOM 1780 O O . GLU A 1 223 ? 5.687 -23.357 24.004 1.00 44.00 223 GLU A O 1
ATOM 1785 N N . ASP A 1 224 ? 7.350 -24.423 25.125 1.00 41.12 224 ASP A N 1
ATOM 1786 C CA . ASP A 1 224 ? 8.093 -25.138 24.070 1.00 41.12 224 ASP A CA 1
ATOM 1787 C C . ASP A 1 224 ? 9.189 -24.386 23.283 1.00 41.12 224 ASP A C 1
ATOM 1789 O O . ASP A 1 224 ? 9.019 -23.931 22.153 1.00 41.12 224 ASP A O 1
ATOM 1793 N N . GLU A 1 225 ? 10.396 -24.374 23.867 1.00 42.03 225 GLU A N 1
ATOM 1794 C CA . GLU A 1 225 ? 11.662 -24.197 23.148 1.00 42.03 225 GLU A CA 1
ATOM 1795 C C . GLU A 1 225 ? 12.041 -25.503 22.425 1.00 42.03 225 GLU A C 1
ATOM 1797 O O . GLU A 1 225 ? 12.315 -26.522 23.064 1.00 42.03 225 GLU A O 1
ATOM 1802 N N . THR A 1 226 ? 12.139 -25.474 21.093 1.00 44.41 226 THR A N 1
ATOM 1803 C CA . THR A 1 226 ? 12.866 -26.506 20.338 1.00 44.41 226 THR A CA 1
ATOM 1804 C C . THR A 1 226 ? 13.980 -25.906 19.493 1.00 44.41 226 THR A C 1
ATOM 1806 O O . THR A 1 226 ? 13.794 -24.919 18.792 1.00 44.41 226 THR A O 1
ATOM 1809 N N . THR A 1 227 ? 15.123 -26.583 19.590 1.00 43.53 227 THR A N 1
ATOM 1810 C CA . THR A 1 227 ? 16.372 -26.554 18.818 1.00 43.53 227 THR A CA 1
ATOM 1811 C C . THR A 1 227 ? 16.310 -25.987 17.390 1.00 43.53 227 THR A C 1
ATOM 1813 O O . THR A 1 227 ? 16.343 -26.749 16.427 1.00 43.53 227 THR A O 1
ATOM 1816 N N . ASP A 1 228 ? 16.345 -24.665 17.260 1.00 43.00 228 ASP A N 1
ATOM 1817 C CA . ASP A 1 228 ? 16.932 -23.982 16.104 1.00 43.00 228 ASP A CA 1
ATOM 1818 C C . ASP A 1 228 ? 18.021 -23.026 16.610 1.00 43.00 228 ASP A C 1
ATOM 1820 O O . ASP A 1 228 ? 17.955 -22.516 17.733 1.00 43.00 228 ASP A O 1
ATOM 1824 N N . GLU A 1 229 ? 19.064 -22.795 15.814 1.00 45.62 229 GLU A N 1
ATOM 1825 C CA . GLU A 1 229 ? 20.031 -21.742 16.122 1.00 45.62 229 GLU A CA 1
ATOM 1826 C C . GLU A 1 229 ? 19.336 -20.381 15.944 1.00 45.62 229 GLU A C 1
ATOM 1828 O O . GLU A 1 229 ? 19.192 -19.869 14.838 1.00 45.62 229 GLU A O 1
ATOM 1833 N N . ASN A 1 230 ? 18.902 -19.802 17.067 1.00 56.44 230 ASN A N 1
ATOM 1834 C CA . ASN A 1 230 ? 18.321 -18.460 17.205 1.00 56.44 230 ASN A CA 1
ATOM 1835 C C . ASN A 1 230 ? 16.937 -18.230 16.532 1.00 56.44 230 ASN A C 1
ATOM 1837 O O . ASN A 1 230 ? 16.777 -17.272 15.764 1.00 56.44 230 ASN A O 1
ATOM 1841 N N . PRO A 1 231 ? 15.908 -19.046 16.852 1.00 61.72 231 PRO A N 1
ATOM 1842 C CA . PRO A 1 231 ? 14.542 -18.891 16.334 1.00 61.72 231 PRO A CA 1
ATOM 1843 C C . PRO A 1 231 ? 13.952 -17.508 16.645 1.00 61.72 231 PRO A C 1
ATOM 1845 O O . PRO A 1 231 ? 13.252 -16.933 15.815 1.00 61.72 231 PRO A O 1
ATOM 1848 N N . GLU A 1 232 ? 14.318 -16.920 17.788 1.00 68.75 232 GLU A N 1
ATOM 1849 C CA . GLU A 1 232 ? 13.855 -15.598 18.224 1.00 68.75 232 GLU A CA 1
ATOM 1850 C C . GLU A 1 232 ? 14.218 -14.488 17.221 1.00 68.75 232 GLU A C 1
ATOM 1852 O O . GLU A 1 232 ? 13.395 -13.625 16.909 1.00 68.75 232 GLU A O 1
ATOM 1857 N N . SER A 1 233 ? 15.424 -14.529 16.641 1.00 78.56 233 SER A N 1
ATOM 1858 C CA . SER A 1 233 ? 15.849 -13.516 15.664 1.00 78.56 233 SER A CA 1
ATOM 1859 C C . SER A 1 233 ? 15.178 -13.684 14.300 1.00 78.56 233 SER A C 1
ATOM 1861 O O . SER A 1 233 ? 14.907 -12.688 13.624 1.00 78.56 233 SER A O 1
ATOM 1863 N N . GLN A 1 234 ? 14.879 -14.920 13.886 1.00 84.06 234 GLN A N 1
ATOM 1864 C CA . GLN A 1 234 ? 14.151 -15.170 12.641 1.00 84.06 234 GLN A CA 1
ATOM 1865 C C . GLN A 1 234 ? 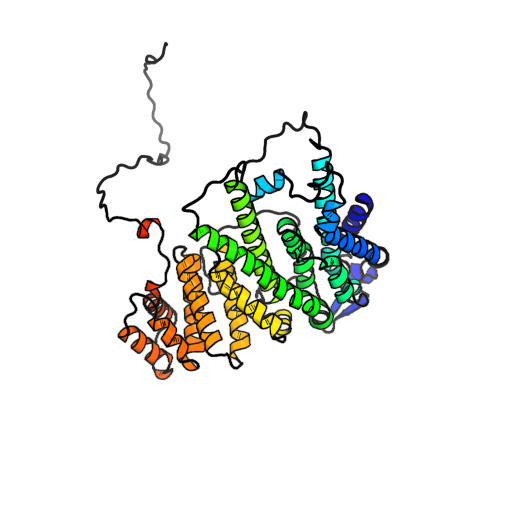12.682 -14.755 12.761 1.00 84.06 234 GLN A C 1
ATOM 1867 O O . GLN A 1 234 ? 12.159 -14.095 11.861 1.00 84.06 234 GLN A O 1
ATOM 1872 N N . GLU A 1 235 ? 12.029 -15.071 13.879 1.00 87.75 235 GLU A N 1
ATOM 1873 C CA . GLU A 1 235 ? 10.652 -14.644 14.131 1.00 87.75 235 GLU A CA 1
ATOM 1874 C C . GLU A 1 235 ? 10.533 -13.120 14.211 1.00 87.75 235 GLU A C 1
ATOM 1876 O O . GLU A 1 235 ? 9.638 -12.538 13.591 1.00 87.75 235 GLU A O 1
ATOM 1881 N N . MET A 1 236 ? 11.469 -12.459 14.901 1.00 89.50 236 MET A N 1
ATOM 1882 C CA . MET A 1 236 ? 11.516 -10.998 14.973 1.00 89.50 236 MET A CA 1
ATOM 1883 C C . MET A 1 236 ? 11.710 -10.368 13.589 1.00 89.50 236 MET A C 1
ATOM 1885 O O . MET A 1 236 ? 11.071 -9.364 13.264 1.00 89.50 236 MET A O 1
ATOM 1889 N N . LEU A 1 237 ? 12.562 -10.966 12.751 1.00 93.25 237 LEU A N 1
ATOM 1890 C CA . LEU A 1 237 ? 12.783 -10.515 11.381 1.00 93.25 237 LEU A CA 1
ATOM 1891 C C . LEU A 1 237 ? 11.511 -10.646 10.532 1.00 93.25 237 LEU A C 1
ATOM 1893 O O . LEU A 1 237 ? 11.150 -9.707 9.819 1.00 93.25 237 LEU A O 1
ATOM 1897 N N . GLU A 1 238 ? 10.827 -11.790 10.608 1.00 92.00 238 GLU A N 1
ATOM 1898 C CA . GLU A 1 238 ? 9.551 -12.011 9.921 1.00 92.00 238 GLU A CA 1
ATOM 1899 C C . GLU A 1 238 ? 8.498 -10.997 10.370 1.00 92.00 238 GLU A C 1
ATOM 1901 O O . GLU A 1 238 ? 7.855 -10.368 9.528 1.00 92.00 238 GLU A O 1
ATOM 1906 N N . GLU A 1 239 ? 8.347 -10.787 11.679 1.00 93.81 239 GLU A N 1
ATOM 1907 C CA . GLU A 1 239 ? 7.407 -9.805 12.216 1.00 93.81 239 GLU A CA 1
ATOM 1908 C C . GLU A 1 239 ? 7.735 -8.392 11.718 1.00 93.81 239 GLU A C 1
ATOM 1910 O O . GLU A 1 239 ? 6.844 -7.664 11.265 1.00 93.81 239 GLU A O 1
ATOM 1915 N N . GLN A 1 240 ? 9.012 -8.005 11.732 1.00 94.88 240 GLN A N 1
ATOM 1916 C CA . GLN A 1 240 ? 9.427 -6.687 11.271 1.00 94.88 240 GLN A CA 1
ATOM 1917 C C . GLN A 1 240 ? 9.182 -6.497 9.768 1.00 94.88 240 GLN A C 1
ATOM 1919 O O . GLN A 1 240 ? 8.691 -5.441 9.358 1.00 94.88 240 GLN A O 1
ATOM 1924 N N . LEU A 1 241 ? 9.422 -7.522 8.946 1.00 96.69 241 LEU A N 1
ATOM 1925 C CA . LEU A 1 241 ? 9.065 -7.506 7.525 1.00 96.69 241 LEU A CA 1
ATOM 1926 C C . LEU A 1 241 ? 7.558 -7.306 7.316 1.00 96.69 241 LEU A C 1
ATOM 1928 O O . LEU A 1 241 ? 7.161 -6.511 6.459 1.00 96.69 241 LEU A O 1
ATOM 1932 N N . VAL A 1 242 ? 6.714 -7.965 8.117 1.00 96.81 242 VAL A N 1
ATOM 1933 C CA . VAL A 1 242 ? 5.252 -7.804 8.048 1.00 96.81 242 VAL A CA 1
ATOM 1934 C C . VAL A 1 242 ? 4.825 -6.397 8.451 1.00 96.81 242 VAL A C 1
ATOM 1936 O O . VAL A 1 242 ? 3.973 -5.811 7.776 1.00 96.81 242 VAL A O 1
ATOM 1939 N N . ARG A 1 243 ? 5.431 -5.806 9.488 1.00 95.88 243 ARG A N 1
ATOM 1940 C CA . ARG A 1 243 ? 5.179 -4.403 9.863 1.00 95.88 243 ARG A CA 1
ATOM 1941 C C . ARG A 1 243 ? 5.565 -3.446 8.738 1.00 95.88 243 ARG A C 1
ATOM 1943 O O . ARG A 1 243 ? 4.769 -2.592 8.357 1.00 95.88 243 ARG A O 1
ATOM 1950 N N . MET A 1 244 ? 6.753 -3.610 8.157 1.00 96.88 244 MET A N 1
ATOM 1951 C CA . MET A 1 244 ? 7.215 -2.770 7.048 1.00 96.88 244 MET A CA 1
ATOM 1952 C C . MET A 1 244 ? 6.328 -2.914 5.806 1.00 96.88 244 MET A C 1
ATOM 1954 O O . MET A 1 244 ? 5.998 -1.912 5.171 1.00 96.88 244 MET A O 1
ATOM 1958 N N . LEU A 1 245 ? 5.905 -4.137 5.471 1.00 97.88 245 LEU A N 1
ATOM 1959 C CA . LEU A 1 245 ? 4.962 -4.378 4.380 1.00 97.88 245 LEU A CA 1
ATOM 1960 C C . LEU A 1 245 ? 3.598 -3.745 4.677 1.00 97.88 245 LEU A C 1
ATOM 1962 O O . LEU A 1 245 ? 3.027 -3.104 3.803 1.00 97.88 245 LEU A O 1
ATOM 1966 N N . THR A 1 246 ? 3.098 -3.870 5.907 1.00 97.12 246 THR A N 1
ATOM 1967 C CA . THR A 1 246 ? 1.841 -3.244 6.348 1.00 97.12 246 THR A CA 1
ATOM 1968 C C . THR A 1 246 ? 1.876 -1.736 6.133 1.00 97.12 246 THR A C 1
ATOM 1970 O O . THR A 1 246 ? 0.961 -1.190 5.519 1.00 97.12 246 THR A O 1
ATOM 1973 N N . ARG A 1 247 ? 2.954 -1.072 6.570 1.00 96.94 247 ARG A N 1
ATOM 1974 C CA . ARG A 1 247 ? 3.155 0.372 6.376 1.00 96.94 247 ARG A CA 1
ATOM 1975 C C . ARG A 1 247 ? 3.132 0.752 4.900 1.00 96.94 247 ARG A C 1
ATOM 1977 O O . ARG A 1 247 ? 2.450 1.706 4.541 1.00 96.94 247 ARG A O 1
ATOM 1984 N N . GLU A 1 248 ? 3.825 -0.009 4.053 1.00 97.81 248 GLU A N 1
ATOM 1985 C CA . GLU A 1 248 ? 3.856 0.242 2.607 1.00 97.81 248 GLU A CA 1
ATOM 1986 C C . GLU A 1 248 ? 2.472 0.064 1.965 1.00 97.81 248 GLU A C 1
ATOM 1988 O O . GLU A 1 248 ? 2.060 0.878 1.144 1.00 97.81 248 GLU A O 1
ATOM 1993 N N . VAL A 1 249 ? 1.716 -0.963 2.367 1.00 97.69 249 VAL A N 1
ATOM 1994 C CA . VAL A 1 249 ? 0.350 -1.188 1.874 1.00 97.69 249 VAL A CA 1
ATOM 1995 C C . VAL A 1 249 ? -0.588 -0.067 2.324 1.00 97.69 249 VAL A C 1
ATOM 1997 O O . VAL A 1 249 ? -1.347 0.447 1.503 1.00 97.69 249 VAL A O 1
ATOM 2000 N N . MET A 1 250 ? -0.528 0.353 3.594 1.00 96.38 250 MET A N 1
ATOM 2001 C CA . MET A 1 250 ? -1.351 1.464 4.092 1.00 96.38 250 MET A CA 1
ATOM 2002 C C . MET A 1 250 ? -0.999 2.779 3.390 1.00 96.38 250 MET A C 1
ATOM 2004 O O . MET A 1 250 ? -1.894 3.552 3.043 1.00 96.38 250 MET A O 1
ATOM 2008 N N . ASP A 1 251 ? 0.287 3.030 3.143 1.00 95.81 251 ASP A N 1
ATOM 2009 C CA . ASP A 1 251 ? 0.750 4.200 2.399 1.00 95.81 251 ASP A CA 1
ATOM 2010 C C . ASP A 1 251 ? 0.261 4.174 0.944 1.00 95.81 251 ASP A C 1
ATOM 2012 O O . ASP A 1 251 ? -0.300 5.165 0.474 1.00 95.81 251 ASP A O 1
ATOM 2016 N N . LEU A 1 252 ? 0.368 3.028 0.264 1.00 96.75 252 LEU A N 1
ATOM 2017 C CA . LEU A 1 252 ? -0.148 2.846 -1.092 1.00 96.75 252 LEU A CA 1
ATOM 2018 C C . LEU A 1 252 ? -1.658 3.103 -1.155 1.00 96.75 252 LEU A C 1
ATOM 2020 O O . LEU A 1 252 ? -2.103 3.879 -2.001 1.00 96.75 252 LEU A O 1
ATOM 2024 N N . ILE A 1 253 ? -2.447 2.513 -0.251 1.00 96.12 253 ILE A N 1
ATOM 2025 C CA . ILE A 1 253 ? -3.900 2.738 -0.199 1.00 96.12 253 ILE A CA 1
ATOM 2026 C C . ILE A 1 253 ? -4.207 4.219 0.056 1.00 96.12 253 ILE A C 1
ATOM 2028 O O . ILE A 1 253 ? -5.080 4.791 -0.600 1.00 96.12 253 ILE A O 1
ATOM 2032 N N . THR A 1 254 ? -3.476 4.850 0.977 1.00 94.88 254 THR A N 1
ATOM 2033 C CA . THR A 1 254 ? -3.646 6.271 1.302 1.00 94.88 254 THR A CA 1
ATOM 2034 C C . THR A 1 254 ? -3.394 7.143 0.079 1.00 94.88 254 THR A C 1
ATOM 2036 O O . THR A 1 254 ? -4.214 8.000 -0.228 1.00 94.88 254 THR A O 1
ATOM 2039 N N . VAL A 1 255 ? -2.317 6.894 -0.664 1.00 93.50 255 VAL A N 1
ATOM 2040 C CA . VAL A 1 255 ? -2.006 7.622 -1.902 1.00 93.50 255 VAL A CA 1
ATOM 2041 C C . VAL A 1 255 ? -3.062 7.386 -2.986 1.00 93.50 255 VAL A C 1
ATOM 2043 O O . VAL A 1 255 ? -3.409 8.312 -3.715 1.00 93.50 255 VAL A O 1
ATOM 2046 N N . CYS A 1 256 ? -3.609 6.173 -3.078 1.00 93.44 256 CYS A N 1
ATOM 2047 C CA . CYS A 1 256 ? -4.667 5.869 -4.040 1.00 93.44 256 CYS A CA 1
ATOM 2048 C C . CYS A 1 256 ? -5.969 6.595 -3.716 1.00 93.44 256 CYS A C 1
ATOM 2050 O O . CYS A 1 256 ? -6.668 7.020 -4.632 1.00 93.44 256 CYS A O 1
ATOM 2052 N N . CYS A 1 257 ? -6.309 6.702 -2.431 1.00 92.81 257 CYS A N 1
ATOM 2053 C CA . CYS A 1 257 ? -7.649 7.078 -2.005 1.00 92.81 257 CYS A CA 1
ATOM 2054 C C . CYS A 1 257 ? -7.748 8.500 -1.462 1.00 92.81 257 CYS A C 1
ATOM 2056 O O . CYS A 1 257 ? -8.813 9.086 -1.556 1.00 92.81 257 CYS A O 1
ATOM 2058 N N . VAL A 1 258 ? -6.701 9.082 -0.887 1.00 92.12 258 VAL A N 1
ATOM 2059 C CA . VAL A 1 258 ? -6.826 10.284 -0.052 1.00 92.12 258 VAL A CA 1
ATOM 2060 C C . VAL A 1 258 ? -6.105 11.468 -0.678 1.00 92.12 258 VAL A C 1
ATOM 2062 O O . VAL A 1 258 ? -4.896 11.434 -0.903 1.00 92.12 258 VAL A O 1
ATOM 2065 N N . SER A 1 259 ? -6.843 12.552 -0.918 1.00 83.88 259 SER A N 1
ATOM 2066 C CA . SER A 1 259 ? -6.255 13.801 -1.391 1.00 83.88 259 SER A CA 1
ATOM 2067 C C . SER A 1 259 ? -5.621 14.559 -0.226 1.00 83.88 259 SER A C 1
ATOM 2069 O O . SER A 1 259 ? -6.299 14.936 0.735 1.00 83.88 259 SER A O 1
ATOM 2071 N N . LYS A 1 260 ? -4.315 14.824 -0.317 1.00 70.62 260 LYS A N 1
ATOM 2072 C CA . LYS A 1 260 ? -3.655 15.811 0.540 1.00 70.62 260 LYS A CA 1
ATOM 2073 C C . LYS A 1 260 ? -3.878 17.185 -0.086 1.00 70.62 260 LYS A C 1
ATOM 2075 O O . LYS A 1 260 ? -3.185 17.554 -1.030 1.00 70.62 260 LYS A O 1
ATOM 2080 N N . LYS A 1 261 ? -4.842 17.953 0.432 1.00 45.25 261 LYS A N 1
ATOM 2081 C CA . LYS A 1 261 ? -4.991 19.375 0.077 1.00 45.25 261 LYS A CA 1
ATOM 2082 C C . LYS A 1 261 ? -3.697 20.103 0.477 1.00 45.25 261 LYS A C 1
ATOM 2084 O O . LYS A 1 261 ? -3.510 20.389 1.655 1.00 45.25 261 LYS A O 1
ATOM 2089 N N . GLY A 1 262 ? -2.801 20.344 -0.484 1.00 41.81 262 GLY A N 1
ATOM 2090 C CA . GLY A 1 262 ? -1.565 21.108 -0.272 1.00 41.81 262 GLY A CA 1
ATOM 2091 C C . GLY A 1 262 ? -0.306 20.655 -1.024 1.00 41.81 262 GLY A C 1
ATOM 2092 O O . GLY A 1 262 ? 0.718 21.304 -0.855 1.00 41.81 262 GLY A O 1
ATOM 2093 N N . ALA A 1 263 ? -0.335 19.593 -1.834 1.00 32.72 263 ALA A N 1
ATOM 2094 C CA . ALA A 1 263 ? 0.821 19.207 -2.651 1.00 32.72 263 ALA A CA 1
ATOM 2095 C C . ALA A 1 263 ? 0.520 19.411 -4.142 1.00 32.72 263 ALA A C 1
ATOM 2097 O O . ALA A 1 263 ? -0.052 18.538 -4.793 1.00 32.72 263 ALA A O 1
ATOM 2098 N N . ASP A 1 264 ? 0.907 20.566 -4.683 1.00 26.95 264 ASP A N 1
ATOM 2099 C CA . ASP A 1 264 ? 1.057 20.725 -6.128 1.00 26.95 264 ASP A CA 1
ATOM 2100 C C . ASP A 1 264 ? 2.138 19.740 -6.604 1.00 26.95 264 ASP A C 1
ATOM 2102 O O . ASP A 1 264 ? 3.320 19.870 -6.288 1.00 26.95 264 ASP A O 1
ATOM 2106 N N . HIS A 1 265 ? 1.730 18.713 -7.349 1.00 39.97 265 HIS A N 1
ATOM 2107 C CA . HIS A 1 265 ? 2.607 17.653 -7.860 1.00 39.97 265 HIS A CA 1
ATOM 2108 C C . HIS A 1 265 ? 3.437 18.070 -9.093 1.00 39.97 265 HIS A C 1
ATOM 2110 O O . HIS A 1 265 ? 3.887 17.221 -9.859 1.00 39.97 265 HIS A O 1
ATOM 2116 N N . THR A 1 266 ? 3.675 19.367 -9.299 1.00 29.67 266 THR A N 1
ATOM 2117 C CA . THR A 1 266 ? 4.497 19.887 -10.407 1.00 29.67 266 THR A CA 1
ATOM 2118 C C . THR A 1 266 ? 5.978 20.062 -10.061 1.00 29.67 266 THR A C 1
ATOM 2120 O O . THR A 1 266 ? 6.764 20.398 -10.944 1.00 29.67 266 THR A O 1
ATOM 2123 N N . ALA A 1 267 ? 6.405 19.780 -8.827 1.00 28.17 267 ALA A N 1
ATOM 2124 C CA . ALA A 1 267 ? 7.822 19.774 -8.469 1.00 28.17 267 ALA A CA 1
ATOM 2125 C C . ALA A 1 267 ? 8.430 18.366 -8.606 1.00 28.17 267 ALA A C 1
ATOM 2127 O O . ALA A 1 267 ? 7.932 17.394 -8.036 1.00 28.17 267 ALA A O 1
ATOM 2128 N N . ALA A 1 268 ? 9.523 18.269 -9.369 1.00 27.09 268 ALA A N 1
ATOM 2129 C CA . ALA A 1 268 ? 10.345 17.068 -9.482 1.00 27.09 268 ALA A CA 1
ATOM 2130 C C . ALA A 1 268 ? 10.738 16.532 -8.087 1.00 27.09 268 ALA A C 1
ATOM 2132 O O . ALA A 1 268 ? 10.986 17.331 -7.182 1.00 27.09 268 ALA A O 1
ATOM 2133 N N . PRO A 1 269 ? 10.822 15.201 -7.889 1.00 29.36 269 PRO A N 1
ATOM 2134 C CA . PRO A 1 269 ? 11.226 14.654 -6.601 1.00 29.36 269 PRO A CA 1
ATOM 2135 C C . PRO A 1 269 ? 12.664 15.102 -6.294 1.00 29.36 269 PRO A C 1
ATOM 2137 O O . PRO A 1 269 ? 13.530 14.923 -7.160 1.00 29.36 269 PRO A O 1
ATOM 2140 N N . PRO A 1 270 ? 12.950 15.661 -5.103 1.00 26.11 270 PRO A N 1
ATOM 2141 C CA . PRO A 1 270 ? 14.323 15.901 -4.700 1.00 26.11 270 PRO A CA 1
ATOM 2142 C C . PRO A 1 270 ? 15.046 14.554 -4.637 1.00 26.11 270 PRO A C 1
ATOM 2144 O O . PRO A 1 270 ? 14.580 13.589 -4.028 1.00 26.11 270 PRO A O 1
ATOM 2147 N N . ALA A 1 271 ? 16.162 14.478 -5.351 1.00 33.94 271 ALA A N 1
ATOM 2148 C CA . ALA A 1 271 ? 17.142 13.429 -5.175 1.00 33.94 271 ALA A CA 1
ATOM 2149 C C . ALA A 1 271 ? 17.925 13.770 -3.909 1.00 33.94 271 ALA A C 1
ATOM 2151 O O . ALA A 1 271 ? 18.770 14.650 -3.955 1.00 33.94 271 ALA A O 1
ATOM 2152 N N . ASP A 1 272 ? 17.537 13.174 -2.790 1.00 29.08 272 ASP A N 1
ATOM 2153 C CA . ASP A 1 272 ? 18.424 12.597 -1.778 1.00 29.08 272 ASP A CA 1
ATOM 2154 C C . ASP A 1 272 ? 17.581 12.215 -0.563 1.00 29.08 272 ASP A C 1
ATOM 2156 O O . ASP A 1 272 ? 16.670 12.933 -0.152 1.00 29.08 272 ASP A O 1
ATOM 2160 N N . GLY A 1 273 ? 17.823 11.000 -0.074 1.00 39.25 273 GLY A N 1
ATOM 2161 C CA . GLY A 1 273 ? 17.179 10.486 1.119 1.00 39.25 273 GLY A CA 1
ATOM 2162 C C . GLY A 1 273 ? 17.763 11.171 2.339 1.00 39.25 273 GLY A C 1
ATOM 2163 O O . GLY A 1 273 ? 18.971 11.110 2.545 1.00 39.25 273 GLY A O 1
ATOM 2164 N N . ASP A 1 274 ? 16.894 11.764 3.145 1.00 27.27 274 ASP A N 1
ATOM 2165 C CA . ASP A 1 274 ? 17.161 11.917 4.563 1.00 27.27 274 ASP A CA 1
ATOM 2166 C C . ASP A 1 274 ? 15.860 11.684 5.336 1.00 27.27 274 ASP A C 1
ATOM 2168 O O . ASP A 1 274 ? 14.804 12.245 5.018 1.00 27.27 274 ASP A O 1
ATOM 2172 N N . ASP A 1 275 ? 15.941 10.753 6.283 1.00 41.69 275 ASP A N 1
ATOM 2173 C CA . ASP A 1 275 ? 14.873 10.350 7.189 1.00 41.69 275 ASP A CA 1
ATOM 2174 C C . ASP A 1 275 ? 14.698 11.439 8.256 1.00 41.69 275 ASP A C 1
ATOM 2176 O O . ASP A 1 275 ? 15.416 11.474 9.252 1.00 41.69 275 ASP A O 1
ATOM 2180 N N . GLU A 1 276 ? 13.689 12.292 8.100 1.00 34.09 276 GLU A N 1
ATOM 2181 C CA . GLU A 1 276 ? 13.138 13.062 9.218 1.00 34.09 276 GLU A CA 1
ATOM 2182 C C . GLU A 1 276 ? 11.725 12.565 9.563 1.00 34.09 276 GLU A C 1
ATOM 2184 O O . GLU A 1 276 ? 10.719 13.242 9.352 1.00 34.09 276 GLU A O 1
ATOM 2189 N N . GLU A 1 277 ? 11.627 11.370 10.159 1.00 38.38 277 GLU A N 1
ATOM 2190 C CA . GLU A 1 277 ? 10.463 10.991 10.979 1.00 38.38 277 GLU A CA 1
ATOM 2191 C C . GLU A 1 277 ? 10.573 11.651 12.369 1.00 38.38 277 GLU A C 1
ATOM 2193 O O . GLU A 1 277 ? 10.679 10.992 13.405 1.00 38.38 277 GLU A O 1
ATOM 2198 N N . MET A 1 278 ? 10.542 12.987 12.419 1.00 30.52 278 MET A N 1
ATOM 2199 C CA . MET A 1 278 ? 10.285 13.692 13.674 1.00 30.52 278 MET A CA 1
ATOM 2200 C C . MET A 1 278 ? 8.788 13.630 13.989 1.00 30.52 278 MET A C 1
ATOM 2202 O O . MET A 1 278 ? 7.940 14.079 13.219 1.00 30.52 278 MET A O 1
ATOM 2206 N N . MET A 1 279 ? 8.468 13.048 15.147 1.00 34.50 279 MET A N 1
ATOM 2207 C CA . MET A 1 279 ? 7.128 12.975 15.730 1.00 34.50 279 MET A CA 1
ATOM 2208 C C . MET A 1 279 ? 6.502 14.373 15.816 1.00 34.50 279 MET A C 1
ATOM 2210 O O . MET A 1 279 ? 6.733 15.108 16.775 1.00 34.50 279 MET A O 1
ATOM 2214 N N . ALA A 1 280 ? 5.681 14.738 14.833 1.00 29.45 280 ALA A N 1
ATOM 2215 C CA . ALA A 1 280 ? 4.849 15.926 14.920 1.00 29.45 280 ALA A CA 1
ATOM 2216 C C . ALA A 1 280 ? 3.795 15.707 16.018 1.00 29.45 280 ALA A C 1
ATOM 2218 O O . ALA A 1 280 ? 2.795 15.012 15.831 1.00 29.45 280 ALA A O 1
ATOM 2219 N N . THR A 1 281 ? 4.029 16.298 17.187 1.00 33.53 281 THR A N 1
ATOM 2220 C CA . THR A 1 281 ? 3.126 16.309 18.349 1.00 33.53 281 THR A CA 1
ATOM 2221 C C . THR A 1 281 ? 1.946 17.273 18.199 1.00 33.53 281 THR A C 1
ATOM 2223 O O . THR A 1 281 ? 1.175 17.458 19.140 1.00 33.53 281 THR A O 1
ATOM 2226 N N . GLU A 1 282 ? 1.735 17.849 17.017 1.00 30.31 282 GLU A N 1
ATOM 2227 C CA . GLU A 1 282 ? 0.648 18.790 16.769 1.00 30.31 282 GLU A CA 1
ATOM 2228 C C . GLU A 1 282 ? -0.396 18.194 15.825 1.00 30.31 282 GLU A C 1
ATOM 2230 O O . GLU A 1 282 ? -0.253 18.170 14.603 1.00 30.31 282 GLU A O 1
ATOM 2235 N N . VAL A 1 283 ? -1.505 17.734 16.411 1.00 40.84 283 VAL A N 1
ATOM 2236 C CA . VAL A 1 283 ? -2.746 17.465 15.677 1.00 40.84 283 VAL A CA 1
ATOM 2237 C C . VAL A 1 283 ? -3.373 18.816 15.328 1.00 40.84 283 VAL A C 1
ATOM 2239 O O . VAL A 1 283 ? -4.315 19.272 15.981 1.00 40.84 283 VAL A O 1
ATOM 2242 N N . ALA A 1 284 ? -2.837 19.489 14.309 1.00 31.00 284 ALA A N 1
ATOM 2243 C CA . ALA A 1 284 ? -3.593 20.528 13.626 1.00 31.00 284 ALA A CA 1
ATOM 2244 C C . ALA A 1 284 ? -4.886 19.884 13.086 1.00 31.00 284 ALA A C 1
ATOM 2246 O O . ALA A 1 284 ? -4.846 18.729 12.644 1.00 31.00 284 ALA A O 1
ATOM 2247 N N . PRO A 1 285 ? -6.046 20.566 13.138 1.00 35.06 285 PRO A N 1
ATOM 2248 C CA . PRO A 1 285 ? -7.268 20.043 12.552 1.00 35.06 285 PRO A CA 1
ATOM 2249 C C . PRO A 1 285 ? -7.030 19.915 11.049 1.00 35.06 285 PRO A C 1
ATOM 2251 O O . PRO A 1 285 ? -7.100 20.897 10.314 1.00 35.06 285 PRO A O 1
ATOM 2254 N N . SER A 1 286 ? -6.685 18.703 10.609 1.00 40.56 286 SER A N 1
ATOM 2255 C CA . SER A 1 286 ? -6.581 18.360 9.200 1.00 40.56 286 SER A CA 1
ATOM 2256 C C . SER A 1 286 ? -7.861 18.848 8.541 1.00 40.56 286 SER A C 1
ATOM 2258 O O . SER A 1 286 ? -8.952 18.427 8.936 1.00 40.56 286 SER A O 1
ATOM 2260 N N . ALA A 1 287 ? -7.737 19.728 7.543 1.00 46.47 287 ALA A N 1
ATOM 2261 C CA . ALA A 1 287 ? -8.795 19.924 6.563 1.00 46.47 287 ALA A CA 1
ATOM 2262 C C . ALA A 1 287 ? -9.346 18.532 6.220 1.00 46.47 287 ALA A C 1
ATOM 2264 O O . ALA A 1 287 ? -8.545 17.620 5.998 1.00 46.47 287 ALA A O 1
ATOM 2265 N N . MET A 1 288 ? -10.668 18.336 6.324 1.00 57.91 288 MET A N 1
ATOM 2266 C CA . MET A 1 288 ? -11.277 17.007 6.194 1.00 57.91 288 MET A CA 1
ATOM 2267 C C . MET A 1 288 ? -10.728 16.344 4.936 1.00 57.91 288 MET A C 1
ATOM 2269 O O . MET A 1 288 ? -10.972 16.830 3.835 1.00 57.91 288 MET A O 1
ATOM 2273 N N . ALA A 1 289 ? -9.948 15.281 5.116 1.00 70.31 289 ALA A N 1
ATOM 2274 C CA . ALA A 1 289 ? -9.388 14.544 4.006 1.00 70.31 289 ALA A CA 1
ATOM 2275 C C . ALA A 1 289 ? -10.548 14.023 3.140 1.00 70.31 289 ALA A C 1
ATOM 2277 O O . ALA A 1 289 ? -11.544 13.509 3.659 1.00 70.31 289 ALA A O 1
ATOM 2278 N N . GLU A 1 290 ? -10.454 14.221 1.829 1.00 84.75 290 GLU A N 1
ATOM 2279 C CA . GLU A 1 290 ? -11.470 13.797 0.864 1.00 84.75 290 GLU A CA 1
ATOM 2280 C C . GLU A 1 290 ? -10.905 12.717 -0.049 1.00 84.75 290 GLU A C 1
ATOM 2282 O O . GLU A 1 290 ? -9.691 12.628 -0.258 1.00 84.75 290 GLU A O 1
ATOM 2287 N N . LEU A 1 291 ? -11.800 11.891 -0.592 1.00 90.25 291 LEU A N 1
ATOM 2288 C CA . LEU A 1 291 ? -11.409 10.871 -1.550 1.00 90.25 291 LEU A CA 1
ATOM 2289 C C . LEU A 1 291 ? -10.951 11.498 -2.869 1.00 90.25 291 LEU A C 1
ATOM 2291 O O . LEU A 1 291 ? -11.633 12.369 -3.418 1.00 90.25 291 LEU A O 1
ATOM 2295 N N . THR A 1 292 ? -9.832 11.008 -3.396 1.00 92.31 292 THR A N 1
ATOM 2296 C CA . THR A 1 292 ? -9.379 11.274 -4.768 1.00 92.31 292 THR A CA 1
ATOM 2297 C C . THR A 1 292 ? -10.360 10.680 -5.781 1.00 92.31 292 THR A C 1
ATOM 2299 O O . THR A 1 292 ? -11.185 9.822 -5.451 1.00 92.31 292 THR A O 1
ATOM 2302 N N . ASP A 1 293 ? -10.258 11.089 -7.044 1.00 90.38 293 ASP A N 1
ATOM 2303 C CA . ASP A 1 293 ? -11.094 10.517 -8.103 1.00 90.38 293 ASP A CA 1
ATOM 2304 C C . ASP A 1 293 ? -10.763 9.042 -8.369 1.00 90.38 293 ASP A C 1
ATOM 2306 O O . ASP A 1 293 ? -11.676 8.239 -8.569 1.00 90.38 293 ASP A O 1
ATOM 2310 N N . LEU A 1 294 ? -9.488 8.650 -8.242 1.00 91.50 294 LEU A N 1
ATOM 2311 C CA . LEU A 1 294 ? -9.091 7.240 -8.239 1.00 91.50 294 LEU A CA 1
ATOM 2312 C C . LEU A 1 294 ? -9.706 6.481 -7.056 1.00 91.50 294 LEU A C 1
ATOM 2314 O O . LEU A 1 294 ? -10.235 5.388 -7.241 1.00 91.50 294 LEU A O 1
ATOM 2318 N N . GLY A 1 295 ? -9.687 7.058 -5.854 1.00 92.81 295 GLY A N 1
ATOM 2319 C CA . GLY A 1 295 ? -10.306 6.473 -4.668 1.00 92.81 295 GLY A CA 1
ATOM 2320 C C . GLY A 1 295 ? -11.798 6.237 -4.868 1.00 92.81 295 GLY A C 1
ATOM 2321 O O . GLY A 1 295 ? -12.291 5.138 -4.627 1.00 92.81 295 GLY A O 1
ATOM 2322 N N . LYS A 1 296 ? -12.520 7.234 -5.393 1.00 91.44 296 LYS A N 1
ATOM 2323 C CA . LYS A 1 296 ? -13.940 7.085 -5.754 1.00 91.44 296 LYS A CA 1
ATOM 2324 C C . LYS A 1 296 ? -14.141 5.983 -6.791 1.00 91.44 296 LYS A C 1
ATOM 2326 O O . LYS A 1 296 ? -15.088 5.217 -6.656 1.00 91.44 296 LYS A O 1
ATOM 2331 N N . CYS A 1 297 ? -13.269 5.900 -7.797 1.00 90.44 297 CYS A N 1
ATOM 2332 C CA . CYS A 1 297 ? -13.303 4.869 -8.831 1.00 90.44 297 CYS A CA 1
ATOM 2333 C C . CYS A 1 297 ? -13.138 3.457 -8.249 1.00 90.44 297 CYS A C 1
ATOM 2335 O O . CYS A 1 297 ? -13.986 2.598 -8.478 1.00 90.44 297 CYS A O 1
ATOM 2337 N N . LEU A 1 298 ? -12.110 3.236 -7.425 1.00 91.25 298 LEU A N 1
ATOM 2338 C CA . LEU A 1 298 ? -11.861 1.952 -6.758 1.00 91.25 298 LEU A CA 1
ATOM 2339 C C . LEU A 1 298 ? -13.038 1.533 -5.867 1.00 91.25 298 LEU A C 1
ATOM 2341 O O . LEU A 1 298 ? -13.442 0.373 -5.880 1.00 91.25 298 LEU A O 1
ATOM 2345 N N . MET A 1 299 ? -13.631 2.488 -5.148 1.00 90.50 299 MET A N 1
ATOM 2346 C CA . MET A 1 299 ? -14.764 2.248 -4.249 1.00 90.50 299 MET A CA 1
ATOM 2347 C C . MET A 1 299 ? -16.083 1.929 -4.979 1.00 90.50 299 MET A C 1
ATOM 2349 O O . MET A 1 299 ? -17.047 1.548 -4.316 1.00 90.50 299 MET A O 1
ATOM 2353 N N . LYS A 1 300 ? -16.158 2.051 -6.318 1.00 89.06 300 LYS A N 1
ATOM 2354 C CA . LYS A 1 300 ? -17.323 1.592 -7.104 1.00 89.06 300 LYS A CA 1
ATOM 2355 C C . LYS A 1 300 ? -17.423 0.064 -7.157 1.00 89.06 300 LYS A C 1
ATOM 2357 O O . LYS A 1 300 ? -18.520 -0.460 -7.323 1.00 89.06 300 LYS A O 1
ATOM 2362 N N . HIS A 1 301 ? -16.297 -0.642 -7.054 1.00 86.38 301 HIS A N 1
ATOM 2363 C CA . HIS A 1 301 ? -16.259 -2.101 -7.096 1.00 86.38 301 HIS A CA 1
ATOM 2364 C C . HIS A 1 301 ? -16.432 -2.671 -5.688 1.00 86.38 301 HIS A C 1
ATOM 2366 O O . HIS A 1 301 ? -15.635 -2.375 -4.800 1.00 86.38 301 HIS A O 1
ATOM 2372 N N . GLU A 1 302 ? -17.451 -3.506 -5.488 1.00 87.88 302 GLU A N 1
ATOM 2373 C CA . GLU A 1 302 ? -17.839 -4.019 -4.168 1.00 87.88 302 GLU A CA 1
ATOM 2374 C C . GLU A 1 302 ? -16.716 -4.806 -3.475 1.00 87.88 302 GLU A C 1
ATOM 2376 O O . GLU A 1 302 ? -16.403 -4.532 -2.314 1.00 87.88 302 GLU A O 1
ATOM 2381 N N . ASP A 1 303 ? -16.041 -5.701 -4.201 1.00 87.00 303 ASP A N 1
ATOM 2382 C CA . ASP A 1 303 ? -14.930 -6.500 -3.665 1.00 87.00 303 ASP A CA 1
ATOM 2383 C C . ASP A 1 303 ? -13.755 -5.623 -3.212 1.00 87.00 303 ASP A C 1
ATOM 2385 O O . ASP A 1 303 ? -13.168 -5.839 -2.151 1.00 87.00 303 ASP A O 1
ATOM 2389 N N . VAL A 1 304 ? -13.430 -4.595 -4.002 1.00 90.25 304 VAL A N 1
ATOM 2390 C CA . VAL A 1 304 ? -12.318 -3.675 -3.725 1.00 90.25 304 VAL A CA 1
ATOM 2391 C C . VAL A 1 304 ? -12.670 -2.763 -2.557 1.00 90.25 304 VAL A C 1
ATOM 2393 O O . VAL A 1 304 ? -11.873 -2.609 -1.636 1.00 90.25 304 VAL A O 1
ATOM 2396 N N . CYS A 1 305 ? -13.878 -2.200 -2.555 1.00 92.00 305 CYS A N 1
ATOM 2397 C CA . CYS A 1 305 ? -14.410 -1.400 -1.456 1.00 92.00 305 CYS A CA 1
ATOM 2398 C C . CYS A 1 305 ? -14.360 -2.177 -0.132 1.00 92.00 305 CYS A C 1
ATOM 2400 O O . CYS A 1 305 ? -13.839 -1.680 0.870 1.00 92.00 305 CYS A O 1
ATOM 2402 N N . THR A 1 306 ? -14.818 -3.430 -0.158 1.00 91.56 306 THR A N 1
ATOM 2403 C CA . THR A 1 306 ? -14.790 -4.340 0.990 1.00 91.56 306 THR A CA 1
ATOM 2404 C C . THR A 1 306 ? -13.358 -4.612 1.443 1.00 91.56 306 THR A C 1
ATOM 2406 O O . THR A 1 306 ? -13.050 -4.429 2.621 1.00 91.56 306 THR A O 1
ATOM 2409 N N . ALA A 1 307 ? -12.450 -4.964 0.528 1.00 92.56 307 ALA A N 1
ATOM 2410 C CA . ALA A 1 307 ? -11.046 -5.197 0.860 1.00 92.56 307 ALA A CA 1
ATOM 2411 C C . ALA A 1 307 ? -10.379 -3.953 1.475 1.00 92.56 307 ALA A C 1
ATOM 2413 O O . ALA A 1 307 ? -9.669 -4.072 2.475 1.00 92.56 307 ALA A O 1
ATOM 2414 N N . LEU A 1 308 ? -10.630 -2.758 0.931 1.00 95.06 308 LEU A N 1
ATOM 2415 C CA . LEU A 1 308 ? -10.075 -1.496 1.429 1.00 95.06 308 LEU A CA 1
ATOM 2416 C C . LEU A 1 308 ? -10.595 -1.148 2.827 1.00 95.06 308 LEU A C 1
ATOM 2418 O O . LEU A 1 308 ? -9.795 -0.862 3.721 1.00 95.06 308 LEU A O 1
ATOM 2422 N N . LEU A 1 309 ? -11.915 -1.209 3.035 1.00 94.75 309 LEU A N 1
ATOM 2423 C CA . LEU A 1 309 ? -12.537 -0.951 4.337 1.00 94.75 309 LEU A CA 1
ATOM 2424 C C . LEU A 1 309 ? -12.055 -1.953 5.384 1.00 94.75 309 LEU A C 1
ATOM 2426 O O . LEU A 1 309 ? -11.607 -1.548 6.458 1.00 94.75 309 LEU A O 1
ATOM 2430 N N . ILE A 1 310 ? -12.096 -3.251 5.070 1.00 93.94 310 ILE A N 1
ATOM 2431 C CA . ILE A 1 310 ? -11.691 -4.279 6.026 1.00 93.94 310 ILE A CA 1
ATOM 2432 C C . ILE A 1 310 ? -10.212 -4.120 6.373 1.00 93.94 310 ILE A C 1
ATOM 2434 O O . ILE A 1 310 ? -9.856 -4.154 7.549 1.00 93.94 310 ILE A O 1
ATOM 2438 N N . THR A 1 311 ? -9.348 -3.902 5.381 1.00 95.31 311 THR A N 1
ATOM 2439 C CA . THR A 1 311 ? -7.907 -3.736 5.614 1.00 95.31 311 THR A CA 1
ATOM 2440 C C . THR A 1 311 ? -7.613 -2.509 6.468 1.00 95.31 311 THR A C 1
ATOM 2442 O O . THR A 1 311 ? -6.884 -2.627 7.452 1.00 95.31 311 THR A O 1
ATOM 2445 N N . ALA A 1 312 ? -8.202 -1.352 6.145 1.00 96.81 312 ALA A N 1
ATOM 2446 C CA . ALA A 1 312 ? -7.964 -0.127 6.903 1.00 96.81 312 ALA A CA 1
ATOM 2447 C C . ALA A 1 312 ? -8.405 -0.272 8.367 1.00 96.81 312 ALA A C 1
ATOM 2449 O O . ALA A 1 312 ? -7.635 0.050 9.270 1.00 96.81 312 ALA A O 1
ATOM 2450 N N . PHE A 1 313 ? -9.599 -0.817 8.621 1.00 96.75 313 PHE A N 1
ATOM 2451 C CA . PHE A 1 313 ? -10.112 -0.968 9.986 1.00 96.75 313 PHE A CA 1
ATOM 2452 C C . PHE A 1 313 ? -9.462 -2.120 10.770 1.00 96.75 313 PHE A C 1
ATOM 2454 O O . PHE A 1 313 ? -9.243 -1.963 11.971 1.00 96.75 313 PHE A O 1
ATOM 2461 N N . ASN A 1 314 ? -9.083 -3.236 10.132 1.00 93.88 314 ASN A N 1
ATOM 2462 C CA . ASN A 1 314 ? -8.319 -4.299 10.805 1.00 93.88 314 ASN A CA 1
ATOM 2463 C C . ASN A 1 314 ? -6.915 -3.835 11.194 1.00 93.88 314 ASN A C 1
ATOM 2465 O O . ASN A 1 314 ? -6.408 -4.245 12.239 1.00 93.88 314 ASN A O 1
ATOM 2469 N N . SER A 1 315 ? -6.308 -2.956 10.389 1.00 95.31 315 SER A N 1
ATOM 2470 C CA . SER A 1 315 ? -4.969 -2.428 10.666 1.00 95.31 315 SER A CA 1
ATOM 2471 C C . SER A 1 315 ? -4.867 -1.704 12.008 1.00 95.31 315 SER A C 1
ATOM 2473 O O . SER A 1 315 ? -3.802 -1.697 12.617 1.00 95.31 315 SER A O 1
ATOM 2475 N N . LEU A 1 316 ? -5.985 -1.176 12.520 1.00 95.50 316 LEU A N 1
ATOM 2476 C CA . LEU A 1 316 ? -6.049 -0.510 13.821 1.00 95.50 316 LEU A CA 1
ATOM 2477 C C . LEU A 1 316 ? -5.751 -1.450 14.992 1.00 95.50 316 LEU A C 1
ATOM 2479 O O . LEU A 1 316 ? -5.344 -0.973 16.045 1.00 95.50 316 LEU A O 1
ATOM 2483 N N . ALA A 1 317 ? -5.981 -2.756 14.830 1.00 91.44 317 ALA A N 1
ATOM 2484 C CA . ALA A 1 317 ? -5.744 -3.766 15.858 1.00 91.44 317 ALA A CA 1
ATOM 2485 C C . ALA A 1 317 ? -4.377 -4.462 15.719 1.00 91.44 317 ALA A C 1
ATOM 2487 O O . ALA A 1 317 ? -3.986 -5.217 16.611 1.00 91.44 317 ALA A O 1
ATOM 2488 N N . TRP A 1 318 ? -3.664 -4.255 14.609 1.00 92.75 318 TRP A N 1
ATOM 2489 C CA . TRP A 1 318 ? -2.343 -4.837 14.379 1.00 92.75 318 TRP A CA 1
ATOM 2490 C C . TRP A 1 318 ? -1.285 -4.116 15.209 1.00 92.75 318 TRP A C 1
ATOM 2492 O O . TRP A 1 318 ? -1.333 -2.899 15.341 1.00 92.75 318 TRP A O 1
ATOM 2502 N N . LYS A 1 319 ? -0.300 -4.848 15.747 1.00 88.88 319 LYS A N 1
ATOM 2503 C CA . LYS A 1 319 ? 0.738 -4.309 16.647 1.00 88.88 319 LYS A CA 1
ATOM 2504 C C . LYS A 1 319 ? 1.791 -3.461 15.908 1.00 88.88 319 LYS A C 1
ATOM 2506 O O . LYS A 1 319 ? 2.985 -3.748 15.947 1.00 88.88 319 LYS A O 1
ATOM 2511 N N . ASP A 1 320 ? 1.342 -2.407 15.234 1.00 91.75 320 ASP A N 1
ATOM 2512 C CA . ASP A 1 320 ? 2.162 -1.369 14.618 1.00 91.75 320 ASP A CA 1
ATOM 2513 C C . ASP A 1 320 ? 1.537 0.018 14.842 1.00 91.75 320 ASP A C 1
ATOM 2515 O O . ASP A 1 320 ? 0.682 0.488 14.086 1.00 91.75 320 ASP A O 1
ATOM 2519 N N . THR A 1 321 ? 1.992 0.692 15.899 1.00 91.31 321 THR A N 1
ATOM 2520 C CA . THR A 1 321 ? 1.480 1.997 16.344 1.00 91.31 321 THR A CA 1
ATOM 2521 C C . THR A 1 321 ? 1.542 3.065 15.245 1.00 91.31 321 THR A C 1
ATOM 2523 O O . THR A 1 321 ? 0.617 3.869 15.120 1.00 91.31 321 THR A O 1
ATOM 2526 N N . LEU A 1 322 ? 2.587 3.058 14.408 1.00 90.88 322 LEU A N 1
ATOM 2527 C CA . LEU A 1 322 ? 2.740 4.045 13.335 1.00 90.88 322 LEU A CA 1
ATOM 2528 C C . LEU A 1 322 ? 1.664 3.868 12.254 1.00 90.88 322 LEU A C 1
ATOM 2530 O O . LEU A 1 322 ? 1.006 4.840 11.870 1.00 90.88 322 LEU A O 1
ATOM 2534 N N . SER A 1 323 ? 1.443 2.629 11.803 1.00 92.62 323 SER A N 1
ATOM 2535 C CA . SER A 1 323 ? 0.370 2.314 10.851 1.00 92.62 323 SER A CA 1
ATOM 2536 C C . SER A 1 323 ? -1.002 2.659 11.418 1.00 92.62 323 SER A C 1
ATOM 2538 O O . SER A 1 323 ? -1.809 3.259 10.707 1.00 92.62 323 SER A O 1
ATOM 2540 N N . CYS A 1 324 ? -1.255 2.351 12.694 1.00 95.56 324 CYS A N 1
ATOM 2541 C CA . CYS A 1 324 ? -2.515 2.678 13.358 1.00 95.56 324 CYS A CA 1
ATOM 2542 C C . CYS A 1 324 ? -2.795 4.190 13.330 1.00 95.56 324 CYS A C 1
ATOM 2544 O O . CYS A 1 324 ? -3.849 4.618 12.846 1.00 95.56 324 CYS A O 1
ATOM 2546 N N . GLN A 1 325 ? -1.839 5.020 13.763 1.00 92.75 325 GLN A N 1
ATOM 2547 C CA . GLN A 1 325 ? -2.011 6.475 13.782 1.00 92.75 325 GLN A CA 1
ATOM 2548 C C . GLN A 1 325 ? -2.229 7.051 12.376 1.00 92.75 325 GLN A C 1
ATOM 2550 O O . GLN A 1 325 ? -3.159 7.839 12.166 1.00 92.75 325 GLN A O 1
ATOM 2555 N N . ARG A 1 326 ? -1.408 6.649 11.397 1.00 92.31 326 ARG A N 1
ATOM 2556 C CA . ARG A 1 326 ? -1.511 7.138 10.010 1.00 92.31 326 ARG A CA 1
ATOM 2557 C C . ARG A 1 326 ? -2.835 6.735 9.361 1.00 92.31 326 ARG A C 1
ATOM 2559 O O . ARG A 1 326 ? -3.525 7.584 8.804 1.00 92.31 326 ARG A O 1
ATOM 2566 N N . THR A 1 327 ? -3.226 5.472 9.494 1.00 94.44 327 THR A N 1
ATOM 2567 C CA . THR A 1 327 ? -4.460 4.937 8.896 1.00 94.44 327 THR A CA 1
ATOM 2568 C C . THR A 1 327 ? -5.701 5.573 9.516 1.00 94.44 327 THR A C 1
ATOM 2570 O O . THR A 1 327 ? -6.610 5.993 8.798 1.00 94.44 327 THR A O 1
ATOM 2573 N N . THR A 1 328 ? -5.705 5.753 10.840 1.00 95.06 328 THR A N 1
ATOM 2574 C CA . THR A 1 328 ? -6.795 6.428 11.561 1.00 95.06 328 THR A CA 1
ATOM 2575 C C . THR A 1 328 ? -6.985 7.867 11.091 1.00 95.06 328 THR A C 1
ATOM 2577 O O . THR A 1 328 ? -8.111 8.293 10.840 1.00 95.06 328 THR A O 1
ATOM 2580 N N . THR A 1 329 ? -5.889 8.624 10.989 1.00 91.81 329 THR A N 1
ATOM 2581 C CA . THR A 1 329 ? -5.936 10.063 10.687 1.00 91.81 329 THR A CA 1
ATOM 2582 C C . THR A 1 329 ? -6.194 10.358 9.216 1.00 91.81 329 THR A C 1
ATOM 2584 O O . THR A 1 329 ? -6.870 11.338 8.911 1.00 91.81 329 THR A O 1
ATOM 2587 N N . GLN A 1 330 ? -5.671 9.532 8.308 1.00 91.06 330 GLN A N 1
ATOM 2588 C CA . GLN A 1 330 ? -5.679 9.834 6.876 1.00 91.06 330 GLN A CA 1
ATOM 2589 C C . GLN A 1 330 ? -6.729 9.033 6.106 1.00 91.06 330 GLN A C 1
ATOM 2591 O O . GLN A 1 330 ? -7.293 9.566 5.158 1.00 91.06 330 GLN A O 1
ATOM 2596 N N . LEU A 1 331 ? -7.018 7.785 6.492 1.00 94.06 331 LEU A N 1
ATOM 2597 C CA . LEU A 1 331 ? -7.674 6.827 5.596 1.00 94.06 331 LEU A CA 1
ATOM 2598 C C . LEU A 1 331 ? -9.054 6.344 6.067 1.00 94.06 331 LEU A C 1
ATOM 2600 O O . LEU A 1 331 ? -9.992 6.328 5.268 1.00 94.06 331 LEU A O 1
ATOM 2604 N N . CYS A 1 332 ? -9.214 5.973 7.342 1.00 96.31 332 CYS A N 1
ATOM 2605 C CA . CYS A 1 332 ? -10.442 5.321 7.822 1.00 96.31 332 CYS A CA 1
ATOM 2606 C C . CYS A 1 332 ? -11.705 6.168 7.607 1.00 96.31 332 CYS A C 1
ATOM 2608 O O . CYS A 1 332 ? -12.726 5.661 7.137 1.00 96.31 332 CYS A O 1
ATOM 2610 N N . TRP A 1 333 ? -11.647 7.461 7.942 1.00 95.12 333 TRP A N 1
ATOM 2611 C CA . TRP A 1 333 ? -12.813 8.337 7.834 1.00 95.12 333 TRP A CA 1
ATOM 2612 C C . TRP A 1 333 ? -13.221 8.634 6.380 1.00 95.12 333 TRP A C 1
ATOM 2614 O O . TRP A 1 333 ? -14.403 8.463 6.077 1.00 95.12 333 TRP A O 1
ATOM 2624 N N . PRO A 1 334 ? -12.312 9.018 5.457 1.00 93.56 334 PRO A N 1
ATOM 2625 C CA . PRO A 1 334 ? -12.671 9.203 4.049 1.00 93.56 334 PRO A CA 1
ATOM 2626 C C . PRO A 1 334 ? -13.312 7.965 3.412 1.00 93.56 334 PRO A C 1
ATOM 2628 O O . PRO A 1 334 ? -14.335 8.101 2.739 1.00 93.56 334 PRO A O 1
ATOM 2631 N N . LEU A 1 335 ? -12.765 6.768 3.671 1.00 94.00 335 LEU A N 1
ATOM 2632 C CA . LEU A 1 335 ? -13.329 5.511 3.164 1.00 94.00 335 LEU A CA 1
ATOM 2633 C C . LEU A 1 335 ? -14.747 5.279 3.690 1.00 94.00 335 LEU A C 1
ATOM 2635 O O . LEU A 1 335 ? -15.660 5.012 2.908 1.00 94.00 335 LEU A O 1
ATOM 2639 N N . LEU A 1 336 ? -14.951 5.427 5.003 1.00 93.94 336 LEU A N 1
ATOM 2640 C CA . LEU A 1 336 ? -16.269 5.247 5.600 1.00 93.94 336 LEU A CA 1
ATOM 2641 C C . LEU A 1 336 ? -17.266 6.278 5.062 1.00 93.94 336 LEU A C 1
ATOM 2643 O O . LEU A 1 336 ? -18.370 5.911 4.667 1.00 93.94 336 LEU A O 1
ATOM 2647 N N . LYS A 1 337 ? -16.873 7.557 4.991 1.00 92.31 337 LYS A N 1
ATOM 2648 C CA . LYS A 1 337 ? -17.725 8.663 4.527 1.00 92.31 337 LYS A CA 1
ATOM 2649 C C . LYS A 1 337 ? -18.321 8.399 3.142 1.00 92.31 337 LYS A C 1
ATOM 2651 O O . LYS A 1 337 ? -19.475 8.755 2.913 1.00 92.31 337 LYS A O 1
ATOM 2656 N N . GLN A 1 338 ? -17.576 7.751 2.247 1.00 90.88 338 GLN A N 1
ATOM 2657 C CA . GLN A 1 338 ? -18.062 7.386 0.914 1.00 90.88 338 GLN A CA 1
ATOM 2658 C C . GLN A 1 338 ? -19.240 6.416 0.960 1.00 90.88 338 GLN A C 1
ATOM 2660 O O . GLN A 1 338 ? -20.237 6.608 0.261 1.00 90.88 338 GLN A O 1
ATOM 2665 N N . VAL A 1 339 ? -19.144 5.396 1.814 1.00 90.00 339 VAL A N 1
ATOM 2666 C CA . VAL A 1 339 ? -20.164 4.348 1.934 1.00 90.00 339 VAL A CA 1
ATOM 2667 C C . VAL A 1 339 ? -21.298 4.724 2.886 1.00 90.00 339 VAL A C 1
ATOM 2669 O O . VAL A 1 339 ? -22.349 4.091 2.849 1.00 90.00 339 VAL A O 1
ATOM 2672 N N . LEU A 1 340 ? -21.153 5.802 3.673 1.00 87.25 340 LEU A N 1
ATOM 2673 C CA . LEU A 1 340 ? -22.240 6.335 4.503 1.00 87.25 340 LEU A CA 1
ATOM 2674 C C . LEU A 1 340 ? -23.468 6.722 3.676 1.00 87.25 340 LEU A C 1
ATOM 2676 O O . LEU A 1 340 ? -24.576 6.659 4.193 1.00 87.25 340 LEU A O 1
ATOM 2680 N N . SER A 1 341 ? -23.311 7.137 2.418 1.00 79.69 341 SER A N 1
ATOM 2681 C CA . SER A 1 341 ? -24.459 7.462 1.558 1.00 79.69 341 SER A CA 1
ATOM 2682 C C . SER A 1 341 ? -25.315 6.235 1.207 1.00 79.69 341 SER A C 1
ATOM 2684 O O . SER A 1 341 ? -26.509 6.379 0.949 1.00 79.69 341 SER A O 1
ATOM 2686 N N . GLY A 1 342 ? -24.729 5.036 1.251 1.00 81.31 342 GLY A N 1
ATOM 2687 C CA . GLY A 1 342 ? -25.414 3.773 1.008 1.00 81.31 342 GLY A CA 1
ATOM 2688 C C . GLY A 1 342 ? -26.101 3.189 2.246 1.00 81.31 342 GLY A C 1
ATOM 2689 O O . GLY A 1 342 ? -26.156 3.788 3.328 1.00 81.31 342 GLY A O 1
ATOM 2690 N N . THR A 1 343 ? -26.627 1.977 2.073 1.00 80.75 343 THR A N 1
ATOM 2691 C CA . THR A 1 343 ? -27.152 1.143 3.160 1.00 80.75 343 THR A CA 1
ATOM 2692 C C . THR A 1 343 ? -26.0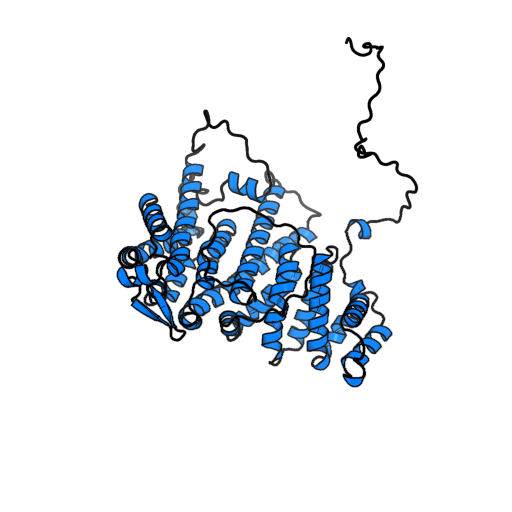38 0.226 3.646 1.00 80.75 343 THR A C 1
ATOM 2694 O O . THR A 1 343 ? -25.536 -0.589 2.878 1.00 80.75 343 THR A O 1
ATOM 2697 N N . LEU A 1 344 ? -25.651 0.359 4.914 1.00 87.88 344 LEU A N 1
ATOM 2698 C CA . LEU A 1 344 ? -24.687 -0.536 5.547 1.00 87.88 344 LEU A CA 1
ATOM 2699 C C . LEU A 1 344 ? -25.444 -1.660 6.253 1.00 87.88 344 LEU A C 1
ATOM 2701 O O . LEU A 1 344 ? -26.492 -1.428 6.857 1.00 87.88 344 LEU A O 1
ATOM 2705 N N . LEU A 1 345 ? -24.900 -2.873 6.202 1.00 89.19 345 LEU A N 1
ATOM 2706 C CA . LEU A 1 345 ? -25.403 -3.985 7.004 1.00 89.19 345 LEU A CA 1
ATOM 2707 C C . LEU A 1 345 ? -25.149 -3.702 8.492 1.00 89.19 345 LEU A C 1
ATOM 2709 O O . LEU A 1 345 ? -24.078 -3.214 8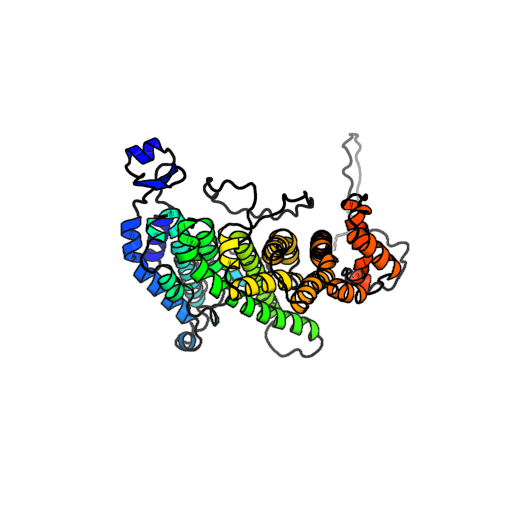.857 1.00 89.19 345 LEU A O 1
ATOM 2713 N N . ALA A 1 346 ? -26.109 -4.045 9.353 1.00 89.19 346 ALA A N 1
ATOM 2714 C CA . ALA A 1 346 ? -26.005 -3.836 10.800 1.00 89.19 346 ALA A CA 1
ATOM 2715 C C . ALA A 1 346 ? -24.751 -4.508 11.404 1.00 89.19 346 ALA A C 1
ATOM 2717 O O . ALA A 1 346 ? -24.050 -3.914 12.229 1.00 89.19 346 ALA A O 1
ATOM 2718 N N . ASP A 1 347 ? -24.404 -5.702 10.919 1.00 91.19 347 ASP A N 1
ATOM 2719 C CA . ASP A 1 347 ? -23.197 -6.423 11.335 1.00 91.19 347 ASP A CA 1
ATOM 2720 C C . ASP A 1 347 ? -21.915 -5.690 10.923 1.00 91.19 347 ASP A C 1
ATOM 2722 O O . ASP A 1 347 ? -20.962 -5.621 11.698 1.00 91.19 347 ASP A O 1
ATOM 2726 N N . ALA A 1 348 ? -21.900 -5.072 9.737 1.00 91.44 348 ALA A N 1
ATOM 2727 C CA . ALA A 1 348 ? -20.762 -4.285 9.270 1.00 91.44 348 ALA A CA 1
ATOM 2728 C C . ALA A 1 348 ? -20.579 -3.014 10.114 1.00 91.44 348 ALA A C 1
ATOM 2730 O O . ALA A 1 348 ? -19.454 -2.658 10.459 1.00 91.44 348 ALA A O 1
ATOM 2731 N N . VAL A 1 349 ? -21.678 -2.356 10.496 1.00 93.19 349 VAL A N 1
ATOM 2732 C CA . VAL A 1 349 ? -21.667 -1.181 11.383 1.00 93.19 349 VAL A CA 1
ATOM 2733 C C . VAL A 1 349 ? -21.100 -1.537 12.759 1.00 93.19 349 VAL A C 1
ATOM 2735 O O . VAL A 1 349 ? -20.204 -0.849 13.256 1.00 93.19 349 VAL A O 1
ATOM 2738 N N . THR A 1 350 ? -21.579 -2.638 13.339 1.00 93.88 350 THR A N 1
ATOM 2739 C CA . THR A 1 350 ? -21.070 -3.192 14.600 1.00 93.88 350 THR A CA 1
ATOM 2740 C C . THR A 1 350 ? -19.576 -3.486 14.492 1.00 93.88 350 THR A C 1
ATOM 2742 O O . THR A 1 350 ? -18.787 -2.993 15.296 1.00 93.88 350 THR A O 1
ATOM 2745 N N . TRP A 1 351 ? -19.173 -4.218 13.451 1.00 95.69 351 TRP A N 1
ATOM 2746 C CA . TRP A 1 351 ? -17.787 -4.610 13.217 1.00 95.69 351 TRP A CA 1
ATOM 2747 C C . TRP A 1 351 ? -16.850 -3.406 13.065 1.00 95.69 351 TRP A C 1
ATOM 2749 O O . TRP A 1 351 ? -15.820 -3.361 13.733 1.00 95.69 351 TRP A O 1
ATOM 2759 N N . LEU A 1 352 ? -17.217 -2.402 12.259 1.00 95.94 352 LEU A N 1
ATOM 2760 C CA . LEU A 1 352 ? -16.420 -1.185 12.059 1.00 95.94 352 LEU A CA 1
ATOM 2761 C C . LEU A 1 352 ? -16.154 -0.468 13.385 1.00 95.94 352 LEU A C 1
ATOM 2763 O O . LEU A 1 352 ? -15.013 -0.106 13.680 1.00 95.94 352 LEU A O 1
ATOM 2767 N N . PHE A 1 353 ? -17.198 -0.283 14.196 1.00 96.56 353 PHE A N 1
ATOM 2768 C CA . PHE A 1 353 ? -17.065 0.393 15.481 1.00 96.56 353 PHE A CA 1
ATOM 2769 C C . PHE A 1 353 ? -16.228 -0.438 16.462 1.00 96.56 353 PHE A C 1
ATOM 2771 O O . PHE A 1 353 ? -15.296 0.087 17.074 1.00 96.56 353 PHE A O 1
ATOM 2778 N N . THR A 1 354 ? -16.466 -1.751 16.541 1.00 95.88 354 THR A N 1
ATOM 2779 C CA . THR A 1 354 ? -15.652 -2.669 17.349 1.00 95.88 354 THR A CA 1
ATOM 2780 C C . THR A 1 354 ? -14.181 -2.670 16.927 1.00 95.88 354 THR A C 1
ATOM 2782 O O . THR A 1 354 ? -13.315 -2.715 17.797 1.00 95.88 354 THR A O 1
ATOM 2785 N N . SER A 1 355 ? -13.864 -2.583 15.633 1.00 96.31 355 SER A N 1
ATOM 2786 C CA . SER A 1 355 ? -12.479 -2.524 15.142 1.00 96.31 355 SER A CA 1
ATOM 2787 C C . SER A 1 355 ? -11.735 -1.284 15.646 1.00 96.31 355 SER A C 1
ATOM 2789 O O . SER A 1 355 ? -10.585 -1.390 16.073 1.00 96.31 355 SER A O 1
ATOM 2791 N N . VAL A 1 356 ? -12.399 -0.123 15.706 1.00 97.69 356 VAL A N 1
ATOM 2792 C CA . VAL A 1 356 ? -11.807 1.095 16.293 1.00 97.69 356 VAL A CA 1
ATOM 2793 C C . VAL A 1 356 ? -11.606 0.950 17.804 1.00 97.69 356 VAL A C 1
ATOM 2795 O O . VAL A 1 356 ? -10.555 1.334 18.321 1.00 97.69 356 VAL A O 1
ATOM 2798 N N . LEU A 1 357 ? -12.570 0.358 18.519 1.00 95.75 357 LEU A N 1
ATOM 2799 C CA . LEU A 1 357 ? -12.436 0.100 19.959 1.00 95.75 357 LEU A CA 1
ATOM 2800 C C . LEU A 1 357 ? -11.312 -0.903 20.262 1.00 95.75 357 LEU A C 1
ATOM 2802 O O . LEU A 1 357 ? -10.549 -0.690 21.200 1.00 95.75 357 LEU A O 1
ATOM 2806 N N . LYS A 1 358 ? -11.150 -1.949 19.444 1.00 93.88 358 LYS A N 1
ATOM 2807 C CA . LYS A 1 358 ? -10.008 -2.875 19.529 1.00 93.88 358 LYS A CA 1
ATOM 2808 C C . LYS A 1 358 ? -8.686 -2.144 19.314 1.00 93.88 358 LYS A C 1
ATOM 2810 O O . LYS A 1 358 ? -7.744 -2.372 20.063 1.00 93.88 358 LYS A O 1
ATOM 2815 N N . GLY A 1 359 ? -8.623 -1.212 18.363 1.00 95.19 359 GLY A N 1
ATOM 2816 C CA . GLY A 1 359 ? -7.435 -0.377 18.191 1.00 95.19 359 GLY A CA 1
ATOM 2817 C C . GLY A 1 359 ? -7.126 0.498 19.408 1.00 95.19 359 GLY A C 1
ATOM 2818 O O . GLY A 1 359 ? -5.962 0.636 19.785 1.00 95.19 359 GLY A O 1
ATOM 2819 N N . LEU A 1 360 ? -8.151 1.034 20.084 1.00 94.94 360 LEU A N 1
ATOM 2820 C CA . LEU A 1 360 ? -7.976 1.751 21.357 1.00 94.94 360 LEU A CA 1
ATOM 2821 C C . LEU A 1 360 ? -7.464 0.839 22.472 1.00 94.94 360 LEU A C 1
ATOM 2823 O O . LEU A 1 360 ? -6.647 1.283 23.277 1.00 94.94 360 LEU A O 1
ATOM 2827 N N . GLN A 1 361 ? -7.898 -0.419 22.505 1.00 92.56 361 GLN A N 1
ATOM 2828 C CA . GLN A 1 361 ? -7.401 -1.401 23.469 1.00 92.56 361 GLN A CA 1
ATOM 2829 C C . GLN A 1 361 ? -5.928 -1.737 23.206 1.00 92.56 361 GLN A C 1
ATOM 2831 O O . GLN A 1 361 ? -5.143 -1.783 24.151 1.00 92.56 361 GLN A O 1
ATOM 2836 N N . THR A 1 362 ? -5.536 -1.902 21.939 1.00 91.06 362 THR A N 1
ATOM 2837 C CA . THR A 1 362 ? -4.156 -2.239 21.553 1.00 91.06 362 THR A CA 1
ATOM 2838 C C . THR A 1 362 ? -3.188 -1.062 21.726 1.00 91.06 362 THR A C 1
ATOM 2840 O O . THR A 1 362 ? -2.094 -1.241 22.258 1.00 91.06 362 THR A O 1
ATOM 2843 N N . HIS A 1 363 ? -3.564 0.148 21.296 1.00 92.88 363 HIS A N 1
ATOM 2844 C CA . HIS A 1 363 ? -2.642 1.294 21.192 1.00 92.88 363 HIS A CA 1
ATOM 2845 C C . HIS A 1 363 ? -2.962 2.460 22.130 1.00 92.88 363 HIS A C 1
ATOM 2847 O O . HIS A 1 363 ? -2.269 3.476 22.081 1.00 92.88 363 HIS A O 1
ATOM 2853 N N . GLY A 1 364 ? -3.990 2.350 22.976 1.00 90.56 364 GLY A N 1
ATOM 2854 C CA . GLY A 1 364 ? -4.477 3.446 23.825 1.00 90.56 364 GLY A CA 1
ATOM 2855 C C . GLY A 1 364 ? -3.434 4.052 24.766 1.00 90.56 364 GLY A C 1
ATOM 2856 O O . GLY A 1 364 ? -3.567 5.214 25.137 1.00 90.56 364 GLY A O 1
ATOM 2857 N N . GLN A 1 365 ? -2.363 3.313 25.068 1.00 88.00 365 GLN A N 1
ATOM 2858 C CA . GLN A 1 365 ? -1.228 3.796 25.857 1.00 88.00 365 GLN A CA 1
ATOM 2859 C C . GLN A 1 365 ? -0.409 4.890 25.147 1.00 88.00 365 GLN A C 1
ATOM 2861 O O . GLN A 1 365 ? 0.364 5.594 25.789 1.00 88.00 365 GLN A O 1
ATOM 2866 N N . HIS A 1 366 ? -0.537 5.016 23.822 1.00 91.38 366 HIS A N 1
ATOM 2867 C CA . HIS A 1 366 ? 0.164 6.014 23.020 1.00 91.38 366 HIS A CA 1
ATOM 2868 C C . HIS A 1 366 ? -0.754 7.208 22.748 1.00 91.38 366 HIS A C 1
ATOM 2870 O O . HIS A 1 366 ? -1.761 7.074 22.049 1.00 91.38 366 HIS A O 1
ATOM 2876 N N . ASP A 1 367 ? -0.372 8.396 23.222 1.00 89.88 367 ASP A N 1
ATOM 2877 C CA . ASP A 1 367 ? -1.198 9.609 23.133 1.00 89.88 367 ASP A CA 1
ATOM 2878 C C . ASP A 1 367 ? -1.649 9.948 21.704 1.00 89.88 367 ASP A C 1
ATOM 2880 O O . ASP A 1 367 ? -2.817 10.283 21.489 1.00 89.88 367 ASP A O 1
ATOM 2884 N N . GLY A 1 368 ? -0.759 9.806 20.714 1.00 91.44 368 GLY A N 1
ATOM 2885 C CA . GLY A 1 368 ? -1.068 10.063 19.302 1.00 91.44 368 GLY A CA 1
ATOM 2886 C C . GLY A 1 368 ? -2.147 9.129 18.741 1.00 91.44 368 GLY A C 1
ATOM 2887 O O . GLY A 1 368 ? -3.097 9.587 18.095 1.00 91.44 368 GLY A O 1
ATOM 2888 N N . CYS A 1 369 ? -2.054 7.828 19.040 1.00 93.44 369 CYS A N 1
ATOM 2889 C CA . CYS A 1 369 ? -3.069 6.844 18.659 1.00 93.44 369 CYS A CA 1
ATOM 2890 C C . CYS A 1 369 ? -4.370 7.066 19.427 1.00 93.44 369 CYS A C 1
ATOM 2892 O O . CYS A 1 369 ? -5.425 7.134 18.804 1.00 93.44 369 CYS A O 1
ATOM 2894 N N . MET A 1 370 ? -4.313 7.255 20.750 1.00 94.56 370 MET A N 1
ATOM 2895 C CA . MET A 1 370 ? -5.495 7.527 21.571 1.00 94.56 370 MET A CA 1
ATOM 2896 C C . MET A 1 370 ? -6.260 8.748 21.047 1.00 94.56 370 MET A C 1
ATOM 2898 O O . MET A 1 370 ? -7.466 8.669 20.822 1.00 94.56 370 MET A O 1
ATOM 2902 N N . ALA A 1 371 ? -5.588 9.880 20.825 1.00 93.75 371 ALA A N 1
ATOM 2903 C CA . ALA A 1 371 ? -6.241 11.105 20.366 1.00 93.75 371 ALA A CA 1
ATOM 2904 C C . ALA A 1 371 ? -6.915 10.936 18.993 1.00 93.75 371 ALA A C 1
ATOM 2906 O O . ALA A 1 371 ? -8.035 11.430 18.790 1.00 93.75 371 ALA A O 1
ATOM 2907 N N . SER A 1 372 ? -6.243 10.226 18.081 1.00 95.31 372 SER A N 1
ATOM 2908 C CA . SER A 1 372 ? -6.716 9.953 16.720 1.00 95.31 372 SER A CA 1
ATOM 2909 C C . SER A 1 372 ? -7.870 8.949 16.709 1.00 95.31 372 SER A C 1
ATOM 2911 O O . SER A 1 372 ? -8.896 9.194 16.082 1.00 95.31 372 SER A O 1
ATOM 2913 N N . LEU A 1 373 ? -7.758 7.848 17.450 1.00 96.75 373 LEU A N 1
ATOM 2914 C CA . LEU A 1 373 ? -8.783 6.806 17.516 1.00 96.75 373 LEU A CA 1
ATOM 2915 C C . LEU A 1 373 ? -10.028 7.277 18.270 1.00 96.75 373 LEU A C 1
ATOM 2917 O O . LEU A 1 373 ? -11.138 6.997 17.832 1.00 96.75 373 LEU A O 1
ATOM 2921 N N . VAL A 1 374 ? -9.877 8.057 19.348 1.00 96.50 374 VAL A N 1
ATOM 2922 C CA . VAL A 1 374 ? -11.014 8.719 20.016 1.00 96.50 374 VAL A CA 1
ATOM 2923 C C . VAL A 1 374 ? -11.710 9.677 19.048 1.00 96.50 374 VAL A C 1
ATOM 2925 O O . VAL A 1 374 ? -12.934 9.787 19.066 1.00 96.50 374 VAL A O 1
ATOM 2928 N N . HIS A 1 375 ? -10.952 10.379 18.195 1.00 94.94 375 HIS A N 1
ATOM 2929 C CA . HIS A 1 375 ? -11.544 11.228 17.162 1.00 94.94 375 HIS A CA 1
ATOM 2930 C C . HIS A 1 375 ? -12.362 10.421 16.157 1.00 94.94 375 HIS A C 1
ATOM 2932 O O . HIS A 1 375 ? -13.519 10.763 15.926 1.00 94.94 375 HIS A O 1
ATOM 2938 N N . LEU A 1 376 ? -11.779 9.353 15.610 1.00 96.56 376 LEU A N 1
ATOM 2939 C CA . LEU A 1 376 ? -12.442 8.487 14.645 1.00 96.56 376 LEU A CA 1
ATOM 2940 C C . LEU A 1 376 ? -13.685 7.828 15.260 1.00 96.56 376 LEU A C 1
ATOM 2942 O O . LEU A 1 376 ? -14.759 7.891 14.673 1.00 96.56 376 LEU A O 1
ATOM 2946 N N . ALA A 1 377 ? -13.575 7.267 16.467 1.00 97.00 377 ALA A N 1
ATOM 2947 C CA . ALA A 1 377 ? -14.699 6.674 17.190 1.00 97.00 377 ALA A CA 1
ATOM 2948 C C . ALA A 1 377 ? -15.835 7.685 17.399 1.00 97.00 377 ALA A C 1
ATOM 2950 O O . ALA A 1 377 ? -16.995 7.355 17.170 1.00 97.00 377 ALA A O 1
ATOM 2951 N N . PHE A 1 378 ? -15.506 8.928 17.765 1.00 95.75 378 PHE A N 1
ATOM 2952 C CA . PHE A 1 378 ? -16.489 10.002 17.903 1.00 95.75 378 PHE A CA 1
ATOM 2953 C C . PHE A 1 378 ? -17.179 10.328 16.569 1.00 95.75 378 PHE A C 1
ATOM 2955 O O . PHE A 1 378 ? -18.405 10.383 16.528 1.00 95.75 378 PHE A O 1
ATOM 2962 N N . GLN A 1 379 ? -16.429 10.470 15.468 1.00 94.62 379 GLN A N 1
ATOM 2963 C CA . GLN A 1 379 ? -17.001 10.724 14.136 1.00 94.62 379 GLN A CA 1
ATOM 2964 C C . GLN A 1 379 ? -17.929 9.592 13.675 1.00 94.62 379 GLN A C 1
ATOM 2966 O O . GLN A 1 379 ? -19.015 9.850 13.155 1.00 94.62 379 GLN A O 1
ATOM 2971 N N . ILE A 1 380 ? -17.521 8.339 13.891 1.00 95.69 380 ILE A N 1
ATOM 2972 C CA . ILE A 1 380 ? -18.330 7.158 13.570 1.00 95.69 380 ILE A CA 1
ATOM 2973 C C . ILE A 1 380 ? -19.607 7.148 14.409 1.00 95.69 380 ILE A C 1
ATOM 2975 O O . ILE A 1 380 ? -20.689 6.928 13.864 1.00 95.69 380 ILE A O 1
ATOM 2979 N N . TYR A 1 381 ? -19.494 7.423 15.710 1.00 95.50 381 TYR A N 1
ATOM 2980 C CA . TYR A 1 381 ? -20.640 7.475 16.610 1.00 95.50 381 TYR A CA 1
ATOM 2981 C C . TYR A 1 381 ? -21.642 8.542 16.169 1.00 95.50 381 TYR A C 1
ATOM 2983 O O . TYR A 1 381 ? -22.811 8.229 15.968 1.00 95.50 381 TYR A O 1
ATOM 2991 N N . GLU A 1 382 ? -21.195 9.780 15.938 1.00 92.94 382 GLU A N 1
ATOM 2992 C CA . GLU A 1 382 ? -22.083 10.865 15.505 1.00 92.94 382 GLU A CA 1
ATOM 2993 C C . GLU A 1 382 ? -22.764 10.575 14.157 1.00 92.94 382 GLU A C 1
ATOM 2995 O O . GLU A 1 382 ? -23.936 10.908 13.982 1.00 92.94 382 GLU A O 1
ATOM 3000 N N . ALA A 1 383 ? -22.065 9.931 13.219 1.00 92.94 383 ALA A N 1
ATOM 3001 C CA . ALA A 1 383 ? -22.589 9.673 11.880 1.00 92.94 383 ALA A CA 1
ATOM 3002 C C . ALA A 1 383 ? -23.516 8.450 11.789 1.00 92.94 383 ALA A C 1
ATOM 3004 O O . ALA A 1 383 ? -24.496 8.475 11.039 1.00 92.94 383 ALA A O 1
ATOM 3005 N N . LEU A 1 384 ? -23.215 7.371 12.520 1.00 94.06 384 LEU A N 1
ATOM 3006 C CA . LEU A 1 384 ? -23.948 6.105 12.419 1.00 94.06 384 LEU A CA 1
ATOM 3007 C C . LEU A 1 384 ? -25.042 5.961 13.478 1.00 94.06 384 LEU A C 1
ATOM 3009 O O . LEU A 1 384 ? -26.086 5.382 13.178 1.00 94.06 384 LEU A O 1
ATOM 3013 N N . ARG A 1 385 ? -24.865 6.516 14.684 1.00 94.25 385 ARG A N 1
ATOM 3014 C CA . ARG A 1 385 ? -25.831 6.368 15.789 1.00 94.25 385 ARG A CA 1
ATOM 3015 C C . ARG A 1 385 ? -27.260 6.828 15.454 1.00 94.25 385 ARG A C 1
ATOM 3017 O O . ARG A 1 385 ? -28.184 6.147 15.904 1.00 94.25 385 ARG A O 1
ATOM 3024 N N . PRO A 1 386 ? -27.488 7.912 14.679 1.00 92.62 386 PRO A N 1
ATOM 3025 C CA . PRO A 1 386 ? -28.840 8.317 14.281 1.00 92.62 386 PRO A CA 1
ATOM 3026 C C . PRO A 1 386 ? -29.548 7.324 13.349 1.00 92.62 386 PRO A C 1
ATOM 3028 O O . PRO A 1 386 ? -30.765 7.396 13.201 1.00 92.62 386 PRO A O 1
ATOM 3031 N N . ARG A 1 387 ? -28.799 6.425 12.699 1.00 92.31 387 ARG A N 1
ATOM 3032 C CA . ARG A 1 387 ? -29.311 5.476 11.697 1.00 92.31 387 ARG A CA 1
ATOM 3033 C C . ARG A 1 387 ? -29.327 4.029 12.185 1.00 92.31 387 ARG A C 1
ATOM 3035 O O . ARG A 1 387 ? -30.177 3.270 11.737 1.00 92.31 387 ARG A O 1
ATOM 3042 N N . TYR A 1 388 ? -28.414 3.668 13.084 1.00 93.81 388 TYR A N 1
ATOM 3043 C CA . TYR A 1 388 ? -28.195 2.298 13.546 1.00 93.81 388 TYR A CA 1
ATOM 3044 C C . TYR A 1 388 ? -28.193 2.256 15.077 1.00 93.81 388 TYR A C 1
ATOM 3046 O O . TYR A 1 388 ? -27.403 2.940 15.741 1.00 93.81 388 TYR A O 1
ATOM 3054 N N . LEU A 1 389 ? -29.103 1.466 15.650 1.00 93.38 389 LEU A N 1
ATOM 3055 C CA . LEU A 1 389 ? -29.246 1.313 17.103 1.00 93.38 389 LEU A CA 1
ATOM 3056 C C . LEU A 1 389 ? -28.153 0.403 17.684 1.00 93.38 389 LEU A C 1
ATOM 3058 O O . LEU A 1 389 ? -27.797 0.529 18.854 1.00 93.38 389 LEU A O 1
ATOM 3062 N N . GLU A 1 390 ? -27.579 -0.461 16.852 1.00 95.19 390 GLU A N 1
ATOM 3063 C CA . GLU A 1 390 ? -26.563 -1.462 17.182 1.00 95.19 390 GLU A CA 1
ATOM 3064 C C . GLU A 1 390 ? -25.269 -0.826 17.710 1.00 95.19 390 GLU A C 1
ATOM 3066 O O . GLU A 1 390 ? -24.602 -1.397 18.570 1.00 95.19 390 GLU A O 1
ATOM 3071 N N . ILE A 1 391 ? -24.958 0.407 17.290 1.00 94.81 391 ILE A N 1
ATOM 3072 C CA . ILE A 1 391 ? -23.828 1.187 17.821 1.00 94.81 391 ILE A CA 1
ATOM 3073 C C . ILE A 1 391 ? -23.921 1.332 19.347 1.00 94.81 391 ILE A C 1
ATOM 3075 O O . ILE A 1 391 ? -22.914 1.233 20.052 1.00 94.81 391 ILE A O 1
ATOM 3079 N N . ARG A 1 392 ? -25.134 1.524 19.878 1.00 94.75 392 ARG A N 1
ATOM 3080 C CA . ARG A 1 392 ? -25.354 1.597 21.325 1.00 94.75 392 ARG A CA 1
ATOM 3081 C C . ARG A 1 392 ? -25.113 0.248 21.998 1.00 94.75 392 ARG A C 1
ATOM 3083 O O . ARG A 1 392 ? -24.511 0.217 23.066 1.00 94.75 392 ARG A O 1
ATOM 3090 N N . ALA A 1 393 ? -25.530 -0.851 21.369 1.00 94.25 393 ALA A N 1
ATOM 3091 C CA . ALA A 1 393 ? -25.302 -2.192 21.901 1.00 94.25 393 ALA A CA 1
ATOM 3092 C C . ALA A 1 393 ? -23.802 -2.493 22.064 1.00 94.25 393 ALA A C 1
ATOM 3094 O O . ALA A 1 393 ? -23.417 -3.136 23.037 1.00 94.25 393 ALA A O 1
ATOM 3095 N N . VAL A 1 394 ? -22.950 -1.979 21.168 1.00 95.06 394 VAL A N 1
ATOM 3096 C CA . VAL A 1 394 ? -21.486 -2.069 21.317 1.00 95.06 394 VAL A CA 1
ATOM 3097 C C . VAL A 1 394 ? -20.970 -1.172 22.446 1.00 95.06 394 VAL A C 1
ATOM 3099 O O . VAL A 1 394 ? -20.135 -1.612 23.230 1.00 95.06 394 VAL A O 1
ATOM 3102 N N . MET A 1 395 ? -21.470 0.063 22.578 1.00 95.88 395 MET A N 1
ATOM 3103 C CA . MET A 1 395 ? -21.076 0.956 23.682 1.00 95.88 395 MET A CA 1
ATOM 3104 C C . MET A 1 395 ? -21.374 0.354 25.055 1.00 95.88 395 MET A C 1
ATOM 3106 O O . MET A 1 395 ? -20.555 0.459 25.962 1.00 95.88 395 MET A O 1
ATOM 3110 N N . GLU A 1 396 ? -22.528 -0.293 25.215 1.00 94.56 396 GLU A N 1
ATOM 3111 C CA . GLU A 1 396 ? -22.931 -0.911 26.483 1.00 94.56 396 GLU A CA 1
ATOM 3112 C C . GLU A 1 396 ? -22.043 -2.102 26.894 1.00 94.56 396 GLU A C 1
ATOM 3114 O O . GLU A 1 396 ? -22.069 -2.500 28.057 1.00 94.56 396 GLU A O 1
ATOM 3119 N N . GLN A 1 397 ? -21.231 -2.642 25.976 1.00 93.38 397 GLN A N 1
ATOM 3120 C CA . GLN A 1 397 ? -20.242 -3.692 26.258 1.00 93.38 397 GLN A CA 1
ATOM 3121 C C . GLN A 1 397 ? -18.903 -3.137 26.769 1.00 93.38 397 GLN A C 1
ATOM 3123 O O . GLN A 1 397 ? -18.045 -3.912 27.195 1.00 93.38 397 GLN A O 1
ATOM 3128 N N . ILE A 1 398 ? -18.690 -1.816 26.722 1.00 93.06 398 ILE A N 1
ATOM 3129 C CA . ILE A 1 398 ? -17.447 -1.202 27.196 1.00 93.06 398 ILE A CA 1
ATOM 3130 C C . ILE A 1 398 ? -17.378 -1.316 28.731 1.00 93.06 398 ILE A C 1
ATOM 3132 O O . ILE A 1 398 ? -18.337 -0.940 29.412 1.00 93.06 398 ILE A O 1
ATOM 3136 N N . PRO A 1 399 ? -16.254 -1.796 29.301 1.00 90.12 399 PRO A N 1
ATOM 3137 C CA . PRO A 1 399 ? -16.084 -1.868 30.749 1.00 90.12 399 PRO A CA 1
ATOM 3138 C C . PRO A 1 399 ? -16.277 -0.503 31.420 1.00 90.12 399 PRO A C 1
ATOM 3140 O O . PRO A 1 399 ? -15.881 0.524 30.875 1.00 90.12 399 PRO A O 1
ATOM 3143 N N . GLU A 1 400 ? -16.852 -0.496 32.625 1.00 89.62 400 GLU A N 1
ATOM 3144 C CA . GLU A 1 400 ? -16.993 0.707 33.468 1.00 89.62 400 GLU A CA 1
ATOM 3145 C C . GLU A 1 400 ? -17.856 1.838 32.860 1.00 89.62 400 GLU A C 1
ATOM 3147 O O . GLU A 1 400 ? -17.805 2.981 33.322 1.00 89.62 400 GLU A O 1
ATOM 3152 N N . ILE A 1 401 ? -18.696 1.546 31.859 1.00 91.62 401 ILE A N 1
ATOM 3153 C CA . ILE A 1 401 ? -19.583 2.556 31.270 1.00 91.62 401 ILE A CA 1
ATOM 3154 C C . ILE A 1 401 ? -20.775 2.887 32.186 1.00 91.62 401 ILE A C 1
ATOM 3156 O O . ILE A 1 401 ? -21.530 2.020 32.630 1.00 91.62 401 ILE A O 1
ATOM 3160 N N . GLN A 1 402 ? -20.987 4.179 32.451 1.00 90.62 402 GLN A N 1
ATOM 3161 C CA . GLN A 1 402 ? -22.162 4.666 33.179 1.00 90.62 402 GLN A CA 1
ATOM 3162 C C . GLN A 1 402 ? -23.348 4.841 32.221 1.00 90.62 402 GLN A C 1
ATOM 3164 O O . GLN A 1 402 ? -23.340 5.749 31.387 1.00 90.62 402 GLN A O 1
ATOM 3169 N N . LYS A 1 403 ? -24.385 4.003 32.366 1.00 91.62 403 LYS A N 1
ATOM 3170 C CA . LYS A 1 403 ? -25.567 4.004 31.480 1.00 91.62 403 LYS A CA 1
ATOM 3171 C C . LYS A 1 403 ? -26.292 5.353 31.445 1.00 91.62 403 LYS A C 1
ATOM 3173 O O . LYS A 1 403 ? -26.564 5.851 30.361 1.00 91.62 403 LYS A O 1
ATOM 3178 N N . ASP A 1 404 ? -26.466 6.007 32.594 1.00 92.44 404 ASP A N 1
ATOM 3179 C CA . ASP A 1 404 ? -27.112 7.327 32.664 1.00 92.44 404 ASP A CA 1
ATOM 3180 C C . ASP A 1 404 ? -26.346 8.401 31.871 1.00 92.44 404 ASP A C 1
ATOM 3182 O O . ASP A 1 404 ? -26.937 9.265 31.221 1.00 92.44 404 ASP A O 1
ATOM 3186 N N . CYS A 1 405 ? -25.010 8.352 31.903 1.00 92.69 405 CYS A N 1
ATOM 3187 C CA . CYS A 1 405 ? -24.158 9.265 31.142 1.00 92.69 405 CYS A CA 1
ATOM 3188 C C . CYS A 1 405 ? -24.249 8.989 29.635 1.00 92.69 405 CYS A C 1
ATOM 3190 O O . CYS A 1 405 ? -24.266 9.937 28.845 1.00 92.69 405 CYS A O 1
ATOM 3192 N N . LEU A 1 406 ? -24.338 7.714 29.241 1.00 93.75 406 LEU A N 1
ATOM 3193 C CA . LEU A 1 406 ? -24.560 7.310 27.852 1.00 93.75 406 LEU A CA 1
ATOM 3194 C C . LEU A 1 406 ? -25.933 7.787 27.350 1.00 93.75 406 LEU A C 1
ATOM 3196 O O . LEU A 1 406 ? -26.008 8.391 26.283 1.00 93.75 406 LEU A O 1
ATOM 3200 N N . ASP A 1 407 ? -26.993 7.609 28.142 1.00 93.25 407 ASP A N 1
ATOM 3201 C CA . ASP A 1 407 ? -28.353 8.061 27.821 1.00 93.25 407 ASP A CA 1
ATOM 3202 C C . ASP A 1 407 ? -28.435 9.572 27.618 1.00 93.25 407 ASP A C 1
ATOM 3204 O O . ASP A 1 407 ? -29.016 10.054 26.641 1.00 93.25 407 ASP A O 1
ATOM 3208 N N . GLN A 1 408 ? -27.809 10.341 28.511 1.00 90.75 408 GLN A N 1
ATOM 3209 C CA . GLN A 1 408 ? -27.748 11.795 28.386 1.00 90.75 408 GLN A CA 1
ATOM 3210 C C . GLN A 1 408 ? -26.975 12.241 27.142 1.00 90.75 408 GLN A C 1
ATOM 3212 O O . GLN A 1 408 ? -27.330 13.255 26.533 1.00 90.75 408 GLN A O 1
ATOM 3217 N N . PHE A 1 409 ? -25.908 11.525 26.785 1.00 91.56 409 PHE A N 1
ATOM 3218 C CA . PHE A 1 409 ? -25.125 11.821 25.591 1.00 91.56 409 PHE A CA 1
ATOM 3219 C C . PHE A 1 409 ? -25.923 11.509 24.317 1.00 91.56 409 PHE A C 1
ATOM 3221 O O . PHE A 1 409 ? -26.035 12.374 23.446 1.00 91.56 409 PHE A O 1
ATOM 3228 N N . ASP A 1 410 ? -26.570 10.341 24.258 1.00 92.25 410 ASP A N 1
ATOM 3229 C CA . ASP A 1 410 ? -27.454 9.927 23.161 1.00 92.25 410 ASP A CA 1
ATOM 3230 C C . ASP A 1 410 ? -28.602 10.915 22.948 1.00 92.25 410 ASP A C 1
ATOM 3232 O O . ASP A 1 410 ? -28.835 11.371 21.828 1.00 92.25 410 ASP A O 1
ATOM 3236 N N . CYS A 1 411 ? -29.291 11.308 24.022 1.00 89.00 411 CYS A N 1
ATOM 3237 C CA . CYS A 1 411 ? -30.414 12.239 23.934 1.00 89.00 411 CYS A CA 1
ATOM 3238 C C . CYS A 1 411 ? -29.997 13.601 23.362 1.00 89.00 411 CYS A C 1
ATOM 3240 O O . CYS A 1 411 ? -30.760 14.210 22.612 1.00 89.00 411 CYS A O 1
ATOM 3242 N N . LYS A 1 412 ? -28.797 14.091 23.698 1.00 88.00 412 LYS A N 1
ATOM 3243 C CA . LYS A 1 412 ? -28.257 15.351 23.156 1.00 88.00 412 LYS A CA 1
ATOM 3244 C C . LYS A 1 412 ? -27.811 15.206 21.705 1.00 88.00 412 LYS A C 1
ATOM 3246 O O . LYS A 1 412 ? -27.968 16.149 20.936 1.00 88.00 412 LYS A O 1
ATOM 3251 N N . LEU A 1 413 ? -27.261 14.052 21.334 1.00 87.62 413 LEU A N 1
ATOM 3252 C CA . LEU A 1 413 ? -26.824 13.779 19.969 1.00 87.62 413 LEU A CA 1
ATOM 3253 C C . LEU A 1 413 ? -28.017 13.672 19.010 1.00 87.62 413 LEU A C 1
ATOM 3255 O O . LEU A 1 413 ? -28.005 14.299 17.955 1.00 87.62 413 LEU A O 1
ATOM 3259 N N . LEU A 1 414 ? -29.060 12.933 19.396 1.00 87.50 414 LEU A N 1
ATOM 3260 C CA . LEU A 1 414 ? -30.239 12.673 18.563 1.00 87.50 414 LEU A CA 1
ATOM 3261 C C . LEU A 1 414 ? -31.191 13.873 18.442 1.00 87.50 414 LEU A C 1
ATOM 3263 O O . LEU A 1 414 ? -32.022 13.896 17.540 1.00 87.50 414 LEU A O 1
ATOM 3267 N N . ASN A 1 415 ? -31.070 14.873 19.321 1.00 85.69 415 ASN A N 1
ATOM 3268 C CA . ASN A 1 415 ? -31.865 16.100 19.281 1.00 85.69 415 ASN A CA 1
ATOM 3269 C C . ASN A 1 415 ? -30.996 17.299 18.863 1.00 85.69 415 ASN A C 1
ATOM 3271 O O . ASN A 1 415 ? -30.348 17.907 19.720 1.00 85.69 415 ASN A O 1
ATOM 3275 N N . PRO A 1 416 ? -31.026 17.724 17.583 1.00 75.25 416 PRO A N 1
ATOM 3276 C CA . PRO A 1 416 ? -30.233 18.857 17.096 1.00 75.25 416 PRO A CA 1
ATOM 3277 C C . PRO A 1 416 ? -30.486 20.160 17.872 1.00 75.25 416 PRO A C 1
ATOM 3279 O O . PRO A 1 416 ? -29.584 20.971 18.057 1.00 75.25 416 PRO A O 1
ATOM 3282 N N . SER A 1 417 ? -31.699 20.342 18.403 1.00 70.94 417 SER A N 1
ATOM 3283 C CA . SER A 1 417 ? -32.092 21.490 19.233 1.00 70.94 417 SER A CA 1
ATOM 3284 C C . SER A 1 417 ? -31.353 21.578 20.579 1.00 70.94 417 SER A C 1
ATOM 3286 O O . SER A 1 417 ? -31.266 22.661 21.167 1.00 70.94 417 SER A O 1
ATOM 3288 N N . LEU A 1 418 ? -30.799 20.460 21.065 1.00 64.88 418 LEU A N 1
ATOM 3289 C CA . LEU A 1 418 ? -30.016 20.366 22.301 1.00 64.88 418 LEU A CA 1
ATOM 3290 C C . LEU A 1 418 ? -28.500 20.489 22.059 1.00 64.88 418 LEU A C 1
ATOM 3292 O O . LEU A 1 418 ? -27.739 20.627 23.022 1.00 64.88 418 LEU A O 1
ATOM 3296 N N . GLN A 1 419 ? -28.047 20.507 20.801 1.00 65.94 419 GLN A N 1
AT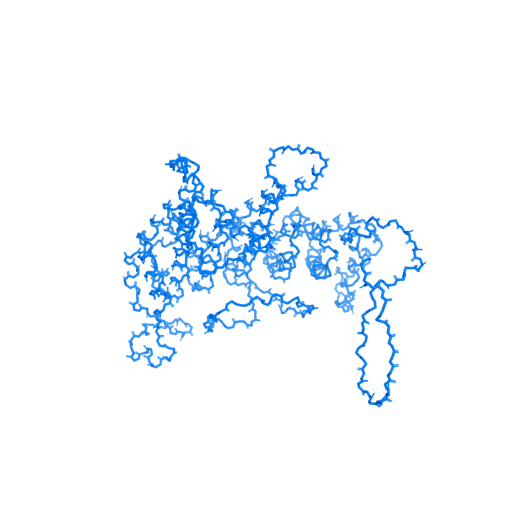OM 3297 C CA . GLN A 1 419 ? -26.633 20.618 20.423 1.00 65.94 419 GLN A CA 1
ATOM 3298 C C . GLN A 1 419 ? -26.119 22.070 20.506 1.00 65.94 419 GLN A C 1
ATOM 3300 O O . GLN A 1 419 ? -25.703 22.670 19.522 1.00 65.94 419 GLN A O 1
ATOM 3305 N N . LYS A 1 420 ? -26.134 22.662 21.707 1.00 62.06 420 LYS A N 1
ATOM 3306 C CA . LYS A 1 420 ? -25.565 24.006 21.975 1.00 62.06 420 LYS A CA 1
ATOM 3307 C C . LYS A 1 420 ? -24.113 23.971 22.476 1.00 62.06 420 LYS A C 1
ATOM 3309 O O . LYS A 1 420 ? -23.538 25.004 22.806 1.00 62.06 420 LYS A O 1
ATOM 3314 N N . VAL A 1 421 ? -23.537 22.777 22.614 1.00 64.62 421 VAL A N 1
ATOM 3315 C CA . VAL A 1 421 ? -22.226 22.550 23.235 1.00 64.62 421 VAL A CA 1
ATOM 3316 C C . VAL A 1 421 ? -21.141 22.486 22.162 1.00 64.62 421 VAL A C 1
ATOM 3318 O O . VAL A 1 421 ? -21.278 21.746 21.196 1.00 64.62 421 VAL A O 1
ATOM 3321 N N . ALA A 1 422 ? -20.038 23.213 22.372 1.00 70.81 422 ALA A N 1
ATOM 3322 C CA . ALA A 1 422 ? -18.872 23.186 21.489 1.00 70.81 422 ALA A CA 1
ATOM 3323 C C . ALA A 1 422 ? -18.325 21.757 21.285 1.00 70.81 422 ALA A C 1
ATOM 3325 O O . ALA A 1 422 ? -18.171 21.010 22.255 1.00 70.81 422 ALA A O 1
ATOM 3326 N N . ASP A 1 423 ? -17.954 21.414 20.049 1.00 72.75 423 ASP A N 1
ATOM 3327 C CA . ASP A 1 423 ? -17.494 20.076 19.623 1.00 72.75 423 ASP A CA 1
ATOM 3328 C C . ASP A 1 423 ? -16.388 19.497 20.498 1.00 72.75 423 ASP A C 1
ATOM 3330 O O . ASP A 1 423 ? -16.422 18.323 20.864 1.00 72.75 423 ASP A O 1
ATOM 3334 N N . LYS A 1 424 ? -15.446 20.346 20.925 1.00 78.69 424 LYS A N 1
ATOM 3335 C CA . LYS A 1 424 ? -14.363 19.949 21.831 1.00 78.69 424 LYS A CA 1
ATOM 3336 C C . LYS A 1 424 ? -14.899 19.321 23.122 1.00 78.69 424 LYS A C 1
ATOM 3338 O O . LYS A 1 424 ? -14.449 18.254 23.523 1.00 78.69 424 LYS A O 1
ATOM 3343 N N . ARG A 1 425 ? -15.920 19.933 23.734 1.00 83.06 425 ARG A N 1
ATOM 3344 C CA . ARG A 1 425 ? -16.536 19.417 24.968 1.00 83.06 425 ARG A CA 1
ATOM 3345 C C . ARG A 1 425 ? -17.325 18.129 24.723 1.00 83.06 425 ARG A C 1
ATOM 3347 O O . ARG A 1 425 ? -17.364 17.289 25.617 1.00 83.06 425 ARG A O 1
ATOM 3354 N N . ARG A 1 426 ? -17.938 17.960 23.544 1.00 86.38 426 ARG A N 1
ATOM 3355 C CA . ARG A 1 426 ? -18.632 16.714 23.171 1.00 86.38 426 ARG A CA 1
ATOM 3356 C C . ARG A 1 426 ? -17.648 15.557 23.027 1.00 86.38 426 ARG A C 1
ATOM 3358 O O . ARG A 1 426 ? -17.872 14.501 23.610 1.00 86.38 426 ARG A O 1
ATOM 3365 N N . LYS A 1 427 ? -16.523 15.787 22.346 1.00 88.25 427 LYS A N 1
ATOM 3366 C CA . LYS A 1 427 ? -15.446 14.799 22.210 1.00 88.25 427 LYS A CA 1
ATOM 3367 C C . LYS A 1 427 ? -14.849 14.410 23.568 1.00 88.25 427 LYS A C 1
ATOM 3369 O O . LYS A 1 427 ? -14.646 13.226 23.819 1.00 88.25 427 LYS A O 1
ATOM 3374 N N . ASP A 1 428 ? -14.629 15.372 24.466 1.00 89.19 428 ASP A N 1
ATOM 3375 C CA . ASP A 1 428 ? -14.129 15.091 25.821 1.00 89.19 428 ASP A CA 1
ATOM 3376 C C . ASP A 1 428 ? -15.130 14.275 26.658 1.00 89.19 428 ASP A C 1
ATOM 3378 O O . ASP A 1 428 ? -14.732 13.370 27.393 1.00 89.19 428 ASP A O 1
ATOM 3382 N N . GLN A 1 429 ? -16.433 14.561 26.541 1.00 90.25 429 GLN A N 1
ATOM 3383 C CA . GLN A 1 429 ? -17.487 13.756 27.173 1.00 90.25 429 GLN A CA 1
ATOM 3384 C C . GLN A 1 429 ? -17.519 12.335 26.605 1.00 90.25 429 GLN A C 1
ATOM 3386 O O . GLN A 1 429 ? -17.543 11.377 27.373 1.00 90.25 429 GLN A O 1
ATOM 3391 N N . PHE A 1 430 ? -17.444 12.197 25.282 1.00 93.69 430 PHE A N 1
ATOM 3392 C CA . PHE A 1 430 ? -17.397 10.900 24.614 1.00 93.69 430 PHE A CA 1
ATOM 3393 C C . PHE A 1 430 ? -16.175 10.079 25.038 1.00 93.69 430 PHE A C 1
ATOM 3395 O O . PHE A 1 430 ? -16.312 8.905 25.369 1.00 93.69 430 PHE A O 1
ATOM 3402 N N . LYS A 1 431 ? -14.994 10.706 25.135 1.00 94.38 431 LYS A N 1
ATOM 3403 C CA . LYS A 1 431 ? -13.768 10.052 25.619 1.00 94.38 431 LYS A CA 1
ATOM 3404 C C . LYS A 1 431 ? -13.962 9.410 26.996 1.00 94.38 431 LYS A C 1
ATOM 3406 O O . LYS A 1 431 ? -13.431 8.332 27.235 1.00 94.38 431 LYS A O 1
ATOM 3411 N N . ARG A 1 432 ? -14.721 10.049 27.896 1.00 93.50 432 ARG A N 1
ATOM 3412 C CA . ARG A 1 432 ? -15.025 9.487 29.225 1.00 93.50 432 ARG A CA 1
ATOM 3413 C C . ARG A 1 432 ? -15.919 8.250 29.143 1.00 93.50 432 ARG A C 1
ATOM 3415 O O . ARG A 1 432 ? -15.712 7.333 29.924 1.00 93.50 432 ARG A O 1
ATOM 3422 N N . LEU A 1 433 ? -16.869 8.210 28.205 1.00 94.38 433 LEU A N 1
ATOM 3423 C CA . LEU A 1 433 ? -17.753 7.052 28.011 1.00 94.38 433 LEU A CA 1
ATOM 3424 C C . LEU A 1 433 ? -16.983 5.813 27.545 1.00 94.38 433 LEU A C 1
ATOM 3426 O O . LEU A 1 433 ? -17.306 4.706 27.957 1.00 94.38 433 LEU A O 1
ATOM 3430 N N . ILE A 1 434 ? -15.955 6.004 26.716 1.00 94.69 434 ILE A N 1
ATOM 3431 C CA . ILE A 1 434 ? -15.137 4.911 26.170 1.00 94.69 434 ILE A CA 1
ATOM 3432 C C . ILE A 1 434 ? -13.845 4.661 26.963 1.00 94.69 434 ILE A C 1
ATOM 3434 O O . ILE A 1 434 ? -12.972 3.931 26.507 1.00 94.69 434 ILE A O 1
ATOM 3438 N N . ALA A 1 435 ? -13.680 5.259 28.146 1.00 92.19 435 ALA A N 1
ATOM 3439 C CA . ALA A 1 435 ? -12.422 5.187 28.893 1.00 92.19 435 ALA A CA 1
ATOM 3440 C C . ALA A 1 435 ? -12.008 3.745 29.246 1.00 92.19 435 ALA A C 1
ATOM 3442 O O . ALA A 1 435 ? -10.818 3.436 29.232 1.00 92.19 435 ALA A O 1
ATOM 3443 N N . GLY A 1 436 ? -12.976 2.853 29.487 1.00 88.62 436 GLY A N 1
ATOM 3444 C CA . GLY A 1 436 ? -12.726 1.446 29.812 1.00 88.62 436 GLY A CA 1
ATOM 3445 C C . GLY A 1 436 ? -12.138 0.607 28.672 1.00 88.62 436 GLY A C 1
ATOM 3446 O O . GLY A 1 436 ? -11.658 -0.494 28.926 1.00 88.62 436 GLY A O 1
ATOM 3447 N N . CYS A 1 437 ? -12.135 1.102 27.426 1.00 87.94 437 CYS A N 1
ATOM 3448 C CA . CYS A 1 437 ? -11.468 0.435 26.304 1.00 87.94 437 CYS A CA 1
ATOM 3449 C C . CYS A 1 437 ? -10.103 1.046 25.954 1.00 87.94 437 CYS A C 1
ATOM 3451 O O . CYS A 1 437 ? -9.455 0.570 25.027 1.00 87.94 437 CYS A O 1
ATOM 3453 N N . ILE A 1 438 ? -9.665 2.107 26.638 1.00 90.69 438 ILE A N 1
ATOM 3454 C CA . ILE A 1 438 ? -8.363 2.723 26.371 1.00 90.69 438 ILE A CA 1
ATOM 3455 C C . ILE A 1 438 ? -7.283 1.844 27.008 1.00 90.69 438 ILE A C 1
ATOM 3457 O O . ILE A 1 438 ? -7.230 1.701 28.231 1.00 90.69 438 ILE A O 1
ATOM 3461 N N . GLY A 1 439 ? -6.431 1.250 26.169 1.00 84.62 439 GLY A N 1
ATOM 3462 C CA . GLY A 1 439 ? -5.297 0.443 26.608 1.00 84.62 439 GLY A CA 1
ATOM 3463 C C . GLY A 1 439 ? -4.403 1.214 27.578 1.00 84.62 439 GLY A C 1
ATOM 3464 O O . GLY A 1 439 ? -4.075 2.375 27.341 1.00 84.62 439 GLY A O 1
ATOM 3465 N N . LYS A 1 440 ? -4.015 0.567 28.678 1.00 81.12 440 LYS A N 1
ATOM 3466 C CA . LYS A 1 440 ? -3.122 1.133 29.700 1.00 81.12 440 LYS A CA 1
ATOM 3467 C C . LYS A 1 440 ? -1.707 0.576 29.526 1.00 81.12 440 LYS A C 1
ATOM 3469 O O . LYS A 1 440 ? -1.591 -0.590 29.145 1.00 81.12 440 LYS A O 1
ATOM 3474 N N . PRO A 1 441 ? -0.651 1.346 29.844 1.00 76.62 441 PRO A N 1
ATOM 3475 C CA . PRO A 1 441 ? 0.716 0.839 29.840 1.00 76.62 441 PRO A CA 1
ATOM 3476 C C . PRO A 1 441 ? 0.859 -0.435 30.680 1.00 76.62 441 PRO A C 1
ATOM 3478 O O . PRO A 1 441 ? 0.314 -0.522 31.782 1.00 76.62 441 PRO A O 1
ATOM 3481 N N . LEU A 1 442 ? 1.665 -1.394 30.213 1.00 61.53 442 LEU A N 1
ATOM 3482 C CA . LEU A 1 442 ? 1.982 -2.627 30.956 1.00 61.53 442 LEU A CA 1
ATOM 3483 C C . LEU A 1 442 ? 2.471 -2.331 32.390 1.00 61.53 442 LEU A C 1
ATOM 3485 O O . LEU A 1 442 ? 2.083 -3.007 33.339 1.00 61.53 442 LEU A O 1
ATOM 3489 N N . GLY A 1 443 ? 3.252 -1.261 32.575 1.00 51.97 443 GLY A N 1
ATOM 3490 C CA . GLY A 1 443 ? 3.729 -0.820 33.892 1.00 51.97 443 GLY A CA 1
ATOM 3491 C C . GLY A 1 443 ? 2.638 -0.315 34.847 1.00 51.97 443 GLY A C 1
ATOM 3492 O O . GLY A 1 443 ? 2.872 -0.267 36.051 1.00 51.97 443 GLY A O 1
ATOM 3493 N N . GLU A 1 444 ? 1.453 0.040 34.347 1.00 60.56 444 GLU A N 1
ATOM 3494 C CA . GLU A 1 444 ? 0.270 0.365 35.157 1.00 60.56 444 GLU A CA 1
ATOM 3495 C C . GLU A 1 444 ? -0.608 -0.868 35.404 1.00 60.56 444 GLU A C 1
ATOM 3497 O O . GLU A 1 444 ? -1.208 -0.977 36.469 1.00 60.56 444 GLU A O 1
ATOM 3502 N N . GLN A 1 445 ? -0.632 -1.824 34.467 1.00 53.78 445 GLN A N 1
ATOM 3503 C CA . GLN A 1 445 ? -1.345 -3.101 34.617 1.00 53.78 445 GLN A CA 1
ATOM 3504 C C . GLN A 1 445 ? -0.692 -4.020 35.662 1.00 53.78 445 GLN A C 1
ATOM 3506 O O . GLN A 1 445 ? -1.394 -4.693 36.413 1.00 53.78 445 GLN A O 1
ATOM 3511 N N . PHE A 1 446 ? 0.642 -4.012 35.746 1.00 50.72 446 PHE A N 1
ATOM 3512 C CA . PHE A 1 446 ? 1.419 -4.799 36.715 1.00 50.72 446 PHE A CA 1
ATOM 3513 C C . PHE A 1 446 ? 1.928 -3.980 37.907 1.00 50.72 446 PHE A C 1
ATOM 3515 O O . PHE A 1 446 ? 2.674 -4.495 38.747 1.00 50.72 446 PHE A O 1
ATOM 3522 N N . ARG A 1 447 ? 1.524 -2.708 38.027 1.00 45.97 447 ARG A N 1
ATOM 3523 C CA . ARG A 1 447 ? 1.805 -1.919 39.228 1.00 45.97 447 ARG A CA 1
ATOM 3524 C C . ARG A 1 447 ? 0.978 -2.480 40.380 1.00 45.97 447 ARG A C 1
ATOM 3526 O O . ARG A 1 447 ? -0.165 -2.098 40.604 1.00 45.97 447 ARG A O 1
ATOM 3533 N N . LYS A 1 448 ? 1.596 -3.344 41.183 1.00 47.09 448 LYS A N 1
ATOM 3534 C CA . LYS A 1 448 ? 1.230 -3.420 42.598 1.00 47.09 448 LYS A CA 1
ATOM 3535 C C . LYS A 1 448 ? 1.475 -2.014 43.150 1.00 47.09 448 LYS A C 1
ATOM 3537 O O . LYS A 1 448 ? 2.573 -1.490 42.961 1.00 47.09 448 LYS A O 1
ATOM 3542 N N . GLU A 1 449 ? 0.472 -1.373 43.748 1.00 41.59 449 GLU A N 1
ATOM 3543 C CA . GLU A 1 449 ? 0.631 -0.055 44.375 1.00 41.59 449 GLU A CA 1
ATOM 3544 C C . GLU A 1 449 ? 1.666 -0.142 45.507 1.00 41.59 449 GLU A C 1
ATOM 3546 O O . GLU A 1 449 ? 1.340 -0.350 46.672 1.00 41.59 449 GLU A O 1
ATOM 3551 N N . VAL A 1 450 ? 2.949 -0.017 45.172 1.00 45.56 450 VAL A N 1
ATOM 3552 C CA . VAL A 1 450 ? 4.024 0.134 46.145 1.00 45.56 450 VAL A CA 1
ATOM 3553 C C . VAL A 1 450 ? 4.405 1.598 46.131 1.00 45.56 450 VAL A C 1
ATOM 3555 O O . VAL A 1 450 ? 5.087 2.101 45.239 1.00 45.56 450 VAL A O 1
ATOM 3558 N N . HIS A 1 451 ? 3.903 2.300 47.135 1.00 39.50 451 HIS A N 1
ATOM 3559 C CA . HIS A 1 451 ? 4.176 3.704 47.370 1.00 39.50 451 HIS A CA 1
ATOM 3560 C C . HIS A 1 451 ? 5.604 3.848 47.933 1.00 39.50 451 HIS A C 1
ATOM 3562 O O . HIS A 1 451 ? 5.793 4.031 49.135 1.00 39.50 451 HIS A O 1
ATOM 3568 N N . ILE A 1 452 ? 6.635 3.713 47.088 1.00 50.00 452 ILE A N 1
ATOM 3569 C CA . ILE A 1 452 ? 8.031 3.913 47.510 1.00 50.00 452 ILE A CA 1
ATOM 3570 C C . ILE A 1 452 ? 8.290 5.420 47.602 1.00 50.00 452 ILE A C 1
ATOM 3572 O O . ILE A 1 452 ? 8.720 6.069 46.649 1.00 50.00 452 ILE A O 1
ATOM 3576 N N . LYS A 1 453 ? 7.995 5.996 48.769 1.00 43.25 453 LYS A N 1
ATOM 3577 C CA . LYS A 1 453 ? 8.467 7.333 49.132 1.00 43.25 453 LYS A CA 1
ATOM 3578 C C . LYS A 1 453 ? 9.975 7.238 49.374 1.00 43.25 453 LYS A C 1
ATOM 3580 O O . LYS A 1 453 ? 10.391 6.579 50.320 1.00 43.25 453 LYS A O 1
ATOM 3585 N N . ASN A 1 454 ? 10.749 7.941 48.546 1.00 48.94 454 ASN A N 1
ATOM 3586 C CA . ASN A 1 454 ? 12.198 8.177 48.657 1.00 48.94 454 ASN A CA 1
ATOM 3587 C C . ASN A 1 454 ? 13.113 7.130 47.995 1.00 48.94 454 ASN A C 1
ATOM 3589 O O . ASN A 1 454 ? 13.857 6.430 48.676 1.00 48.94 454 ASN A O 1
ATOM 3593 N N . LEU A 1 455 ? 13.153 7.103 46.659 1.00 46.50 455 LEU A N 1
ATOM 3594 C CA . LEU A 1 455 ? 14.360 6.656 45.952 1.00 46.50 455 LEU A CA 1
ATOM 3595 C C . LEU A 1 455 ? 15.209 7.883 45.573 1.00 46.50 455 LEU A C 1
ATOM 3597 O O . LEU A 1 455 ? 14.690 8.793 44.919 1.00 46.50 455 LEU A O 1
ATOM 3601 N N . PRO A 1 456 ? 16.487 7.956 45.985 1.00 46.44 456 PRO A N 1
ATOM 3602 C CA . PRO A 1 456 ? 17.382 9.021 45.553 1.00 46.44 456 PRO A CA 1
ATOM 3603 C C . PRO A 1 456 ? 17.713 8.865 44.060 1.00 46.44 456 PRO A C 1
ATOM 3605 O O . PRO A 1 456 ? 17.956 7.763 43.574 1.00 46.44 456 PRO A O 1
ATOM 3608 N N . SER A 1 457 ? 17.719 9.981 43.323 1.00 49.50 457 SER A N 1
ATOM 3609 C CA . SER A 1 457 ? 18.075 10.002 41.898 1.00 49.50 457 SER A CA 1
ATOM 3610 C C . SER A 1 457 ? 19.539 9.598 41.698 1.00 49.50 457 SER A C 1
ATOM 3612 O O . SER A 1 457 ? 20.434 10.280 42.199 1.00 49.50 457 SER A O 1
ATOM 3614 N N . LEU A 1 458 ? 19.778 8.519 40.944 1.00 57.31 458 LEU A N 1
ATOM 3615 C CA . LEU A 1 458 ? 21.119 8.001 40.634 1.00 57.31 458 LEU A CA 1
ATOM 3616 C C . LEU A 1 458 ? 21.874 8.843 39.594 1.00 57.31 458 LEU A C 1
ATOM 3618 O O . LEU A 1 458 ? 23.082 8.699 39.451 1.00 57.31 458 LEU A O 1
ATOM 3622 N N . PHE A 1 459 ? 21.193 9.765 38.907 1.00 52.38 459 PHE A N 1
ATOM 3623 C CA . PHE A 1 459 ? 21.811 10.631 37.907 1.00 52.38 459 PHE A CA 1
ATOM 3624 C C . PHE A 1 459 ? 21.365 12.080 38.120 1.00 52.38 459 PHE A C 1
ATOM 3626 O O . PHE A 1 459 ? 20.273 12.494 37.723 1.00 52.38 459 PHE A O 1
ATOM 3633 N N . LYS A 1 460 ? 22.221 12.884 38.758 1.00 47.81 460 LYS A N 1
ATOM 3634 C CA . LYS A 1 460 ? 22.108 14.346 38.699 1.00 47.81 460 LYS A CA 1
ATOM 3635 C C . LYS A 1 460 ? 22.715 14.803 37.374 1.00 47.81 460 LYS A C 1
ATOM 3637 O O . LYS A 1 460 ? 23.920 14.688 37.184 1.00 47.81 460 LYS A O 1
ATOM 3642 N N . LYS A 1 461 ? 21.890 15.336 36.467 1.00 42.88 461 LYS A N 1
ATOM 3643 C CA . LYS A 1 461 ? 22.388 16.095 35.309 1.00 42.88 461 LYS A CA 1
ATOM 3644 C C . LYS A 1 461 ? 23.214 17.282 35.835 1.00 42.88 461 LYS A C 1
ATOM 3646 O O . LYS A 1 461 ? 22.676 18.035 36.654 1.00 42.88 461 LYS A O 1
ATOM 3651 N N . PRO A 1 462 ? 24.474 17.474 35.410 1.00 40.66 462 PRO A N 1
ATOM 3652 C CA . PRO A 1 462 ? 25.224 18.672 35.760 1.00 40.66 462 PRO A CA 1
ATOM 3653 C C . PRO A 1 462 ? 24.500 19.888 35.174 1.00 40.66 462 PRO A C 1
ATOM 3655 O O . PRO A 1 462 ? 24.213 19.926 33.978 1.00 40.66 462 PRO A O 1
ATOM 3658 N N . LYS A 1 463 ? 24.161 20.873 36.012 1.00 37.12 463 LYS A N 1
ATOM 3659 C CA . LYS A 1 463 ? 23.798 22.205 35.513 1.00 37.12 463 LYS A CA 1
ATOM 3660 C C . LYS A 1 463 ? 25.069 22.844 34.940 1.00 37.12 463 LYS A C 1
ATOM 3662 O O . LYS A 1 463 ? 26.087 22.787 35.629 1.00 37.12 463 LYS A O 1
ATOM 3667 N N . PRO A 1 464 ? 25.029 23.482 33.759 1.00 38.94 464 PRO A N 1
ATOM 3668 C CA . PRO A 1 464 ? 26.131 24.331 33.330 1.00 38.94 464 PRO A CA 1
ATOM 3669 C C . PRO A 1 464 ? 26.222 25.510 34.306 1.00 38.94 464 PRO A C 1
ATOM 3671 O O . PRO A 1 464 ? 25.234 26.225 34.500 1.00 38.94 464 PRO A O 1
ATOM 3674 N N . MET A 1 465 ? 27.366 25.670 34.972 1.00 37.59 465 MET A N 1
ATOM 3675 C CA . MET A 1 465 ? 27.669 26.890 35.719 1.00 37.59 465 MET A CA 1
ATOM 3676 C C . MET A 1 465 ? 28.124 27.973 34.732 1.00 37.59 465 MET A C 1
ATOM 3678 O O . MET A 1 465 ? 28.896 27.657 33.827 1.00 37.59 465 MET A O 1
ATOM 3682 N N . PRO A 1 466 ? 27.668 29.227 34.880 1.00 37.81 466 PRO A N 1
ATOM 3683 C CA . PRO A 1 466 ? 28.271 30.356 34.186 1.00 37.81 466 PRO A CA 1
ATOM 3684 C C . PRO A 1 466 ? 29.681 30.597 34.732 1.00 37.81 466 PRO A C 1
ATOM 3686 O O . PRO A 1 466 ? 29.890 30.532 35.944 1.00 37.81 466 PRO A O 1
ATOM 3689 N N . GLU A 1 467 ? 30.623 30.883 33.838 1.00 36.53 467 GLU A N 1
ATOM 3690 C CA . GLU A 1 467 ? 31.986 31.298 34.169 1.00 36.53 467 GLU A CA 1
ATOM 3691 C C . GLU A 1 467 ? 31.970 32.543 35.066 1.00 36.53 467 GLU A C 1
ATOM 3693 O O . GLU A 1 467 ? 31.279 33.529 34.799 1.00 36.53 467 GLU A O 1
ATOM 3698 N N . THR A 1 468 ? 32.738 32.508 36.151 1.00 33.06 468 THR A N 1
ATOM 3699 C CA . THR A 1 468 ? 33.201 33.719 36.831 1.00 33.06 468 THR A CA 1
ATOM 3700 C C . THR A 1 468 ? 34.578 33.434 37.417 1.00 33.06 468 THR A C 1
ATOM 3702 O O . THR A 1 468 ? 34.742 32.510 38.212 1.00 33.06 468 THR A O 1
ATOM 3705 N N . ASP A 1 469 ? 35.552 34.216 36.962 1.00 33.59 469 ASP A N 1
ATOM 3706 C CA . ASP A 1 469 ? 36.950 34.221 37.381 1.00 33.59 469 ASP A CA 1
ATOM 3707 C C . ASP A 1 469 ? 37.124 34.421 38.894 1.00 33.59 469 ASP A C 1
ATOM 3709 O O . ASP A 1 469 ? 36.519 35.328 39.465 1.00 33.59 469 ASP A O 1
ATOM 3713 N N . ALA A 1 470 ? 38.013 33.630 39.509 1.00 34.09 470 ALA A N 1
ATOM 3714 C CA . ALA A 1 470 ? 39.045 34.089 40.452 1.00 34.09 470 ALA A CA 1
ATOM 3715 C C . ALA A 1 470 ? 39.886 32.905 40.986 1.00 34.09 470 ALA A C 1
ATOM 3717 O O . ALA A 1 470 ? 39.405 32.064 41.737 1.00 34.09 470 ALA A O 1
ATOM 3718 N N . LEU A 1 471 ? 41.143 32.886 40.536 1.00 34.56 471 LEU A N 1
ATOM 3719 C CA . LEU A 1 471 ? 42.400 32.462 41.177 1.00 34.56 471 LEU A CA 1
ATOM 3720 C C . LEU A 1 471 ? 42.329 31.966 42.643 1.00 34.56 471 LEU A C 1
ATOM 3722 O O . LEU A 1 471 ? 41.918 32.719 43.521 1.00 34.56 471 LEU A O 1
ATOM 3726 N N . ASP A 1 472 ? 42.805 30.743 42.913 1.00 33.72 472 ASP A N 1
ATOM 3727 C CA . ASP A 1 472 ? 44.091 30.504 43.604 1.00 33.72 472 ASP A CA 1
ATOM 3728 C C . ASP A 1 472 ? 44.417 28.998 43.738 1.00 33.72 472 ASP A C 1
ATOM 3730 O O . ASP A 1 472 ? 43.537 28.138 43.793 1.00 33.72 472 ASP A O 1
ATOM 3734 N N . GLU A 1 473 ? 45.719 28.713 43.703 1.00 35.47 473 GLU A N 1
ATOM 3735 C CA . GLU A 1 473 ? 46.386 27.413 43.577 1.00 35.47 473 GLU A CA 1
ATOM 3736 C C . GLU A 1 473 ? 46.457 26.557 44.866 1.00 35.47 473 GLU A C 1
ATOM 3738 O O . GLU A 1 473 ? 46.281 27.037 45.980 1.00 35.47 473 GLU A O 1
ATOM 3743 N N . GLU A 1 474 ? 46.854 25.293 44.638 1.00 34.19 474 GLU A N 1
ATOM 3744 C CA . GLU A 1 474 ? 47.651 24.377 45.485 1.00 34.19 474 GLU A CA 1
ATOM 3745 C C . GLU A 1 474 ? 46.986 23.147 46.145 1.00 34.19 474 GLU A C 1
ATOM 3747 O O . GLU A 1 474 ? 46.276 23.226 47.142 1.00 34.19 474 GLU A O 1
ATOM 3752 N N . GLY A 1 475 ? 47.410 21.974 45.632 1.00 32.22 475 GLY A N 1
ATOM 3753 C CA . GLY A 1 475 ? 47.739 20.749 46.387 1.00 32.22 475 GLY A CA 1
ATOM 3754 C C . GLY A 1 475 ? 46.568 19.823 46.740 1.00 32.22 475 GLY A C 1
ATOM 3755 O O . GLY A 1 475 ? 45.659 20.206 47.454 1.00 32.22 475 GLY A O 1
ATOM 3756 N N . GLY A 1 476 ? 46.506 18.546 46.360 1.00 28.59 476 GLY A N 1
ATOM 3757 C CA . GLY A 1 476 ? 47.523 17.569 45.966 1.00 28.59 476 GLY A CA 1
ATOM 3758 C C . GLY A 1 476 ? 47.105 16.188 46.519 1.00 28.59 476 GLY A C 1
ATOM 3759 O O . GLY A 1 476 ? 46.188 16.120 47.333 1.00 28.59 476 GLY A O 1
ATOM 3760 N N . LEU A 1 477 ? 47.819 15.123 46.116 1.00 37.47 477 LEU A N 1
ATOM 3761 C CA . LEU A 1 477 ? 47.673 13.689 46.478 1.00 37.47 477 LEU A CA 1
ATOM 3762 C C . LEU A 1 477 ? 46.712 12.911 45.548 1.00 37.47 477 LEU A C 1
ATOM 3764 O O . LEU A 1 477 ? 45.540 12.737 45.843 1.00 37.47 477 LEU A O 1
ATOM 3768 N N . ALA A 1 478 ? 47.100 12.382 44.384 1.00 40.66 478 ALA A N 1
ATOM 3769 C CA . ALA A 1 478 ? 48.381 11.775 44.022 1.00 40.66 478 ALA A CA 1
ATOM 3770 C C . ALA A 1 478 ? 48.916 10.784 45.070 1.00 40.66 478 ALA A C 1
ATOM 3772 O O . ALA A 1 478 ? 50.093 10.840 45.375 1.00 40.66 478 ALA A O 1
ATOM 3773 N N . THR A 1 479 ? 48.066 9.904 45.615 1.00 45.38 479 THR A N 1
ATOM 3774 C CA . THR A 1 479 ? 48.478 8.647 46.282 1.00 45.38 479 THR A CA 1
ATOM 3775 C C . THR A 1 479 ? 47.257 7.771 46.591 1.00 45.38 479 THR A C 1
ATOM 3777 O O . THR A 1 479 ? 46.831 7.761 47.739 1.00 45.38 479 THR A O 1
ATOM 3780 N N . ILE A 1 480 ? 46.680 7.034 45.630 1.00 38.72 480 ILE A N 1
ATOM 3781 C CA . ILE A 1 480 ? 45.923 5.801 45.978 1.00 38.72 480 ILE A CA 1
ATOM 3782 C C . ILE A 1 480 ? 46.204 4.617 45.020 1.00 38.72 480 ILE A C 1
ATOM 3784 O O . ILE A 1 480 ? 45.846 3.501 45.362 1.00 38.72 480 ILE A O 1
ATOM 3788 N N . PHE A 1 481 ? 46.919 4.768 43.893 1.00 43.12 481 PHE A N 1
ATOM 3789 C CA . PHE A 1 481 ? 47.228 3.607 43.033 1.00 43.12 481 PHE A CA 1
ATOM 3790 C C . PHE A 1 481 ? 48.659 3.620 42.475 1.00 43.12 481 PHE A C 1
ATOM 3792 O O . PHE A 1 481 ? 48.902 4.039 41.347 1.00 43.12 481 PHE A O 1
ATOM 3799 N N . GLU A 1 482 ? 49.591 3.130 43.287 1.00 34.41 482 GLU A N 1
ATOM 3800 C CA . GLU A 1 482 ? 50.580 2.136 42.845 1.00 34.41 482 GLU A CA 1
ATOM 3801 C C . GLU A 1 482 ? 50.142 0.778 43.455 1.00 34.41 482 GLU A C 1
ATOM 3803 O O . GLU A 1 482 ? 49.360 0.800 44.408 1.00 34.41 482 GLU A O 1
ATOM 3808 N N . PRO A 1 483 ? 50.537 -0.360 42.858 1.00 41.66 483 PRO A N 1
ATOM 3809 C CA . PRO A 1 483 ? 49.683 -1.520 42.547 1.00 41.66 483 PRO A CA 1
ATOM 3810 C C . PRO A 1 483 ? 48.974 -2.233 43.703 1.00 41.66 483 PRO A C 1
ATOM 3812 O O . PRO A 1 483 ? 49.556 -2.352 44.805 1.00 41.66 483 PRO A O 1
#

Sequence (483 aa):
MSFCVYSILGVMKRTCWPTDLEEAKAGGFVVAYTPTGNPVFRNPCTEQILKLLDNLLALIRTHNTLYAPEMLAKMAEPFTRALDMLEVEKSAILGLPQPLLELNDSPVYKTVLERMQRFFCTLYENCFHILGKAGPSMQQDFYTVEHLATQLLSSAFVNLNNIPDYRLRPMLHILSKPLVLFCPPEHYEALVSPILGPLFTYLHVRLSQKWQVINQRSLLCGEDETTDENPESQEMLEEQLVRMLTREVMDLITVCCVSKKGADHTAAPPADGDDEEMMATEVAPSAMAELTDLGKCLMKHEDVCTALLITAFNSLAWKDTLSCQRTTTQLCWPLLKQVLSGTLLADAVTWLFTSVLKGLQTHGQHDGCMASLVHLAFQIYEALRPRYLEIRAVMEQIPEIQKDCLDQFDCKLLNPSLQKVADKRRKDQFKRLIAGCIGKPLGEQFRKEVHIKNLPSLFKKPKPMPETDALDEEGGLATIFEP

pLDDT: mean 83.36, std 20.54, range [26.11, 98.62]

Organism: Cervus elaphus hippelaphus (NCBI:txid46360)

Radius of gyration: 28.34 Å; chains: 1; bounding box: 83×61×80 Å

Foldseek 3Di:
DVVVLCVLLVCLVPFDADPDPVSCVVVVQFDDADPVGHTDGATPCLVVSVVCVLVLLVVQQVLLCCLPPVNLVPDPPVQSCLQPDDPQVLCVLVVHDDDDDPPVPDDPDPDPSSVSNVVSVCSLLSSLLSQLSCCVRGPPSQLVPPPNQVSCCSGNVPNVVSDDLVSVLSSLVRHLQSCQVRHDPVSLLPHNLSNVQVVLLVLLVVLVVLLVVVVVCVVVVPDDDDDDDCPVSVNVSSLSSSLSSLQSSLVSLLSQWWDQVPDPPPDDDDPDDDDDPDPPPDPDPRPPIATDPSNVVNCVDPSSLVSQQCSLLQQLLGLHLVSNLCSLQRPNVNSVVSCLVDDDDLVVLLVSLVSLLSSQQNRLQPPSNVVSSLVSNLVSCLSCVLPHVVNVVSLVPQPPADPVLVVVLSVCSNDVVNPPDDPVVNSVSSCVSNVSSHHHDPCVVPDPPDPPDDDDDPDDDDDDDDDDDDDDDDDDDPDDDDD